Protein AF-0000000083954456 (afdb_homodimer)

Foldseek 3Di:
DDWKKFWKFQDADALVPTIDIAIADDDQVDDDQFKWKKFFFKAWDDPLQRCQSNVNRPDEAWFDCVSVDPGTIAATGFFGKIFTCDGHNNDDPDDGGWIWIAPAGRLHRLMGMDMDGPNRIDTDDAQVRLVVVPFQGGDDRLCRRVVQAQLLQLVCLQPPPDDDDAQAEEEEEEPCLAQNNLNNQLVCQVSRHAYEYEYADDPCVVVVQVVSVVSHHNHYYYLCLLLDPVNLVVLVVVNVVSVYWHAEYEYADADSSLQSRLVNGAANHEYEYEHHNNVYHHDYDPCCCPPRVYYYYYDDSNVVCNPPVPSSVVSSVVSRNCVSNVSDDGFDEDEDEDDPPDRSSVQVSVSVVCVVVDMYMYGD/DDWKKFWKFQDADALVPTIDIAIADDDQVDDDQFKWKKFFFKAWDDPLQRCQSNVNRPDEAWFDCVSVDPGTIAATGFFGKIFTCDGHNNDDPDDGGWIWIAPAGRLHRLMGMDMDGPNRIDTDDAQVRLVVVPFQGGDDRLCRRVVQAQLLQLVCLQPPPDDDDAQAEEEEEEPCLAQNNLNNQLVCQVSRHAYEYEYADDPCVVVVQVVSVVSHHNHYYYLCLLLDPVNLVVLVVVNVVSVYWHAEYEYADADSSLQSRLVNGAANHEYEYEHHNNVYHHDYDPCCCPPRVYYYYYDDSNVVCNPPVPSSVVSSVVSRNCVSNVSHDGFDEDEDEDDPPDRSSVQVSVSVVCVVVDMYMYGD

Radius of gyration: 31.52 Å; Cα contacts (8 Å, |Δi|>4): 1672; chains: 2; bounding box: 56×101×68 Å

pLDDT: mean 97.18, std 2.1, range [82.94, 98.94]

Secondary structure (DSSP, 8-state):
-EEEEEEEESS-S-HHHH-EEEEEEE-TTS--TTEEEEEEEEEEE-HHHHHHHHT--SS-PPPBSTTS-SS-BEE--S--EEEEEEE-TT--S--TT-EEEESSTT----BSEEEEEGGGEEEE--HHHHHHTT-S-PPPHHHHHTSTTHHHHHHHHHHSSS---TTT-EEEES-TTSHHHHHHHHHHHHTT-EEEEEE---TTHHHHHHHHHHHT-SEEEEHHHHT-TTTHHHHHHHHHHHT--EEEEEESS-HHHHHHHHTT--TT-EEEE---TT-PPEEE-HHHHHHS--EEEE--HHHHHTT-HHHHHHHHHHHHHHHHTT---PPPEEEEE--SSS-HHHHHHHHHHTGGGSEEEEE-/-EEEEEEEESS-S-HHHH-EEEEEEE-TTS--TTEEEEEEEEEEE-HHHHHHHHT--SS-PPPBSTTS-SS-BEE--S--EEEEEEE-TT--S--TT-EEEESSTT----BSEEEEEGGGEEEE--HHHHHHTT-S----HHHHHTSTTHHHHHHHHHHSSS---TTT-EEEES-TTSHHHHHHHHHHHHTT-EEEEEE---TTHHHHHHHHHHHT-SEEEEHHHHT-TTTHHHHHHHHHHHT--EEEEEESS-HHHHHHHHTT--TT-EEEE---TT-PPEEE-HHHHHHS--EEEE--HHHHHTT-HHHHHHHHHHHHHHHHTT---PPPEEEEE--SSS-HHHHHHHHHHTGGGSEEEEE-

Organism: NCBI:txid5486

Nearest PDB structures (foldseek):
  4was-assembly2_C-2  TM=9.983E-01  e=1.576E-78  Candida tropicalis
  1n9g-assembly1_A  TM=9.946E-01  e=7.204E-78  Candida tropicalis
  5lbx-assembly1_B  TM=9.959E-01  e=5.002E-78  Candida tropicalis
  4w99-assembly1_B  TM=9.955E-01  e=7.258E-77  Candida tropicalis
  1gyr-assembly3_C  TM=9.965E-01  e=1.806E-76  Candida tropicalis

Sequence (728 aa):
MITAQAVLYTQHGEPKDVLFTQSFEIDDDNLAPNEVIVKTLGSPVNPSDINQIQGVYPSKPAKTTGFGTTEPAAPCGNEGLFEVIKVGSNVLSLEAGDWVIPSHVNFGTWRTHALGNDDDFIKLPNPAQSKANGKPNGLTINQGATISVNPLTAYLMLTHYVKLTPGKDWFIQNGGTSAVGKYASQIGKLLNFNSISVIRDRPNLDEVVASLKELGATQVITEDQNNSREFGPTIKEWIKQSGGEAKLALNCVGGKSSTGIARKLNNNGLMLTYGGMSFQPVTIPTSLYIFKNFTSAGFWVTELLKNNKELKTLTLNQIIAWYEEGKLTDAKSIETLYDGTKPLHELYQDGVANSKDGKQLITYMITAQAVLYTQHGEPKDVLFTQSFEIDDDNLAPNEVIVKTLGSPVNPSDINQIQGVYPSKPAKTTGFGTTEPAAPCGNEGLFEVIKVGSNVLSLEAGDWVIPSHVNFGTWRTHALGNDDDFIKLPNPAQSKANGKPNGLTINQGATISVNPLTAYLMLTHYVKLTPGKDWFIQNGGTSAVGKYASQIGKLLNFNSISVIRDRPNLDEVVASLKELGATQVITEDQNNSREFGPTIKEWIKQSGGEAKLALNCVGGKSSTGIARKLNNNGLMLTYGGMSFQPVTIPTSLYIFKNFTSAGFWVTELLKNNKELKTLTLNQIIAWYEEGKLTDAKSIETLYDGTKPLHELYQDGVANSKDGKQLITY

InterPro domains:
  IPR011032 GroES-like superfamily [SSF50129] (1-173)
  IPR013149 Alcohol dehydrogenase-like, C-terminal [PF00107] (179-303)
  IPR013154 Alcohol dehydrogenase-like, N-terminal [PF08240] (33-103)
  IPR020843 Enoylreductase domain [SM00829] (13-362)
  IPR036291 NAD(P)-binding domain superfamily [SSF51735] (140-327)
  IPR051034 Mitochondrial Enoyl-ACP Reductase [PTHR43981] (4-362)

Solvent-accessible surface area (backbone atoms only — not comparable to full-atom values): 36909 Å² total; per-residue (Å²): 109,42,83,30,39,34,24,30,32,69,54,66,36,59,61,85,76,36,54,38,64,41,67,34,78,42,61,74,83,68,60,52,46,51,30,30,35,30,34,39,46,22,25,44,66,51,72,66,42,54,32,33,43,46,59,74,36,89,75,64,44,72,61,38,45,85,60,72,44,93,55,48,29,21,56,36,32,66,41,24,20,27,32,31,66,44,62,15,86,66,44,77,92,60,51,62,68,37,23,30,30,69,60,47,83,51,67,34,36,42,34,50,45,48,80,42,44,59,80,46,42,38,81,45,70,34,39,69,54,24,44,73,72,69,35,87,30,45,60,49,66,68,46,54,14,51,44,82,53,40,49,47,42,27,52,44,66,63,62,71,79,52,89,70,50,60,70,27,15,29,37,37,30,46,50,29,82,38,60,37,31,44,35,33,24,31,50,29,40,76,62,33,35,41,31,39,29,26,32,75,80,55,94,60,41,70,61,51,45,51,51,44,39,73,50,30,26,67,40,70,45,34,48,67,48,49,64,29,79,81,44,45,59,58,55,52,49,57,35,55,73,44,72,36,46,29,45,38,29,40,34,32,34,23,30,68,60,35,31,26,55,56,70,64,37,39,71,59,14,37,34,37,29,62,46,45,73,67,74,34,39,35,31,40,57,46,61,45,23,35,77,28,47,24,34,41,33,35,41,42,62,66,69,69,38,69,87,27,64,65,61,45,50,55,52,49,50,52,53,49,51,30,39,22,69,65,75,47,77,73,69,78,60,52,75,44,75,59,79,73,85,58,63,65,31,56,56,52,38,48,35,62,73,44,41,87,80,41,45,25,27,42,30,88,111,41,83,29,41,34,24,29,33,68,54,67,34,58,62,85,77,37,55,37,62,40,69,35,78,42,61,72,84,66,60,53,45,50,29,29,35,30,34,37,46,21,24,46,65,50,73,66,40,54,32,34,42,47,58,76,36,89,75,64,44,72,62,37,44,86,59,71,44,95,57,50,30,20,57,37,32,65,40,24,19,26,32,30,65,42,62,14,86,67,45,77,91,61,50,63,69,37,24,28,29,67,57,49,83,50,67,33,37,44,34,50,45,48,79,41,44,60,81,47,42,39,81,42,70,36,39,68,54,26,44,74,71,69,35,88,29,44,60,46,67,66,48,51,13,48,43,82,52,40,50,46,41,25,52,43,68,63,61,70,79,51,90,69,50,61,69,29,15,29,36,36,30,45,51,30,82,38,60,37,30,45,36,34,24,32,50,29,40,77,60,33,34,40,32,37,29,26,31,74,81,55,96,61,40,68,60,52,46,51,52,43,41,73,49,29,25,68,39,70,44,33,49,66,50,48,64,30,79,81,44,46,60,59,55,54,47,56,36,56,73,44,71,39,45,31,45,36,27,41,32,33,33,23,31,70,61,35,31,26,54,57,69,64,38,39,71,61,15,36,34,36,30,62,45,45,75,67,74,35,39,35,32,39,56,44,61,45,22,33,76,29,48,24,35,42,34,35,40,43,62,67,70,68,37,70,88,27,64,66,60,44,50,54,52,48,50,52,52,49,50,31,39,21,69,65,75,46,76,72,69,77,58,51,74,43,78,59,80,73,85,58,62,64,30,56,55,51,38,50,35,61,74,46,40,89,81,40,44,26,28,40,31,88

Structure (mmCIF, N/CA/C/O backbone):
data_AF-0000000083954456-model_v1
#
loop_
_entity.id
_entity.type
_entity.pdbx_description
1 polymer enoyl-
#
loop_
_atom_site.group_PDB
_atom_site.id
_atom_site.type_symbol
_atom_site.label_atom_id
_atom_site.label_alt_id
_atom_site.label_comp_id
_atom_site.label_asym_id
_atom_site.label_entity_id
_atom_site.label_seq_id
_atom_site.pdbx_PDB_ins_code
_atom_site.Cartn_x
_atom_site.Cartn_y
_atom_site.Cartn_z
_atom_site.occupancy
_atom_site.B_iso_or_equiv
_atom_site.auth_seq_id
_atom_site.auth_comp_id
_atom_site.auth_asym_id
_atom_site.auth_atom_id
_atom_site.pdbx_PDB_model_num
ATOM 1 N N . MET A 1 1 ? 11.094 51.375 12.312 1 93.81 1 MET A N 1
ATOM 2 C CA . MET A 1 1 ? 11.734 50.125 12.656 1 93.81 1 MET A CA 1
ATOM 3 C C . MET A 1 1 ? 10.859 49.312 13.602 1 93.81 1 MET A C 1
ATOM 5 O O . MET A 1 1 ? 10.367 49.812 14.602 1 93.81 1 MET A O 1
ATOM 9 N N . ILE A 1 2 ? 10.617 48.062 13.18 1 96.38 2 ILE A N 1
ATOM 10 C CA . ILE A 1 2 ? 9.883 47.125 14.039 1 96.38 2 ILE A CA 1
ATOM 11 C C . ILE A 1 2 ? 10.859 46.188 14.719 1 96.38 2 ILE A C 1
ATOM 13 O O . ILE A 1 2 ? 11.703 45.562 14.055 1 96.38 2 ILE A O 1
ATOM 17 N N . THR A 1 3 ? 10.789 46.125 16.031 1 96.69 3 THR A N 1
ATOM 18 C CA . THR A 1 3 ? 11.531 45.094 16.734 1 96.69 3 THR A CA 1
ATOM 19 C C . THR A 1 3 ? 10.711 43.812 16.828 1 96.69 3 THR A C 1
ATOM 21 O O . THR A 1 3 ? 9.734 43.75 17.578 1 96.69 3 THR A O 1
ATOM 24 N N . ALA A 1 4 ? 11.109 42.781 16.094 1 97.44 4 ALA A N 1
ATOM 25 C CA . ALA A 1 4 ? 10.391 41.531 16.031 1 97.44 4 ALA A CA 1
ATOM 26 C C . ALA A 1 4 ? 11.133 40.438 16.812 1 97.44 4 ALA A C 1
ATOM 28 O O . ALA A 1 4 ? 12.312 40.594 17.141 1 97.44 4 ALA A O 1
ATOM 29 N N . GLN A 1 5 ? 10.391 39.438 17.203 1 97.88 5 GLN A N 1
ATOM 30 C CA . GLN A 1 5 ? 10.945 38.281 17.859 1 97.88 5 GLN A CA 1
ATOM 31 C C . GLN A 1 5 ? 10.617 37 17.062 1 97.88 5 GLN A C 1
ATOM 33 O O . GLN A 1 5 ? 9.508 36.875 16.531 1 97.88 5 GLN A O 1
ATOM 38 N N . ALA A 1 6 ? 11.57 36.094 16.953 1 98.44 6 ALA A N 1
ATOM 39 C CA . ALA A 1 6 ? 11.367 34.812 16.312 1 98.44 6 ALA A CA 1
ATOM 40 C C . ALA A 1 6 ? 11.938 33.656 17.156 1 98.44 6 ALA A C 1
ATOM 42 O O . ALA A 1 6 ? 12.922 33.875 17.875 1 98.44 6 ALA A O 1
ATOM 43 N N . VAL A 1 7 ? 11.289 32.531 17.109 1 98.81 7 VAL A N 1
ATOM 44 C CA . VAL A 1 7 ? 11.812 31.312 17.719 1 98.81 7 VAL A CA 1
ATOM 45 C C . VAL A 1 7 ? 12.656 30.547 16.703 1 98.81 7 VAL A C 1
ATOM 47 O O . VAL A 1 7 ? 12.172 30.188 15.633 1 98.81 7 VAL A O 1
ATOM 50 N N . LEU A 1 8 ? 13.922 30.281 17.078 1 98.81 8 LEU A N 1
ATOM 51 C CA . LEU A 1 8 ? 14.891 29.688 16.156 1 98.81 8 LEU A CA 1
ATOM 52 C C . LEU A 1 8 ? 15.602 28.516 16.797 1 98.81 8 LEU A C 1
ATOM 54 O O . LEU A 1 8 ? 15.469 28.281 18.016 1 98.81 8 LEU A O 1
ATOM 58 N N . TYR A 1 9 ? 16.281 27.719 16.016 1 98.62 9 TYR A N 1
ATOM 59 C CA . TYR A 1 9 ? 17.25 26.719 16.453 1 98.62 9 TYR A CA 1
ATOM 60 C C . TYR A 1 9 ? 18.438 26.672 15.5 1 98.62 9 TYR A C 1
ATOM 62 O O . TYR A 1 9 ? 18.281 26.875 14.297 1 98.62 9 TYR A O 1
ATOM 70 N N . THR A 1 10 ? 19.609 26.453 16 1 98.06 10 THR A N 1
ATOM 71 C CA . THR A 1 10 ? 20.844 26.359 15.219 1 98.06 10 THR A CA 1
ATOM 72 C C . THR A 1 10 ? 21.219 24.906 14.977 1 98.06 10 THR A C 1
ATOM 74 O O . THR A 1 10 ? 21.828 24.578 13.953 1 98.06 10 THR A O 1
ATOM 77 N N . GLN A 1 11 ? 20.922 24.109 15.914 1 97.5 11 GLN A N 1
ATOM 78 C CA . GLN A 1 11 ? 21.188 22.672 15.828 1 97.5 11 GLN A CA 1
ATOM 79 C C . GLN A 1 11 ? 19.906 21.875 16.109 1 97.5 11 GLN A C 1
ATOM 81 O O . GLN A 1 11 ? 19.062 22.297 16.891 1 97.5 11 GLN A O 1
ATOM 86 N N . HIS A 1 12 ? 19.859 20.766 15.438 1 98.12 12 HIS A N 1
ATOM 87 C CA . HIS A 1 12 ? 18.734 19.891 15.703 1 98.12 12 HIS A CA 1
ATOM 88 C C . HIS A 1 12 ? 18.797 19.312 17.109 1 98.12 12 HIS A C 1
ATOM 90 O O . HIS A 1 12 ? 19.891 19.125 17.656 1 98.12 12 HIS A O 1
ATOM 96 N N . GLY A 1 13 ? 17.703 18.984 17.672 1 98.06 13 GLY A N 1
ATOM 97 C CA . GLY A 1 13 ? 17.562 18.422 19 1 98.06 13 GLY A CA 1
ATOM 98 C C . GLY A 1 13 ? 16.156 18.5 19.547 1 98.06 13 GLY A C 1
ATOM 99 O O . GLY A 1 13 ? 15.219 18.812 18.812 1 98.06 13 GLY A O 1
ATOM 100 N N . GLU A 1 14 ? 16.047 18.141 20.797 1 98 14 GLU A N 1
ATOM 101 C CA . GLU A 1 14 ? 14.75 18.281 21.438 1 98 14 GLU A CA 1
ATOM 102 C C . GLU A 1 14 ? 14.367 19.75 21.594 1 98 14 GLU A C 1
ATOM 104 O O . GLU A 1 14 ? 15.211 20.578 21.953 1 98 14 GLU A O 1
ATOM 109 N N . PRO A 1 15 ? 13.156 20.078 21.359 1 98.25 15 PRO A N 1
ATOM 110 C CA . PRO A 1 15 ? 12.719 21.484 21.438 1 98.25 15 PRO A CA 1
ATOM 111 C C . PRO A 1 15 ? 13.102 22.125 22.766 1 98.25 15 PRO A C 1
ATOM 113 O O . PRO A 1 15 ? 13.555 23.281 22.797 1 98.25 15 PRO A O 1
ATOM 116 N N . LYS A 1 16 ? 13 21.422 23.859 1 97.88 16 LYS A N 1
ATOM 117 C CA . LYS A 1 16 ? 13.273 21.969 25.188 1 97.88 16 LYS A CA 1
ATOM 118 C C . LYS A 1 16 ? 14.734 22.406 25.312 1 97.88 16 LYS A C 1
ATOM 120 O O . LYS A 1 16 ? 15.062 23.25 26.156 1 97.88 16 LYS A O 1
ATOM 125 N N . ASP A 1 17 ? 15.609 21.891 24.453 1 98.19 17 ASP A N 1
ATOM 126 C CA . ASP A 1 17 ? 17.047 22.094 24.594 1 98.19 17 ASP A CA 1
ATOM 127 C C . ASP A 1 17 ? 17.578 23.078 23.562 1 98.19 17 ASP A C 1
ATOM 129 O O . ASP A 1 17 ? 18.594 23.734 23.766 1 98.19 17 ASP A O 1
ATOM 133 N N . VAL A 1 18 ? 16.891 23.219 22.422 1 98.56 18 VAL A N 1
ATOM 134 C CA . VAL A 1 18 ? 17.609 23.828 21.297 1 98.56 18 VAL A CA 1
ATOM 135 C C . VAL A 1 18 ? 16.938 25.125 20.891 1 98.56 18 VAL A C 1
ATOM 137 O O . VAL A 1 18 ? 17.516 25.922 20.156 1 98.56 18 VAL A O 1
ATOM 140 N N . LEU A 1 19 ? 15.711 25.406 21.312 1 98.75 19 LEU A N 1
ATOM 141 C CA . LEU A 1 19 ? 14.984 26.594 20.875 1 98.75 19 LEU A CA 1
ATOM 142 C C . LEU A 1 19 ? 15.469 27.844 21.609 1 98.75 19 LEU A C 1
ATOM 144 O O . LEU A 1 19 ? 15.82 27.766 22.797 1 98.75 19 LEU A O 1
ATOM 148 N N . PHE A 1 20 ? 15.461 28.922 20.953 1 98.69 20 PHE A N 1
ATOM 149 C CA . PHE A 1 20 ? 15.727 30.203 21.594 1 98.69 20 PHE A CA 1
ATOM 150 C C . PHE A 1 20 ? 14.961 31.328 20.891 1 98.69 20 PHE A C 1
ATOM 152 O O . PHE A 1 20 ? 14.578 31.188 19.734 1 98.69 20 PHE A O 1
ATOM 159 N N . THR A 1 21 ? 14.742 32.438 21.609 1 98.62 21 THR A N 1
ATOM 160 C CA . THR A 1 21 ? 14.117 33.625 21.047 1 98.62 21 THR A CA 1
ATOM 161 C C . THR A 1 21 ? 15.18 34.594 20.547 1 98.62 21 THR A C 1
ATOM 163 O O . THR A 1 21 ? 16.141 34.906 21.266 1 98.62 21 THR A O 1
ATOM 166 N N . GLN A 1 22 ? 15 34.969 19.359 1 98.25 22 GLN A N 1
ATOM 167 C CA . GLN A 1 22 ? 15.883 35.969 18.75 1 98.25 22 GLN A CA 1
ATOM 168 C C . GLN A 1 22 ? 15.125 37.25 18.422 1 98.25 22 GLN A C 1
ATOM 170 O O . GLN A 1 22 ? 14.078 37.219 17.781 1 98.25 22 GLN A O 1
ATOM 175 N N . SER A 1 23 ? 15.648 38.375 18.891 1 97.44 23 SER A N 1
ATOM 176 C CA . SER A 1 23 ? 15.133 39.656 18.453 1 97.44 23 SER A CA 1
ATOM 177 C C . SER A 1 23 ? 15.82 40.125 17.172 1 97.44 23 SER A C 1
ATOM 179 O O . SER A 1 23 ? 17.031 39.938 17.016 1 97.44 23 SER A O 1
ATOM 181 N N . PHE A 1 24 ? 15.086 40.719 16.359 1 96.75 24 PHE A N 1
ATOM 182 C CA . PHE A 1 24 ? 15.641 41.281 15.133 1 96.75 24 PHE A CA 1
ATOM 183 C C . PHE A 1 24 ? 14.82 42.469 14.656 1 96.75 24 PHE A C 1
ATOM 185 O O . PHE A 1 24 ? 13.703 42.688 15.141 1 96.75 24 PHE A O 1
ATOM 192 N N . GLU A 1 25 ? 15.375 43.219 13.727 1 96.44 25 GLU A N 1
ATOM 193 C CA . GLU A 1 25 ? 14.719 44.469 13.281 1 96.44 25 GLU A CA 1
ATOM 194 C C . GLU A 1 25 ? 14.188 44.312 11.859 1 96.44 25 GLU A C 1
ATOM 196 O O . GLU A 1 25 ? 14.82 43.688 11.016 1 96.44 25 GLU A O 1
ATOM 201 N N . ILE A 1 26 ? 13.023 44.844 11.648 1 96.94 26 ILE A N 1
ATOM 202 C CA . ILE A 1 26 ? 12.43 45 10.328 1 96.94 26 ILE A CA 1
ATOM 203 C C . ILE A 1 26 ? 12.305 46.469 9.984 1 96.94 26 ILE A C 1
ATOM 205 O O . ILE A 1 26 ? 11.664 47.219 10.719 1 96.94 26 ILE A O 1
ATOM 209 N N . ASP A 1 27 ? 12.953 46.906 8.906 1 96.12 27 ASP A N 1
ATOM 210 C CA . ASP A 1 27 ? 12.875 48.312 8.461 1 96.12 27 ASP A CA 1
ATOM 211 C C . ASP A 1 27 ? 11.555 48.594 7.746 1 96.12 27 ASP A C 1
ATOM 213 O O . ASP A 1 27 ? 11.469 48.469 6.523 1 96.12 27 ASP A O 1
ATOM 217 N N . ASP A 1 28 ? 10.578 49 8.469 1 95.25 28 ASP A N 1
ATOM 218 C CA . ASP A 1 28 ? 9.25 49.188 7.902 1 95.25 28 ASP A CA 1
ATOM 219 C C . ASP A 1 28 ? 9.156 50.531 7.195 1 95.25 28 ASP A C 1
ATOM 221 O O . ASP A 1 28 ? 8.141 50.844 6.559 1 95.25 28 ASP A O 1
ATOM 225 N N . ASP A 1 29 ? 10.172 51.344 7.164 1 94.56 29 ASP A N 1
ATOM 226 C CA . ASP A 1 29 ? 10.195 52.625 6.469 1 94.56 29 ASP A CA 1
ATOM 227 C C . ASP A 1 29 ? 10.688 52.469 5.031 1 94.56 29 ASP A C 1
ATOM 229 O O . ASP A 1 29 ? 10.438 53.312 4.188 1 94.56 29 ASP A O 1
ATOM 233 N N . ASN A 1 30 ? 11.438 51.438 4.852 1 95 30 ASN A N 1
ATOM 234 C CA . ASN A 1 30 ? 12.039 51.219 3.541 1 95 30 ASN A CA 1
ATOM 235 C C . ASN A 1 30 ? 11.719 49.812 3.006 1 95 30 ASN A C 1
ATOM 237 O O . ASN A 1 30 ? 12.617 49 2.797 1 95 30 ASN A O 1
ATOM 241 N N . LEU A 1 31 ? 10.547 49.625 2.629 1 96.31 31 LEU A N 1
ATOM 242 C CA . LEU A 1 31 ? 10.133 48.344 2.061 1 96.31 31 LEU A CA 1
ATOM 243 C C . LEU A 1 31 ? 10.5 48.281 0.582 1 96.31 31 LEU A C 1
ATOM 245 O O . LEU A 1 31 ? 10.32 49.25 -0.159 1 96.31 31 LEU A O 1
ATOM 249 N N . ALA A 1 32 ? 11.094 47.094 0.203 1 97.19 32 ALA A N 1
ATOM 250 C CA . ALA A 1 32 ? 11.227 46.844 -1.229 1 97.19 32 ALA A CA 1
ATOM 251 C C . ALA A 1 32 ? 9.867 46.781 -1.906 1 97.19 32 ALA A C 1
ATOM 253 O O . ALA A 1 32 ? 8.852 46.531 -1.244 1 97.19 32 ALA A O 1
ATOM 254 N N . PRO A 1 33 ? 9.789 46.969 -3.213 1 97.75 33 PRO A N 1
ATOM 255 C CA . PRO A 1 33 ? 8.523 47.156 -3.934 1 97.75 33 PRO A CA 1
ATOM 256 C C . PRO A 1 33 ? 7.598 45.938 -3.777 1 97.75 33 PRO A C 1
ATOM 258 O O . PRO A 1 33 ? 6.375 46.094 -3.775 1 97.75 33 PRO A O 1
ATOM 261 N N . ASN A 1 34 ? 8.109 44.75 -3.627 1 98.19 34 ASN A N 1
ATOM 262 C CA . ASN A 1 34 ? 7.262 43.562 -3.576 1 98.19 34 ASN A CA 1
ATOM 263 C C . ASN A 1 34 ? 7.164 43 -2.16 1 98.19 34 ASN A C 1
ATOM 265 O O . ASN A 1 34 ? 6.598 41.906 -1.951 1 98.19 34 ASN A O 1
ATOM 269 N N . GLU A 1 35 ? 7.676 43.688 -1.152 1 98.25 35 GLU A N 1
ATOM 270 C CA . GLU A 1 35 ? 7.754 43.188 0.22 1 98.25 35 GLU A CA 1
ATOM 271 C C . GLU A 1 35 ? 6.461 43.469 0.98 1 98.25 35 GLU A C 1
ATOM 273 O O . GLU A 1 35 ? 5.734 44.406 0.664 1 98.25 35 GLU A O 1
ATOM 278 N N . VAL A 1 36 ? 6.16 42.625 1.901 1 98.5 36 VAL A N 1
ATOM 279 C CA . VAL A 1 36 ? 5.004 42.688 2.787 1 98.5 36 VAL A CA 1
ATOM 280 C C . VAL A 1 36 ? 5.441 42.406 4.227 1 98.5 36 VAL A C 1
ATOM 282 O O . VAL A 1 36 ? 6.203 41.469 4.492 1 98.5 36 VAL A O 1
ATOM 285 N N . ILE A 1 37 ? 5.043 43.281 5.148 1 98.69 37 ILE A N 1
ATOM 286 C CA . ILE A 1 37 ? 5.242 43.062 6.57 1 98.69 37 ILE A CA 1
ATOM 287 C C . ILE A 1 37 ? 3.949 42.531 7.195 1 98.69 37 ILE A C 1
ATOM 289 O O . ILE A 1 37 ? 2.879 43.094 6.984 1 98.69 37 ILE A O 1
ATOM 293 N N . VAL A 1 38 ? 4.086 41.469 7.906 1 98.75 38 VAL A N 1
ATOM 294 C CA . VAL A 1 38 ? 2.912 40.906 8.555 1 98.75 38 VAL A CA 1
ATOM 295 C C . VAL A 1 38 ? 3.166 40.75 10.047 1 98.75 38 VAL A C 1
ATOM 297 O O . VAL A 1 38 ? 4.309 40.594 10.477 1 98.75 38 VAL A O 1
ATOM 300 N N . LYS A 1 39 ? 2.133 40.812 10.828 1 98.81 39 LYS A N 1
ATOM 301 C CA . LYS A 1 39 ? 2.143 40.531 12.258 1 98.81 39 LYS A CA 1
ATOM 302 C C . LYS A 1 39 ? 1.417 39.219 12.555 1 98.81 39 LYS A C 1
ATOM 304 O O . LYS A 1 39 ? 0.354 38.938 11.992 1 98.81 39 LYS A O 1
ATOM 309 N N . THR A 1 40 ? 1.98 38.406 13.398 1 98.81 40 THR A N 1
ATOM 310 C CA . THR A 1 40 ? 1.388 37.125 13.727 1 98.81 40 THR A CA 1
ATOM 311 C C . THR A 1 40 ? 0.169 37.312 14.625 1 98.81 40 THR A C 1
ATOM 313 O O . THR A 1 40 ? 0.216 38.031 15.602 1 98.81 40 THR A O 1
ATOM 316 N N . LEU A 1 41 ? -0.911 36.656 14.266 1 98.81 41 LEU A N 1
ATOM 317 C CA . LEU A 1 41 ? -2.102 36.625 15.102 1 98.81 41 LEU A CA 1
ATOM 318 C C . LEU A 1 41 ? -2.145 35.344 15.938 1 98.81 41 LEU A C 1
ATOM 320 O O . LEU A 1 41 ? -2.594 35.375 17.094 1 98.81 41 LEU A O 1
ATOM 324 N N . GLY A 1 42 ? -1.732 34.281 15.375 1 98.75 42 GLY A N 1
ATOM 325 C CA . GLY A 1 42 ? -1.676 33 16.062 1 98.75 42 GLY A CA 1
ATOM 326 C C . GLY A 1 42 ? -0.903 31.953 15.281 1 98.75 42 GLY A C 1
ATOM 327 O O . GLY A 1 42 ? -0.912 31.938 14.047 1 98.75 42 GLY A O 1
ATOM 328 N N . SER A 1 43 ? -0.244 31.062 15.984 1 98.62 43 SER A N 1
ATOM 329 C CA . SER A 1 43 ? 0.469 29.938 15.383 1 98.62 43 SER A CA 1
ATOM 330 C C . SER A 1 43 ? 0.414 28.703 16.281 1 98.62 43 SER A C 1
ATOM 332 O O . SER A 1 43 ? 0.618 28.797 17.484 1 98.62 43 SER A O 1
ATOM 334 N N . PRO A 1 44 ? 0.071 27.547 15.664 1 98.25 44 PRO A N 1
ATOM 335 C CA . PRO A 1 44 ? -0.048 26.297 16.438 1 98.25 44 PRO A CA 1
ATOM 336 C C . PRO A 1 44 ? 1.269 25.531 16.531 1 98.25 44 PRO A C 1
ATOM 338 O O . PRO A 1 44 ? 2.273 25.953 15.945 1 98.25 44 PRO A O 1
ATOM 341 N N . VAL A 1 45 ? 1.255 24.484 17.359 1 97.44 45 VAL A N 1
ATOM 342 C CA . VAL A 1 45 ? 2.316 23.484 17.406 1 97.44 45 VAL A CA 1
ATOM 343 C C . VAL A 1 45 ? 1.825 22.172 16.781 1 97.44 45 VAL A C 1
ATOM 345 O O . VAL A 1 45 ? 0.87 21.578 17.266 1 97.44 45 VAL A O 1
ATOM 348 N N . ASN A 1 46 ? 2.404 21.781 15.727 1 95.19 46 ASN A N 1
ATOM 349 C CA . ASN A 1 46 ? 2.1 20.516 15.086 1 95.19 46 ASN A CA 1
ATOM 350 C C . ASN A 1 46 ? 3.219 19.5 15.305 1 95.19 46 ASN A C 1
ATOM 352 O O . ASN A 1 46 ? 4.371 19.875 15.531 1 95.19 46 ASN A O 1
ATOM 356 N N . PRO A 1 47 ? 2.867 18.203 15.172 1 92.44 47 PRO A N 1
ATOM 357 C CA . PRO A 1 47 ? 3.916 17.188 15.227 1 92.44 47 PRO A CA 1
ATOM 358 C C . PRO A 1 47 ? 5.008 17.406 14.188 1 92.44 47 PRO A C 1
ATOM 360 O O . PRO A 1 47 ? 6.184 17.156 14.453 1 92.44 47 PRO A O 1
ATOM 363 N N . SER A 1 48 ? 4.695 17.875 13.055 1 93.56 48 SER A N 1
ATOM 364 C CA . SER A 1 48 ? 5.664 18.141 11.992 1 93.56 48 SER A CA 1
ATOM 365 C C . SER A 1 48 ? 6.664 19.203 12.43 1 93.56 48 SER A C 1
ATOM 367 O O . SER A 1 48 ? 7.84 19.141 12.055 1 93.56 48 SER A O 1
ATOM 369 N N . ASP A 1 49 ? 6.215 20.219 13.203 1 96.69 49 ASP A N 1
ATOM 370 C CA . ASP A 1 49 ? 7.121 21.234 13.742 1 96.69 49 ASP A CA 1
ATOM 371 C C . ASP A 1 49 ? 8.188 20.594 14.641 1 96.69 49 ASP A C 1
ATOM 373 O O . ASP A 1 49 ? 9.367 20.906 14.516 1 96.69 49 ASP A O 1
ATOM 377 N N . ILE A 1 50 ? 7.723 19.75 15.477 1 95.69 50 ILE A N 1
ATOM 378 C CA . ILE A 1 50 ? 8.594 19.078 16.438 1 95.69 50 ILE A CA 1
ATOM 379 C C . ILE A 1 50 ? 9.617 18.219 15.688 1 95.69 50 ILE A C 1
ATOM 381 O O . ILE A 1 50 ? 10.812 18.281 15.969 1 95.69 50 ILE A O 1
ATOM 385 N N . ASN A 1 51 ? 9.109 17.5 14.703 1 94.44 51 ASN A N 1
ATOM 386 C CA . ASN A 1 51 ? 9.984 16.625 13.922 1 94.44 51 ASN A CA 1
ATOM 387 C C . ASN A 1 51 ? 11.016 17.422 13.133 1 94.44 51 ASN A C 1
ATOM 389 O O . ASN A 1 51 ? 12.148 16.969 12.953 1 94.44 51 ASN A O 1
ATOM 393 N N . GLN A 1 52 ? 10.641 18.562 12.664 1 96.56 52 GLN A N 1
ATOM 394 C CA . GLN A 1 52 ? 11.578 19.438 11.969 1 96.56 52 GLN A CA 1
ATOM 395 C C . GLN A 1 52 ? 12.703 19.891 12.891 1 96.56 52 GLN A C 1
ATOM 397 O O . GLN A 1 52 ? 13.875 19.844 12.516 1 96.56 52 GLN A O 1
ATOM 402 N N . ILE A 1 53 ? 12.359 20.234 14.062 1 97.88 53 ILE A N 1
ATOM 403 C CA . ILE A 1 53 ? 13.328 20.703 15.047 1 97.88 53 ILE A CA 1
ATOM 404 C C . ILE A 1 53 ? 14.258 19.562 15.438 1 97.88 53 ILE A C 1
ATOM 406 O O . ILE A 1 53 ? 15.461 19.766 15.609 1 97.88 53 ILE A O 1
ATOM 410 N N . GLN A 1 54 ? 13.719 18.422 15.469 1 96.94 54 GLN A N 1
ATOM 411 C CA . GLN A 1 54 ? 14.477 17.234 15.828 1 96.94 54 GLN A CA 1
ATOM 412 C C . GLN A 1 54 ? 15.344 16.75 14.672 1 96.94 54 GLN A C 1
ATOM 414 O O . GLN A 1 54 ? 16.234 15.914 14.852 1 96.94 54 GLN A O 1
ATOM 419 N N . GLY A 1 55 ? 15.062 17.203 13.531 1 96.12 55 GLY A N 1
ATOM 420 C CA . GLY A 1 55 ? 15.898 16.891 12.375 1 96.12 55 GLY A CA 1
ATOM 421 C C . GLY A 1 55 ? 15.453 15.648 11.633 1 96.12 55 GLY A C 1
ATOM 422 O O . GLY A 1 55 ? 16.125 15.188 10.711 1 96.12 55 GLY A O 1
ATOM 423 N N . VAL A 1 56 ? 14.258 15.141 11.945 1 91.31 56 VAL A N 1
ATOM 424 C CA . VAL A 1 56 ? 13.852 13.867 11.359 1 91.31 56 VAL A CA 1
ATOM 425 C C . VAL A 1 56 ? 12.773 14.102 10.305 1 91.31 56 VAL A C 1
ATOM 427 O O . VAL A 1 56 ? 12.352 13.164 9.617 1 91.31 56 VAL A O 1
ATOM 430 N N . TYR A 1 57 ? 12.312 15.281 10.148 1 93.69 57 TYR A N 1
ATOM 431 C CA . TYR A 1 57 ? 11.359 15.633 9.102 1 93.69 57 TYR A CA 1
ATOM 432 C C . TYR A 1 57 ? 12.078 15.977 7.805 1 93.69 57 TYR A C 1
ATOM 434 O O . TYR A 1 57 ? 13.031 16.766 7.801 1 93.69 57 TYR A O 1
ATOM 442 N N . PRO A 1 58 ? 11.633 15.422 6.684 1 93.19 58 PRO A N 1
ATOM 443 C CA . PRO A 1 58 ? 12.375 15.641 5.438 1 93.19 58 PRO A CA 1
ATOM 444 C C . PRO A 1 58 ? 12.305 17.094 4.961 1 93.19 58 PRO A C 1
ATOM 446 O O . PRO A 1 58 ? 13.273 17.609 4.391 1 93.19 58 PRO A O 1
ATOM 449 N N . SER A 1 59 ? 11.219 17.703 5.094 1 93.12 59 SER A N 1
ATOM 450 C CA . SER A 1 59 ? 11.078 19.125 4.75 1 93.12 59 SER A CA 1
ATOM 451 C C . SER A 1 59 ? 11.492 20.016 5.91 1 93.12 59 SER A C 1
ATOM 453 O O . SER A 1 59 ? 10.898 19.969 6.988 1 93.12 59 SER A O 1
ATOM 455 N N . LYS A 1 60 ? 12.609 20.875 5.723 1 93.56 60 LYS A N 1
ATOM 456 C CA . LYS A 1 60 ? 13.133 21.75 6.766 1 93.56 60 LYS A CA 1
ATOM 457 C C . LYS A 1 60 ? 13.469 23.125 6.211 1 93.56 60 LYS A C 1
ATOM 459 O O . LYS A 1 60 ? 13.945 23.234 5.078 1 93.56 60 LYS A O 1
ATOM 464 N N . PRO A 1 61 ? 13.227 24.078 7.055 1 95.06 61 PRO A N 1
ATOM 465 C CA . PRO A 1 61 ? 13.633 25.422 6.625 1 95.06 61 PRO A CA 1
ATOM 466 C C . PRO A 1 61 ? 15.148 25.578 6.52 1 95.06 61 PRO A C 1
ATOM 468 O O . PRO A 1 61 ? 15.891 24.906 7.238 1 95.06 61 PRO A O 1
ATOM 471 N N . ALA A 1 62 ? 15.57 26.469 5.66 1 94.06 62 ALA A N 1
ATOM 472 C CA . ALA A 1 62 ? 17 26.781 5.543 1 94.06 62 ALA A CA 1
ATOM 473 C C . ALA A 1 62 ? 17.5 27.547 6.758 1 94.06 62 ALA A C 1
ATOM 475 O O . ALA A 1 62 ? 16.781 28.406 7.297 1 94.06 62 ALA A O 1
ATOM 476 N N . LYS A 1 63 ? 18.734 27.281 7.168 1 96.25 63 LYS A N 1
ATOM 477 C CA . LYS A 1 63 ? 19.391 28.062 8.203 1 96.25 63 LYS A CA 1
ATOM 478 C C . LYS A 1 63 ? 20.078 29.297 7.598 1 96.25 63 LYS A C 1
ATOM 480 O O . LYS A 1 63 ? 20.766 29.203 6.578 1 96.25 63 LYS A O 1
ATOM 485 N N . THR A 1 64 ? 19.797 30.359 8.195 1 96.62 64 THR A N 1
ATOM 486 C CA . THR A 1 64 ? 20.359 31.609 7.703 1 96.62 64 THR A CA 1
ATOM 487 C C . THR A 1 64 ? 20.797 32.5 8.867 1 96.62 64 THR A C 1
ATOM 489 O O . THR A 1 64 ? 20.469 32.219 10.023 1 96.62 64 THR A O 1
ATOM 492 N N . THR A 1 65 ? 21.578 33.531 8.594 1 96.44 65 THR A N 1
ATOM 493 C CA . THR A 1 65 ? 21.922 34.531 9.586 1 96.44 65 THR A CA 1
ATOM 494 C C . THR A 1 65 ? 21.016 35.75 9.438 1 96.44 65 THR A C 1
ATOM 496 O O . THR A 1 65 ? 21.281 36.812 10.031 1 96.44 65 THR A O 1
ATOM 499 N N . GLY A 1 66 ? 20.016 35.594 8.648 1 93.69 66 GLY A N 1
ATOM 500 C CA . GLY A 1 66 ? 19.125 36.688 8.297 1 93.69 66 GLY A CA 1
ATOM 501 C C . GLY A 1 66 ? 18.359 37.219 9.484 1 93.69 66 GLY A C 1
ATOM 502 O O . GLY A 1 66 ? 17.828 38.344 9.438 1 93.69 66 GLY A O 1
ATOM 503 N N . PHE A 1 67 ? 18.328 36.5 10.594 1 95.69 67 PHE A N 1
ATOM 504 C CA . PHE A 1 67 ? 17.641 36.938 11.805 1 95.69 67 PHE A CA 1
ATOM 505 C C . PHE A 1 67 ? 18.594 37.688 12.727 1 95.69 67 PHE A C 1
ATOM 507 O O . PHE A 1 67 ? 18.219 38.062 13.844 1 95.69 67 PHE A O 1
ATOM 514 N N . GLY A 1 68 ? 19.812 37.875 12.273 1 94.62 68 GLY A N 1
ATOM 515 C CA . GLY A 1 68 ? 20.781 38.594 13.086 1 94.62 68 GLY A CA 1
ATOM 516 C C . GLY A 1 68 ? 21.562 37.688 14.023 1 94.62 68 GLY A C 1
ATOM 517 O O . GLY A 1 68 ? 22.172 38.156 14.984 1 94.62 68 GLY A O 1
ATOM 518 N N . THR A 1 69 ? 21.469 36.438 13.766 1 96.12 69 THR A N 1
ATOM 519 C CA . THR A 1 69 ? 22.203 35.469 14.586 1 96.12 69 THR A CA 1
ATOM 520 C C . THR A 1 69 ? 23.641 35.344 14.109 1 96.12 69 THR A C 1
ATOM 522 O O . THR A 1 69 ? 23.938 35.594 12.938 1 96.12 69 THR A O 1
ATOM 525 N N . THR A 1 70 ? 24.547 35.062 15.023 1 95.69 70 THR A N 1
ATOM 526 C CA . THR A 1 70 ? 25.953 34.875 14.688 1 95.69 70 THR A CA 1
ATOM 527 C C . THR A 1 70 ? 26.141 33.594 13.844 1 95.69 70 THR A C 1
ATOM 529 O O . THR A 1 70 ? 26.891 33.594 12.875 1 95.69 70 THR A O 1
ATOM 532 N N . GLU A 1 71 ? 25.422 32.562 14.211 1 96.88 71 GLU A N 1
ATOM 533 C CA . GLU A 1 71 ? 25.391 31.312 13.453 1 96.88 71 GLU A CA 1
ATOM 534 C C . GLU A 1 71 ? 24.078 31.172 12.695 1 96.88 71 GLU A C 1
ATOM 536 O O . GLU A 1 71 ? 23.031 31.641 13.148 1 96.88 71 GLU A O 1
ATOM 541 N N . PRO A 1 72 ? 24.203 30.516 11.547 1 98 72 PRO A N 1
ATOM 542 C CA . PRO A 1 72 ? 22.953 30.281 10.82 1 98 72 PRO A CA 1
ATOM 543 C C . PRO A 1 72 ? 21.906 29.562 11.656 1 98 72 PRO A C 1
ATOM 545 O O . PRO A 1 72 ? 22.234 28.641 12.398 1 98 72 PRO A O 1
ATOM 548 N N . ALA A 1 73 ? 20.688 30.016 11.648 1 98.31 73 ALA A N 1
ATOM 549 C CA . ALA A 1 73 ? 19.562 29.453 12.391 1 98.31 73 ALA A CA 1
ATOM 550 C C . ALA A 1 73 ? 18.312 29.344 11.508 1 98.31 73 ALA A C 1
ATOM 552 O O . ALA A 1 73 ? 18.188 30.062 10.508 1 98.31 73 ALA A O 1
ATOM 553 N N . ALA A 1 74 ? 17.484 28.406 11.844 1 97.94 74 ALA A N 1
ATOM 554 C CA . ALA A 1 74 ? 16.234 28.203 11.109 1 97.94 74 ALA A CA 1
ATOM 555 C C . ALA A 1 74 ? 15.039 28.625 11.945 1 97.94 74 ALA A C 1
ATOM 557 O O . ALA A 1 74 ? 14.992 28.391 13.156 1 97.94 74 ALA A O 1
ATOM 558 N N . PRO A 1 75 ? 14.094 29.344 11.336 1 97.62 75 PRO A N 1
ATOM 559 C CA . PRO A 1 75 ? 12.859 29.688 12.047 1 97.62 75 PRO A CA 1
ATOM 560 C C . PRO A 1 75 ? 11.938 28.5 12.266 1 97.62 75 PRO A C 1
ATOM 562 O O . PRO A 1 75 ? 11.852 27.609 11.406 1 97.62 75 PRO A O 1
ATOM 565 N N . CYS A 1 76 ? 11.18 28.438 13.359 1 98.31 76 CYS A N 1
ATOM 566 C CA . CYS A 1 76 ? 10.297 27.328 13.703 1 98.31 76 CYS A CA 1
ATOM 567 C C . CYS A 1 76 ? 8.859 27.625 13.289 1 98.31 76 CYS A C 1
ATOM 569 O O . CYS A 1 76 ? 8.469 28.781 13.164 1 98.31 76 CYS A O 1
ATOM 571 N N . GLY A 1 77 ? 8.156 26.516 13.055 1 97.75 77 GLY A N 1
ATOM 572 C CA . GLY A 1 77 ? 6.73 26.625 12.789 1 97.75 77 GLY A CA 1
ATOM 573 C C . GLY A 1 77 ? 6.391 26.609 11.312 1 97.75 77 GLY A C 1
ATOM 574 O O . GLY A 1 77 ? 7.027 27.312 10.516 1 97.75 77 GLY A O 1
ATOM 575 N N . ASN A 1 78 ? 5.328 25.891 10.977 1 96.44 78 ASN A N 1
ATOM 576 C CA . ASN A 1 78 ? 4.949 25.734 9.578 1 96.44 78 ASN A CA 1
ATOM 577 C C . ASN A 1 78 ? 3.574 26.344 9.297 1 96.44 78 ASN A C 1
ATOM 579 O O . ASN A 1 78 ? 3.234 26.609 8.148 1 96.44 78 ASN A O 1
ATOM 583 N N . GLU A 1 79 ? 2.822 26.5 10.289 1 97.5 79 GLU A N 1
ATOM 584 C CA . GLU A 1 79 ? 1.441 26.969 10.172 1 97.5 79 GLU A CA 1
ATOM 585 C C . GLU A 1 79 ? 1.178 28.156 11.078 1 97.5 79 GLU A C 1
ATOM 587 O O . GLU A 1 79 ? 1.732 28.25 12.18 1 97.5 79 GLU A O 1
ATOM 592 N N . GLY A 1 80 ? 0.315 29.094 10.562 1 98.31 80 GLY A N 1
ATOM 593 C CA . GLY A 1 80 ? 0 30.281 11.344 1 98.31 80 GLY A CA 1
ATOM 594 C C . GLY A 1 80 ? -0.803 31.312 10.562 1 98.31 80 GLY A C 1
ATOM 595 O O . GLY A 1 80 ? -0.886 31.25 9.336 1 98.31 80 GLY A O 1
ATOM 596 N N . LEU A 1 81 ? -1.389 32.219 11.312 1 98.88 81 LEU A N 1
ATOM 597 C CA . LEU A 1 81 ? -2.193 33.312 10.781 1 98.88 81 LEU A CA 1
ATOM 598 C C . LEU A 1 81 ? -1.522 34.656 11.047 1 98.88 81 LEU A C 1
ATOM 600 O O . LEU A 1 81 ? -1.032 34.906 12.148 1 98.88 81 LEU A O 1
ATOM 604 N N . PHE A 1 82 ? -1.537 35.5 10.008 1 98.88 82 PHE A N 1
ATOM 605 C CA . PHE A 1 82 ? -0.938 36.812 10.102 1 98.88 82 PHE A CA 1
ATOM 606 C C . PHE A 1 82 ? -1.92 37.906 9.641 1 98.88 82 PHE A C 1
ATOM 608 O O . PHE A 1 82 ? -2.879 37.594 8.93 1 98.88 82 PHE A O 1
ATOM 615 N N . GLU A 1 83 ? -1.637 39.062 10.086 1 98.88 83 GLU A N 1
ATOM 616 C CA . GLU A 1 83 ? -2.268 40.281 9.547 1 98.88 83 GLU A CA 1
ATOM 617 C C . GLU A 1 83 ? -1.253 41.156 8.836 1 98.88 83 GLU A C 1
ATOM 619 O O . GLU A 1 83 ? -0.177 41.438 9.367 1 98.88 83 GLU A O 1
ATOM 624 N N . VAL A 1 84 ? -1.575 41.562 7.648 1 98.81 84 VAL A N 1
ATOM 625 C CA . VAL A 1 84 ? -0.716 42.469 6.895 1 98.81 84 VAL A CA 1
ATOM 626 C C . VAL A 1 84 ? -0.684 43.844 7.578 1 98.81 84 VAL A C 1
ATOM 628 O O . VAL A 1 84 ? -1.73 44.375 7.918 1 98.81 84 VAL A O 1
ATOM 631 N N . ILE A 1 85 ? 0.523 44.344 7.734 1 98.19 85 ILE A N 1
ATOM 632 C CA . ILE A 1 85 ? 0.647 45.656 8.391 1 98.19 85 ILE A CA 1
ATOM 633 C C . ILE A 1 85 ? 1.086 46.688 7.371 1 98.19 85 ILE A C 1
ATOM 635 O O . ILE A 1 85 ? 0.699 47.875 7.469 1 98.19 85 ILE A O 1
ATOM 639 N N . LYS A 1 86 ? 1.907 46.312 6.453 1 98.25 86 LYS A N 1
ATOM 640 C CA . LYS A 1 86 ? 2.443 47.25 5.453 1 98.25 86 LYS A CA 1
ATOM 641 C C . LYS A 1 86 ? 2.836 46.5 4.18 1 98.25 86 LYS A C 1
ATOM 643 O O . LYS A 1 86 ? 3.252 45.344 4.234 1 98.25 86 LYS A O 1
ATOM 648 N N . VAL A 1 87 ? 2.664 47.156 3.006 1 98.31 87 VAL A N 1
ATOM 649 C CA . VAL A 1 87 ? 3.01 46.531 1.732 1 98.31 87 VAL A CA 1
ATOM 650 C C . VAL A 1 87 ? 3.869 47.5 0.906 1 98.31 87 VAL A C 1
ATOM 652 O O . VAL A 1 87 ? 3.771 48.719 1.057 1 98.31 87 VAL A O 1
ATOM 655 N N . GLY A 1 88 ? 4.684 46.906 0.123 1 98 88 GLY A N 1
ATOM 656 C CA . GLY A 1 88 ? 5.469 47.688 -0.817 1 98 88 GLY A CA 1
ATOM 657 C C . GLY A 1 88 ? 4.645 48.25 -1.958 1 98 88 GLY A C 1
ATOM 658 O O . GLY A 1 88 ? 3.477 47.906 -2.121 1 98 88 GLY A O 1
ATOM 659 N N . SER A 1 89 ? 5.312 49.094 -2.801 1 97.38 8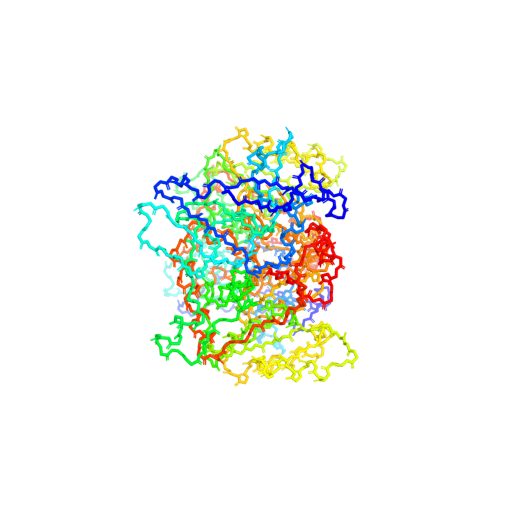9 SER A N 1
ATOM 660 C CA . SER A 1 89 ? 4.629 49.906 -3.799 1 97.38 89 SER A CA 1
ATOM 661 C C . SER A 1 89 ? 4.078 49.031 -4.934 1 97.38 89 SER A C 1
ATOM 663 O O . SER A 1 89 ? 3.109 49.406 -5.594 1 97.38 89 SER A O 1
ATOM 665 N N . ASN A 1 90 ? 4.633 47.844 -5.152 1 98 90 ASN A N 1
ATOM 666 C CA . ASN A 1 90 ? 4.215 47 -6.277 1 98 90 ASN A CA 1
ATOM 667 C C . ASN A 1 90 ? 3.182 45.969 -5.855 1 98 90 ASN A C 1
ATOM 669 O O . ASN A 1 90 ? 2.66 45.219 -6.691 1 98 90 ASN A O 1
ATOM 673 N N . VAL A 1 91 ? 2.939 45.875 -4.543 1 98.12 91 VAL A N 1
ATOM 674 C CA . VAL A 1 91 ? 2.016 44.875 -4.039 1 98.12 91 VAL A CA 1
ATOM 675 C C . VAL A 1 91 ? 0.576 45.344 -4.242 1 98.12 91 VAL A C 1
ATOM 677 O O . VAL A 1 91 ? 0.142 46.312 -3.627 1 98.12 91 VAL A O 1
ATOM 680 N N . LEU A 1 92 ? -0.168 44.656 -5.098 1 96.5 92 LEU A N 1
ATOM 681 C CA . LEU A 1 92 ? -1.543 45.031 -5.41 1 96.5 92 LEU A CA 1
ATOM 682 C C . LEU A 1 92 ? -2.527 44.031 -4.836 1 96.5 92 LEU A C 1
ATOM 684 O O . LEU A 1 92 ? -3.703 44.344 -4.637 1 96.5 92 LEU A O 1
ATOM 688 N N . SER A 1 93 ? -2.102 42.844 -4.543 1 95.94 93 SER A N 1
ATOM 689 C CA . SER A 1 93 ? -2.975 41.75 -4.16 1 95.94 93 SER A CA 1
ATOM 690 C C . SER A 1 93 ? -3.256 41.75 -2.66 1 95.94 93 SER A C 1
ATOM 692 O O . SER A 1 93 ? -4.176 41.094 -2.189 1 95.94 93 SER A O 1
ATOM 694 N N . LEU A 1 94 ? -2.516 42.531 -1.854 1 98.31 94 LEU A N 1
ATOM 695 C CA . LEU A 1 94 ? -2.641 42.594 -0.403 1 98.31 94 LEU A CA 1
ATOM 696 C C . LEU A 1 94 ? -2.666 44.062 0.075 1 98.31 94 LEU A C 1
ATOM 698 O O . LEU A 1 94 ? -2.127 44.938 -0.59 1 98.31 94 LEU A O 1
ATOM 702 N N . GLU A 1 95 ? -3.27 44.25 1.182 1 97.81 95 GLU A N 1
ATOM 703 C CA . GLU A 1 95 ? -3.27 45.562 1.847 1 97.81 95 GLU A CA 1
ATOM 704 C C . GLU A 1 95 ? -3.311 45.406 3.363 1 97.81 95 GLU A C 1
ATOM 706 O O . GLU A 1 95 ? -3.621 44.312 3.873 1 97.81 95 GLU A O 1
ATOM 711 N N . ALA A 1 96 ? -2.963 46.469 4.047 1 98.06 96 ALA A N 1
ATOM 712 C CA . ALA A 1 96 ? -2.998 46.438 5.504 1 98.06 96 ALA A CA 1
ATOM 713 C C . ALA A 1 96 ? -4.367 46 6.016 1 98.06 96 ALA A C 1
ATOM 715 O O . ALA A 1 96 ? -5.398 46.438 5.504 1 98.06 96 ALA A O 1
ATOM 716 N N . GLY A 1 97 ? -4.348 45.062 6.965 1 98.25 97 GLY A N 1
ATOM 717 C CA . GLY A 1 97 ? -5.59 44.562 7.523 1 98.25 97 GLY A CA 1
ATOM 718 C C . GLY A 1 97 ? -5.965 43.188 6.98 1 98.25 97 GLY A C 1
ATOM 719 O O . GLY A 1 97 ? -6.77 42.469 7.586 1 98.25 97 GLY A O 1
ATOM 720 N N . ASP A 1 98 ? -5.41 42.812 5.855 1 98.56 98 ASP A N 1
ATOM 721 C CA . ASP A 1 98 ? -5.672 41.469 5.301 1 98.56 98 ASP A CA 1
ATOM 722 C C . ASP A 1 98 ? -5.121 40.375 6.215 1 98.56 98 ASP A C 1
ATOM 724 O O . ASP A 1 98 ? -4.039 40.531 6.785 1 98.56 98 ASP A O 1
ATOM 728 N N . TRP A 1 99 ? -5.891 39.344 6.398 1 98.81 99 TRP A N 1
ATOM 729 C CA . TRP A 1 99 ? -5.355 38.125 6.992 1 98.81 99 TRP A CA 1
ATOM 730 C C . TRP A 1 99 ? -4.652 37.281 5.941 1 98.81 99 TRP A C 1
ATOM 732 O O . TRP A 1 99 ? -5.086 37.219 4.789 1 98.81 99 TRP A O 1
ATOM 742 N N . VAL A 1 100 ? -3.52 36.688 6.324 1 98.75 100 VAL A N 1
ATOM 743 C CA . VAL A 1 100 ? -2.773 35.875 5.379 1 98.75 100 VAL A CA 1
ATOM 744 C C . VAL A 1 100 ? -2.164 34.656 6.105 1 98.75 100 VAL A C 1
ATOM 746 O O . VAL A 1 100 ? -1.983 34.688 7.324 1 98.75 100 VAL A O 1
ATOM 749 N N . ILE A 1 101 ? -1.916 33.625 5.395 1 98.44 101 ILE A N 1
ATOM 750 C CA . ILE A 1 101 ? -1.151 32.469 5.832 1 98.44 101 ILE A CA 1
ATOM 751 C C . ILE A 1 101 ? 0.017 32.219 4.875 1 98.44 101 ILE A C 1
ATOM 753 O O . ILE A 1 101 ? 0.027 32.75 3.756 1 98.44 101 ILE A O 1
ATOM 757 N N . PRO A 1 102 ? 0.994 31.469 5.32 1 97 102 PRO A N 1
ATOM 758 C CA . PRO A 1 102 ? 2.115 31.203 4.418 1 97 102 PRO A CA 1
ATOM 759 C C . PRO A 1 102 ? 1.695 30.422 3.176 1 97 102 PRO A C 1
ATOM 761 O O . PRO A 1 102 ? 0.863 29.516 3.262 1 97 102 PRO A O 1
ATOM 764 N N . SER A 1 103 ? 2.295 30.797 2.045 1 95.31 103 SER A N 1
ATOM 765 C CA . SER A 1 103 ? 2.021 30.094 0.794 1 95.31 103 SER A CA 1
ATOM 766 C C . SER A 1 103 ? 2.965 28.922 0.604 1 95.31 103 SER A C 1
ATOM 768 O O . SER A 1 103 ? 2.672 28 -0.168 1 95.31 103 SER A O 1
ATOM 770 N N . HIS A 1 104 ? 4.074 29 1.275 1 90.19 104 HIS A N 1
ATOM 771 C CA . HIS 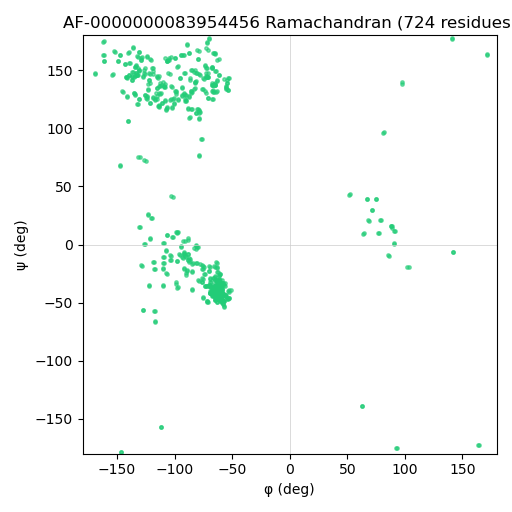A 1 104 ? 5.102 27.984 1.077 1 90.19 104 HIS A CA 1
ATOM 772 C C . HIS A 1 104 ? 5.434 27.266 2.383 1 90.19 104 HIS A C 1
ATOM 774 O O . HIS A 1 104 ? 5.18 27.7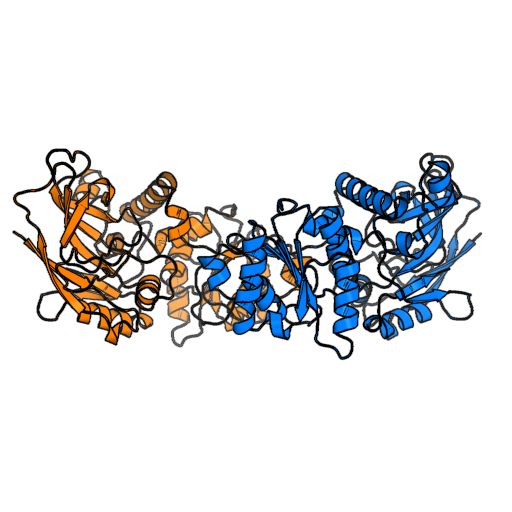97 3.467 1 90.19 104 HIS A O 1
ATOM 780 N N . VAL A 1 105 ? 6.004 26.094 2.189 1 89.69 105 VAL A N 1
ATOM 781 C CA . VAL A 1 105 ? 6.426 25.312 3.348 1 89.69 105 VAL A CA 1
ATOM 782 C C . VAL A 1 105 ? 7.66 25.953 3.979 1 89.69 105 VAL A C 1
ATOM 784 O O . VAL A 1 105 ? 8.398 26.688 3.316 1 89.69 105 VAL A O 1
ATOM 787 N N . ASN A 1 106 ? 7.859 25.781 5.25 1 94.12 106 ASN A N 1
ATOM 788 C CA . ASN A 1 106 ? 9.078 26.141 5.969 1 94.12 106 ASN A CA 1
ATOM 789 C C . ASN A 1 106 ? 9.219 27.656 6.109 1 94.12 106 ASN A C 1
ATOM 791 O O . ASN A 1 106 ? 10.328 28.188 6.086 1 94.12 106 ASN A O 1
ATOM 795 N N . PHE A 1 107 ? 8.109 28.344 6.156 1 95.12 107 PHE A N 1
ATOM 796 C CA . PHE A 1 107 ? 8.125 29.812 6.258 1 95.12 107 PHE A CA 1
ATOM 797 C C . PHE A 1 107 ? 8.633 30.25 7.625 1 95.12 107 PHE A C 1
ATOM 799 O O . PHE A 1 107 ? 9.297 31.281 7.738 1 95.12 107 PHE A O 1
ATOM 806 N N . GLY A 1 108 ? 8.391 29.516 8.68 1 97.44 108 GLY A N 1
ATOM 807 C CA . GLY A 1 108 ? 8.703 29.938 10.031 1 97.44 108 GLY A CA 1
ATOM 808 C C . GLY A 1 108 ? 7.652 30.859 10.625 1 97.44 108 GLY A C 1
ATOM 809 O O . GLY A 1 108 ? 7.75 32.062 10.508 1 97.44 108 GLY A O 1
ATOM 810 N N . THR A 1 109 ? 6.762 30.312 11.391 1 98.5 109 THR A N 1
ATOM 811 C CA . THR A 1 109 ? 5.59 31.078 11.812 1 98.5 109 THR A CA 1
ATOM 812 C C . THR A 1 109 ? 5.664 31.406 13.305 1 98.5 109 THR A C 1
ATOM 814 O O . THR A 1 109 ? 4.863 32.188 13.805 1 98.5 109 THR A O 1
ATOM 817 N N . TRP A 1 110 ? 6.602 30.781 13.977 1 98.75 110 TRP A N 1
ATOM 818 C CA . TRP A 1 110 ? 6.762 31.094 15.398 1 98.75 110 TRP A CA 1
ATOM 819 C C . TRP A 1 110 ? 7.527 32.406 15.594 1 98.75 110 TRP A C 1
ATOM 821 O O . TRP A 1 110 ? 8.672 32.375 16.047 1 98.75 110 TRP A O 1
ATOM 831 N N . ARG A 1 111 ? 6.848 33.531 15.383 1 98.69 111 ARG A N 1
ATOM 832 C CA . ARG A 1 111 ? 7.453 34.844 15.422 1 98.69 111 ARG A CA 1
ATOM 833 C C . ARG A 1 111 ? 6.387 35.938 15.586 1 98.69 111 ARG A C 1
ATOM 835 O O . ARG A 1 111 ? 5.203 35.688 15.344 1 98.69 111 ARG A O 1
ATOM 842 N N . THR A 1 112 ? 6.816 37.125 15.969 1 98.62 112 THR A N 1
ATOM 843 C CA . THR A 1 112 ? 5.859 38.188 16.219 1 98.62 112 THR A CA 1
ATOM 844 C C . THR A 1 112 ? 5.512 38.906 14.914 1 98.62 112 THR A C 1
ATOM 846 O O . THR A 1 112 ? 4.395 39.406 14.75 1 98.62 112 THR A O 1
ATOM 849 N N . HIS A 1 113 ? 6.539 39.094 14.094 1 98.56 113 HIS A N 1
ATOM 850 C CA . HIS A 1 113 ? 6.41 39.75 12.789 1 98.56 113 HIS A CA 1
ATOM 851 C C . HIS A 1 113 ? 7.242 39.031 11.734 1 98.56 113 HIS A C 1
ATOM 853 O O . HIS A 1 113 ? 8.188 38.312 12.062 1 98.56 113 HIS A O 1
ATOM 859 N N . ALA A 1 114 ? 6.875 39.188 10.516 1 97.94 114 ALA A N 1
ATOM 860 C CA . ALA A 1 114 ? 7.66 38.625 9.422 1 97.94 114 ALA A CA 1
ATOM 861 C C . ALA A 1 114 ? 7.684 39.594 8.219 1 97.94 114 ALA A C 1
ATOM 863 O O . ALA A 1 114 ? 6.734 40.344 7.996 1 97.94 114 ALA A O 1
ATOM 864 N N . LEU A 1 115 ? 8.805 39.594 7.582 1 97.44 115 LEU A N 1
ATOM 865 C CA . LEU A 1 115 ? 8.977 40.219 6.285 1 97.44 115 LEU A CA 1
ATOM 866 C C . LEU A 1 115 ? 9.016 39.188 5.164 1 97.44 115 LEU A C 1
ATOM 868 O O . LEU A 1 115 ? 9.727 38.188 5.262 1 97.44 115 LEU A O 1
ATOM 872 N N . GLY A 1 116 ? 8.164 39.312 4.184 1 96.81 116 GLY A N 1
ATOM 873 C CA . GLY A 1 116 ? 8.164 38.469 3 1 96.81 116 GLY A CA 1
ATOM 874 C C . GLY A 1 116 ? 7.727 39.188 1.743 1 96.81 116 GLY A C 1
ATOM 875 O O . GLY A 1 116 ? 7.578 40.406 1.749 1 96.81 116 GLY A O 1
ATOM 876 N N . ASN A 1 117 ? 7.68 38.469 0.663 1 97.31 117 ASN A N 1
ATOM 877 C CA . ASN A 1 117 ? 7.09 38.969 -0.568 1 97.31 117 ASN A CA 1
ATOM 878 C C . ASN A 1 117 ? 5.613 38.625 -0.674 1 97.31 117 ASN A C 1
ATOM 880 O O . ASN A 1 117 ? 5.125 37.75 0.057 1 97.31 117 ASN A O 1
ATOM 884 N N . ASP A 1 118 ? 4.961 39.281 -1.525 1 96.44 118 ASP A N 1
ATOM 885 C CA . ASP A 1 118 ? 3.521 39.062 -1.644 1 96.44 118 ASP A CA 1
ATOM 886 C C . ASP A 1 118 ? 3.217 37.594 -1.974 1 96.44 118 ASP A C 1
ATOM 888 O O . ASP A 1 118 ? 2.242 37.031 -1.474 1 96.44 118 ASP A O 1
ATOM 892 N N . ASP A 1 119 ? 4.07 36.938 -2.73 1 95.25 119 ASP A N 1
ATOM 893 C CA . ASP A 1 119 ? 3.812 35.562 -3.148 1 95.25 119 ASP A CA 1
ATOM 894 C C . ASP A 1 119 ? 4.137 34.562 -2.029 1 95.25 119 ASP A C 1
ATOM 896 O O . ASP A 1 119 ? 3.863 33.375 -2.148 1 95.25 119 ASP A O 1
ATOM 900 N N . ASP A 1 120 ? 4.641 35.094 -0.9 1 96.38 120 ASP A N 1
ATOM 901 C CA . ASP A 1 120 ? 4.902 34.25 0.257 1 96.38 120 ASP A CA 1
ATOM 902 C C . ASP A 1 120 ? 3.629 34 1.064 1 96.38 120 ASP A C 1
ATOM 904 O O . ASP A 1 120 ? 3.621 33.188 1.999 1 96.38 120 ASP A O 1
ATOM 908 N N . PHE A 1 121 ? 2.541 34.656 0.61 1 97.31 121 PHE A N 1
ATOM 909 C CA . PHE A 1 121 ? 1.343 34.656 1.441 1 97.31 121 PHE A CA 1
ATOM 910 C C . PHE A 1 121 ? 0.107 34.344 0.604 1 97.31 121 PHE A C 1
ATOM 912 O O . PHE A 1 121 ? 0.057 34.688 -0.582 1 97.31 121 PHE A O 1
ATOM 919 N N . ILE A 1 122 ? -0.823 33.688 1.225 1 97.5 122 ILE A N 1
ATOM 920 C CA . ILE A 1 122 ? -2.166 33.5 0.69 1 97.5 122 ILE A CA 1
ATOM 921 C C . ILE A 1 122 ? -3.18 34.25 1.531 1 97.5 122 ILE A C 1
ATOM 923 O O . ILE A 1 122 ? -3.174 34.156 2.76 1 97.5 122 ILE A O 1
ATOM 927 N N . LYS A 1 123 ? -3.986 35 0.884 1 97.88 123 LYS A N 1
ATOM 928 C CA . LYS A 1 123 ? -4.965 35.844 1.558 1 97.88 123 LYS A CA 1
ATOM 929 C C . LYS A 1 123 ? -6.141 35.031 2.078 1 97.88 123 LYS A C 1
ATOM 931 O O . LYS A 1 123 ? -6.633 34.125 1.391 1 97.88 123 LYS A O 1
ATOM 936 N N . LEU A 1 124 ? -6.555 35.25 3.299 1 97.94 124 LEU A N 1
ATOM 937 C CA . LEU A 1 124 ? -7.805 34.812 3.9 1 97.94 124 LEU A CA 1
ATOM 938 C C . LEU A 1 124 ? -8.711 36 4.234 1 97.94 124 LEU A C 1
ATOM 940 O O . LEU A 1 124 ? -8.227 37.062 4.602 1 97.94 124 LEU A O 1
ATOM 944 N N . PRO A 1 125 ? -9.992 35.781 4.082 1 97.62 125 PRO A N 1
ATOM 945 C CA . PRO A 1 125 ? -10.859 36.875 4.539 1 97.62 125 PRO A CA 1
ATOM 946 C C . PRO A 1 125 ? -10.828 37.062 6.059 1 97.62 125 PRO A C 1
ATOM 948 O O . PRO A 1 125 ? -11.062 36.094 6.801 1 97.62 125 PRO A O 1
ATOM 951 N N . ASN A 1 126 ? -10.531 38.219 6.469 1 98 126 ASN A N 1
ATOM 952 C CA . ASN A 1 126 ? -10.711 38.5 7.895 1 98 126 ASN A CA 1
ATOM 953 C C . ASN A 1 126 ? -12.188 38.594 8.266 1 98 126 ASN A C 1
ATOM 955 O O . ASN A 1 126 ? -13.055 38.594 7.383 1 98 126 ASN A O 1
ATOM 959 N N . PRO A 1 127 ? -12.508 38.594 9.539 1 97.81 127 PRO A N 1
ATOM 960 C CA . PRO A 1 127 ? -13.914 38.562 9.93 1 97.81 127 PRO A CA 1
ATOM 961 C C . PRO A 1 127 ? -14.719 39.719 9.352 1 97.81 127 PRO A C 1
ATOM 963 O O . PRO A 1 127 ? -15.859 39.531 8.914 1 97.81 127 PRO A O 1
ATOM 966 N N . ALA A 1 128 ? -14.195 40.938 9.352 1 97.56 128 ALA A N 1
ATOM 967 C CA . ALA A 1 128 ? -14.883 42.094 8.797 1 97.56 128 ALA A CA 1
ATOM 968 C C . ALA A 1 128 ? -15.141 41.906 7.301 1 97.56 128 ALA A C 1
ATOM 970 O O . ALA A 1 128 ? -16.203 42.281 6.801 1 97.56 128 ALA A O 1
ATOM 971 N N . GLN A 1 129 ? -14.203 41.406 6.629 1 97.5 129 GLN A N 1
ATOM 972 C CA . GLN A 1 129 ? -14.336 41.156 5.199 1 97.5 129 GLN A CA 1
ATOM 973 C C . GLN A 1 129 ? -15.398 40.094 4.914 1 97.5 129 GLN A C 1
ATOM 975 O O . GLN A 1 129 ? -16.172 40.219 3.969 1 97.5 129 GLN A O 1
ATOM 980 N N . SER A 1 130 ? -15.406 39 5.699 1 97.56 130 SER A N 1
ATOM 981 C CA . SER A 1 130 ? -16.453 37.969 5.555 1 97.56 130 SER A CA 1
ATOM 982 C C . SER A 1 130 ? -17.828 38.594 5.719 1 97.56 130 SER A C 1
ATOM 984 O O . SER A 1 130 ? -18.734 38.312 4.914 1 97.56 130 SER A O 1
ATOM 986 N N . LYS A 1 131 ? -17.984 39.438 6.691 1 96.5 131 LYS A N 1
ATOM 987 C CA . LYS A 1 131 ? -19.25 40.094 6.938 1 96.5 131 LYS A CA 1
ATOM 988 C C . LYS A 1 131 ? -19.625 41.031 5.777 1 96.5 131 LYS A C 1
ATOM 990 O O . LYS A 1 131 ? -20.781 41.031 5.34 1 96.5 131 LYS A O 1
ATOM 995 N N . ALA A 1 132 ? -18.719 41.719 5.367 1 97.19 132 ALA A N 1
ATOM 996 C CA . ALA A 1 132 ? -18.953 42.625 4.262 1 97.19 132 ALA A CA 1
ATOM 997 C C . ALA A 1 132 ? -19.375 41.906 3 1 97.19 132 ALA A C 1
ATOM 999 O O . ALA A 1 132 ? -20.125 42.438 2.18 1 97.19 132 ALA A O 1
ATOM 1000 N N . ASN A 1 133 ? -18.906 40.719 2.883 1 96.12 133 ASN A N 1
ATOM 1001 C CA . ASN A 1 133 ? -19.25 39.906 1.724 1 96.12 133 ASN A CA 1
ATOM 1002 C C . ASN A 1 133 ? -20.531 39.094 1.95 1 96.12 133 ASN A C 1
ATOM 1004 O O . ASN A 1 133 ? -20.844 38.219 1.17 1 96.12 133 ASN A O 1
ATOM 1008 N N . GLY A 1 134 ? -21.188 39.312 3.064 1 96.94 134 GLY A N 1
ATOM 1009 C CA . GLY A 1 134 ? -22.5 38.75 3.322 1 96.94 134 GLY A CA 1
ATOM 1010 C C . GLY A 1 134 ? -22.438 37.375 3.949 1 96.94 134 GLY A C 1
ATOM 1011 O O . GLY A 1 134 ? -23.422 36.625 3.912 1 96.94 134 GLY A O 1
ATOM 1012 N N . LYS A 1 135 ? -21.25 37.031 4.469 1 97.44 135 LYS A N 1
ATOM 1013 C CA . LYS A 1 135 ? -21.141 35.75 5.109 1 97.44 135 LYS A CA 1
ATOM 1014 C C . LYS A 1 135 ? -21.656 35.781 6.543 1 97.44 135 LYS A C 1
ATOM 1016 O O . LYS A 1 135 ? -21.453 36.75 7.254 1 97.44 135 LYS A O 1
ATOM 1021 N N . PRO A 1 136 ? -22.344 34.75 6.988 1 97.19 136 PRO A N 1
ATOM 1022 C CA . PRO A 1 136 ? -22.906 34.75 8.344 1 97.19 136 PRO A CA 1
ATOM 1023 C C . PRO A 1 136 ? -21.828 34.719 9.43 1 97.19 136 PRO A C 1
ATOM 1025 O O . PRO A 1 136 ? -22.062 35.188 10.539 1 97.19 136 PRO A O 1
ATOM 1028 N N . ASN A 1 137 ? -20.688 34.125 9.117 1 97.12 137 ASN A N 1
ATOM 1029 C CA . ASN A 1 137 ? -19.594 34.031 10.094 1 97.12 137 ASN A CA 1
ATOM 1030 C C . ASN A 1 137 ? -18.266 34.469 9.492 1 97.12 137 ASN A C 1
ATOM 1032 O O . ASN A 1 137 ? -18.062 34.375 8.281 1 97.12 137 ASN A O 1
ATOM 1036 N N . GLY A 1 138 ? -17.422 35 10.398 1 97.56 138 GLY A N 1
ATOM 1037 C CA . GLY A 1 138 ? -16.016 35.188 10.062 1 97.56 138 GLY A CA 1
ATOM 1038 C C . GLY A 1 138 ? -15.109 34.156 10.672 1 97.56 138 GLY A C 1
ATOM 1039 O O . GLY A 1 138 ? -15.484 33.469 11.625 1 97.56 138 GLY A O 1
ATOM 1040 N N . LEU A 1 139 ? -13.945 34.062 10.094 1 98.19 139 LEU A N 1
ATOM 1041 C CA . LEU A 1 139 ? -12.977 33.125 10.656 1 98.19 139 LEU A CA 1
ATOM 1042 C C . LEU A 1 139 ? -12.516 33.594 12.039 1 98.19 139 LEU A C 1
ATOM 1044 O O . LEU A 1 139 ? -12.305 34.781 12.258 1 98.19 139 LEU A O 1
ATOM 1048 N N . THR A 1 140 ? -12.43 32.656 12.938 1 98.06 140 THR A N 1
ATOM 1049 C CA . THR A 1 140 ? -11.742 32.906 14.195 1 98.06 140 THR A CA 1
ATOM 1050 C C . THR A 1 140 ? -10.227 32.812 14.016 1 98.06 140 THR A C 1
ATOM 1052 O O . THR A 1 140 ? -9.758 32.281 13.008 1 98.06 140 THR A O 1
ATOM 1055 N N . ILE A 1 141 ? -9.469 33.281 14.992 1 98.31 141 ILE A N 1
ATOM 1056 C CA . ILE A 1 141 ? -8.016 33.188 14.961 1 98.31 141 ILE A CA 1
ATOM 1057 C C . ILE A 1 141 ? -7.605 31.719 14.938 1 98.31 141 ILE A C 1
ATOM 1059 O O . ILE A 1 141 ? -6.719 31.328 14.172 1 98.31 141 ILE A O 1
ATOM 1063 N N . ASN A 1 142 ? -8.266 30.875 15.727 1 98.31 142 ASN A N 1
ATOM 1064 C CA . ASN A 1 142 ? -7.957 29.453 15.734 1 98.31 142 ASN A CA 1
ATOM 1065 C C . ASN A 1 142 ? -8.203 28.828 14.367 1 98.31 142 ASN A C 1
ATOM 1067 O O . ASN A 1 142 ? -7.367 28.062 13.867 1 98.31 142 ASN A O 1
ATOM 1071 N N . GLN A 1 143 ? -9.328 29.172 13.75 1 98.38 143 GLN A N 1
ATOM 1072 C CA . GLN A 1 143 ? -9.656 28.641 12.43 1 98.38 143 GLN A CA 1
ATOM 1073 C C . GLN A 1 143 ? -8.609 29.047 11.398 1 98.38 143 GLN A C 1
ATOM 1075 O O . GLN A 1 143 ? -8.094 28.203 10.664 1 98.38 143 GLN A O 1
ATOM 1080 N N . GLY A 1 144 ? -8.25 30.312 11.406 1 98.5 144 GLY A N 1
ATOM 1081 C CA . GLY A 1 144 ? -7.262 30.797 10.453 1 98.5 144 GLY A CA 1
ATOM 1082 C C . GLY A 1 144 ? -5.875 30.234 10.695 1 98.5 144 GLY A C 1
ATOM 1083 O O . GLY A 1 144 ? -5.18 29.859 9.742 1 98.5 144 GLY A O 1
ATOM 1084 N N . ALA A 1 145 ? -5.473 30.125 11.977 1 98.5 145 ALA A N 1
ATOM 1085 C CA . ALA A 1 145 ? -4.113 29.734 12.344 1 98.5 145 ALA A CA 1
ATOM 1086 C C . ALA A 1 145 ? -3.893 28.234 12.141 1 98.5 145 ALA A C 1
ATOM 1088 O O . ALA A 1 145 ? -2.752 27.766 12.109 1 98.5 145 ALA A O 1
ATOM 1089 N N . THR A 1 146 ? -4.98 27.438 12.055 1 98.06 146 THR A N 1
ATOM 1090 C CA . THR A 1 146 ? -4.855 26 11.945 1 98.06 146 THR A CA 1
ATOM 1091 C C . THR A 1 146 ? -5.492 25.484 10.656 1 98.06 146 THR A C 1
ATOM 1093 O O . THR A 1 146 ? -5.828 24.312 10.539 1 98.06 146 THR A O 1
ATOM 1096 N N . ILE A 1 147 ? -5.625 26.312 9.672 1 98.19 147 ILE A N 1
ATOM 1097 C CA . ILE A 1 147 ? -6.465 26.016 8.523 1 98.19 147 ILE A CA 1
ATOM 1098 C C . ILE A 1 147 ? -5.672 25.188 7.508 1 98.19 147 ILE A C 1
ATOM 1100 O O . ILE A 1 147 ? -6.246 24.391 6.762 1 98.19 147 ILE A O 1
ATOM 1104 N N . SER A 1 148 ? -4.379 25.25 7.52 1 96.81 148 SER A N 1
ATOM 1105 C CA . SER A 1 148 ? -3.605 24.828 6.359 1 96.81 148 SER A CA 1
ATOM 1106 C C . SER A 1 148 ? -3.186 23.359 6.488 1 96.81 148 SER A C 1
ATOM 1108 O O . SER A 1 148 ? -2.734 22.75 5.52 1 96.81 148 SER A O 1
ATOM 1110 N N . VAL A 1 149 ? -3.355 22.734 7.676 1 96.94 149 VAL A N 1
ATOM 1111 C CA . VAL A 1 149 ? -2.799 21.391 7.852 1 96.94 149 VAL A CA 1
ATOM 1112 C C . VAL A 1 149 ? -3.926 20.391 8.094 1 96.94 149 VAL A C 1
ATOM 1114 O O . VAL A 1 149 ? -4.258 19.594 7.211 1 96.94 149 VAL A O 1
ATOM 1117 N N . ASN A 1 150 ? -4.633 20.484 9.211 1 97.75 150 ASN A N 1
ATOM 1118 C CA . ASN A 1 150 ? -5.539 19.438 9.664 1 97.75 150 ASN A CA 1
ATOM 1119 C C . ASN A 1 150 ? -6.785 19.359 8.789 1 97.75 150 ASN A C 1
ATOM 1121 O O . ASN A 1 150 ? -7.137 18.281 8.297 1 97.75 150 ASN A O 1
ATOM 1125 N N . PRO A 1 151 ? -7.453 20.531 8.539 1 98.44 151 PRO A N 1
ATOM 1126 C CA . PRO A 1 151 ? -8.656 20.391 7.723 1 98.44 151 PRO A CA 1
ATOM 1127 C C .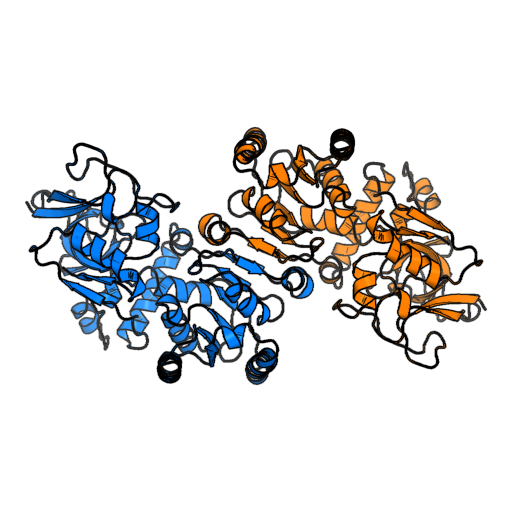 PRO A 1 151 ? -8.352 20.047 6.266 1 98.44 151 PRO A C 1
ATOM 1129 O O . PRO A 1 151 ? -9.102 19.312 5.625 1 98.44 151 PRO A O 1
ATOM 1132 N N . LEU A 1 152 ? -7.238 20.578 5.691 1 98.31 152 LEU A N 1
ATOM 1133 C CA . LEU A 1 152 ? -6.867 20.234 4.324 1 98.31 152 LEU A CA 1
ATOM 1134 C C . LEU A 1 152 ? -6.504 18.766 4.215 1 98.31 152 LEU A C 1
ATOM 1136 O O . LEU A 1 152 ? -6.836 18.109 3.225 1 98.31 152 LEU A O 1
ATOM 1140 N N . THR A 1 153 ? -5.82 18.25 5.227 1 98.5 153 THR A N 1
ATOM 1141 C CA . THR A 1 153 ? -5.477 16.844 5.273 1 98.5 153 THR A CA 1
ATOM 1142 C C . THR A 1 153 ? -6.734 15.977 5.211 1 98.5 153 THR A C 1
ATOM 1144 O O . THR A 1 153 ? -6.844 15.086 4.359 1 98.5 153 THR A O 1
ATOM 1147 N N . ALA A 1 154 ? -7.688 16.281 6.066 1 98.81 154 ALA A N 1
ATOM 1148 C CA . ALA A 1 154 ? -8.93 15.516 6.113 1 98.81 154 ALA A CA 1
ATOM 1149 C C . ALA A 1 154 ? -9.672 15.594 4.785 1 98.81 154 ALA A C 1
ATOM 1151 O O . ALA A 1 154 ? -10.078 14.562 4.234 1 98.81 154 ALA A O 1
ATOM 1152 N N . TYR A 1 155 ? -9.797 16.797 4.242 1 98.88 155 TYR A N 1
ATOM 1153 C CA . TYR A 1 155 ? -10.547 17.016 3.01 1 98.88 155 TYR A CA 1
ATOM 1154 C C . TYR A 1 155 ? -9.914 16.266 1.844 1 98.88 155 TYR A C 1
ATOM 1156 O O . TYR A 1 155 ? -10.609 15.586 1.09 1 98.88 155 TYR A O 1
ATOM 1164 N N . LEU A 1 156 ? -8.633 16.391 1.724 1 98.88 156 LEU A N 1
ATOM 1165 C CA . LEU A 1 156 ? -7.945 15.82 0.569 1 98.88 156 LEU A CA 1
ATOM 1166 C C . LEU A 1 156 ? -7.895 14.297 0.66 1 98.88 156 LEU A C 1
ATOM 1168 O O . LEU A 1 156 ? -8.008 13.609 -0.356 1 98.88 156 LEU A O 1
ATOM 1172 N N . MET A 1 157 ? -7.75 13.695 1.836 1 98.88 157 MET A N 1
ATOM 1173 C CA . MET A 1 157 ? -7.789 12.242 1.956 1 98.88 157 MET A CA 1
ATOM 1174 C C . MET A 1 157 ? -9.156 11.695 1.552 1 98.88 157 MET A C 1
ATOM 1176 O O . MET A 1 157 ? -9.25 10.625 0.949 1 98.88 157 MET A O 1
ATOM 1180 N N . LEU A 1 158 ? -10.195 12.469 1.79 1 98.88 158 LEU A N 1
ATOM 1181 C CA . LEU A 1 158 ? -11.547 12 1.529 1 98.88 158 LEU A CA 1
ATOM 1182 C C . LEU A 1 158 ? -11.922 12.211 0.066 1 98.88 158 LEU A C 1
ATOM 1184 O O . LEU A 1 158 ? -12.859 11.578 -0.434 1 98.88 158 LEU A O 1
ATOM 1188 N N . THR A 1 159 ? -11.164 13.055 -0.678 1 98.62 159 THR A N 1
ATOM 1189 C CA . THR A 1 159 ? -11.75 13.484 -1.945 1 98.62 159 THR A CA 1
ATOM 1190 C C . THR A 1 159 ? -10.766 13.266 -3.094 1 98.62 159 THR A C 1
ATOM 1192 O O . THR A 1 159 ? -11.164 13.25 -4.262 1 98.62 159 THR A O 1
ATOM 1195 N N . HIS A 1 160 ? -9.508 13.102 -2.779 1 98.25 160 HIS A N 1
ATOM 1196 C CA . HIS A 1 160 ? -8.508 13.266 -3.828 1 98.25 160 HIS A CA 1
ATOM 1197 C C . HIS A 1 160 ? -8.086 11.914 -4.402 1 98.25 160 HIS A C 1
ATOM 1199 O O . HIS A 1 160 ? -7.516 11.844 -5.492 1 98.25 160 HIS A O 1
ATOM 1205 N N . TYR A 1 161 ? -8.406 10.758 -3.734 1 97.81 161 TYR A N 1
ATOM 1206 C CA . TYR A 1 161 ? -7.754 9.516 -4.117 1 97.81 161 TYR A CA 1
ATOM 1207 C C . TYR A 1 161 ? -8.781 8.461 -4.523 1 97.81 161 TYR A C 1
ATOM 1209 O O . TYR A 1 161 ? -8.492 7.586 -5.344 1 97.81 161 TYR A O 1
ATOM 1217 N N . VAL A 1 162 ? -9.914 8.445 -3.881 1 97.88 162 VAL A N 1
ATOM 1218 C CA . VAL A 1 162 ? -10.945 7.465 -4.18 1 97.88 162 VAL A CA 1
ATOM 1219 C C . VAL A 1 162 ? -12.305 8.156 -4.266 1 97.88 162 VAL A C 1
ATOM 1221 O O . VAL A 1 162 ? -12.562 9.125 -3.543 1 97.88 162 VAL A O 1
ATOM 1224 N N . LYS A 1 163 ? -13.102 7.688 -5.125 1 98.19 163 LYS A N 1
ATOM 1225 C CA . LYS A 1 163 ? -14.461 8.219 -5.223 1 98.19 163 LYS A CA 1
ATOM 1226 C C . LYS A 1 163 ? -15.406 7.477 -4.289 1 98.19 163 LYS A C 1
ATOM 1228 O O . LYS A 1 163 ? -15.586 6.266 -4.41 1 98.19 163 LYS A O 1
ATOM 1233 N N . LEU A 1 164 ? -15.953 8.148 -3.354 1 98.69 164 LEU A N 1
ATOM 1234 C CA . LEU A 1 164 ? -16.984 7.609 -2.475 1 98.69 164 LEU A CA 1
ATOM 1235 C C . LEU A 1 164 ? -18.375 8.039 -2.936 1 98.69 164 LEU A C 1
ATOM 1237 O O . LEU A 1 164 ? -18.594 9.203 -3.264 1 98.69 164 LEU A O 1
ATOM 1241 N N . THR A 1 165 ? -19.266 7.109 -3.02 1 98.69 165 THR A N 1
ATOM 1242 C CA . THR A 1 165 ? -20.641 7.43 -3.375 1 98.69 165 THR A CA 1
ATOM 1243 C C . THR A 1 165 ? -21.391 7.992 -2.174 1 98.69 165 THR A C 1
ATOM 1245 O O . THR A 1 165 ? -21.594 7.289 -1.182 1 98.69 165 THR A O 1
ATOM 1248 N N . PRO A 1 166 ? -21.812 9.25 -2.248 1 98.69 166 PRO A N 1
ATOM 1249 C CA . PRO A 1 166 ? -22.547 9.844 -1.129 1 98.69 166 PRO A CA 1
ATOM 1250 C C . PRO A 1 166 ? -23.781 9.039 -0.746 1 98.69 166 PRO A C 1
ATOM 1252 O O . PRO A 1 166 ? -24.484 8.531 -1.62 1 98.69 166 PRO A O 1
ATOM 1255 N N . GLY A 1 167 ? -23.953 8.883 0.527 1 98.38 167 GLY A N 1
ATOM 1256 C CA . GLY A 1 167 ? -25.125 8.188 1.036 1 98.38 167 GLY A CA 1
ATOM 1257 C C . GLY A 1 167 ? -24.969 6.684 1.083 1 98.38 167 GLY A C 1
ATOM 1258 O O . GLY A 1 167 ? -25.766 5.984 1.695 1 98.38 167 GLY A O 1
ATOM 1259 N N . LYS A 1 168 ? -23.891 6.195 0.504 1 98.69 168 LYS A N 1
ATOM 1260 C CA . LYS A 1 168 ? -23.734 4.746 0.411 1 98.69 168 LYS A CA 1
ATOM 1261 C C . LYS A 1 168 ? -22.391 4.293 0.957 1 98.69 168 LYS A C 1
ATOM 1263 O O . LYS A 1 168 ? -22.328 3.498 1.896 1 98.69 168 LYS A O 1
ATOM 1268 N N . ASP A 1 169 ? -21.281 4.801 0.449 1 98.88 169 ASP A N 1
ATOM 1269 C CA . ASP A 1 169 ? -19.938 4.297 0.751 1 98.88 169 ASP A CA 1
ATOM 1270 C C . ASP A 1 169 ? -19.453 4.812 2.104 1 98.88 169 ASP A C 1
ATOM 1272 O O . ASP A 1 169 ? -20.031 5.746 2.662 1 98.88 169 ASP A O 1
ATOM 1276 N N . TRP A 1 170 ? -18.5 4.082 2.604 1 98.94 170 TRP A N 1
ATOM 1277 C CA . TRP A 1 170 ? -17.969 4.312 3.943 1 98.94 170 TRP A CA 1
ATOM 1278 C C . TRP A 1 170 ? -16.469 4.586 3.895 1 98.94 170 TRP A C 1
ATOM 1280 O O . TRP A 1 170 ? -15.766 4.09 3.01 1 98.94 170 TRP A O 1
ATOM 1290 N N . PHE A 1 171 ? -16 5.406 4.793 1 98.94 171 PHE A N 1
ATOM 1291 C CA . PHE A 1 171 ? -14.594 5.398 5.184 1 98.94 171 PHE A CA 1
ATOM 1292 C C . PHE A 1 171 ? -14.445 5.086 6.668 1 98.94 171 PHE A C 1
ATOM 1294 O O . PHE A 1 171 ? -15.383 5.285 7.449 1 98.94 171 PHE A O 1
ATOM 1301 N N . ILE A 1 172 ? -13.344 4.512 7.047 1 98.94 172 ILE A N 1
ATOM 1302 C CA . ILE A 1 172 ? -13.023 4.211 8.438 1 98.94 172 ILE A CA 1
ATOM 1303 C C . ILE A 1 172 ? -11.711 4.891 8.82 1 98.94 172 ILE A C 1
ATOM 1305 O O . ILE A 1 172 ? -10.797 4.992 8 1 98.94 172 ILE A O 1
ATOM 1309 N N . GLN A 1 173 ? -11.656 5.383 10.008 1 98.94 173 GLN A N 1
ATOM 1310 C CA . GLN A 1 173 ? -10.438 6.047 10.469 1 98.94 173 GLN A CA 1
ATOM 1311 C C . GLN A 1 173 ? -10.086 5.629 11.898 1 98.94 173 GLN A C 1
ATOM 1313 O O . GLN A 1 173 ? -10.977 5.391 12.719 1 98.94 173 GLN A O 1
ATOM 1318 N N . ASN A 1 174 ? -8.82 5.469 12.133 1 98.81 174 ASN A N 1
ATOM 1319 C CA . ASN A 1 174 ? -8.383 5.469 13.523 1 98.81 174 ASN A CA 1
ATOM 1320 C C . ASN A 1 174 ? -7.914 6.852 13.969 1 98.81 174 ASN A C 1
ATOM 1322 O O . ASN A 1 174 ? -7.863 7.781 13.164 1 98.81 174 ASN A O 1
ATOM 1326 N N . GLY A 1 175 ? -7.816 7.086 15.266 1 97.19 175 GLY A N 1
ATOM 1327 C CA . GLY A 1 175 ? -7.539 8.422 15.758 1 97.19 175 GLY A CA 1
ATOM 1328 C C . GLY A 1 175 ? -8.734 9.352 15.672 1 97.19 175 GLY A C 1
ATOM 1329 O O . GLY A 1 175 ? -8.586 10.531 15.336 1 97.19 175 GLY A O 1
ATOM 1330 N N . GLY A 1 176 ? -9.875 8.836 15.961 1 97.25 176 GLY A N 1
ATOM 1331 C CA . GLY A 1 176 ? -11.117 9.57 15.758 1 97.25 176 GLY A CA 1
ATOM 1332 C C . GLY A 1 176 ? -11.188 10.852 16.562 1 97.25 176 GLY A C 1
ATOM 1333 O O . GLY A 1 176 ? -11.883 11.797 16.188 1 97.25 176 GLY A O 1
ATOM 1334 N N . THR A 1 177 ? -10.453 10.93 17.688 1 95.25 177 THR A N 1
ATOM 1335 C CA . THR A 1 177 ? -10.531 12.102 18.547 1 95.25 177 THR A CA 1
ATOM 1336 C C . THR A 1 177 ? -9.469 13.125 18.156 1 95.25 177 THR A C 1
ATOM 1338 O O . THR A 1 177 ? -9.422 14.219 18.719 1 95.25 177 THR A O 1
ATOM 1341 N N . SER A 1 178 ? -8.594 12.789 17.281 1 94.25 178 SER A N 1
ATOM 1342 C CA . SER A 1 178 ? -7.574 13.727 16.828 1 94.25 178 SER A CA 1
ATOM 1343 C C . SER A 1 178 ? -8.195 14.891 16.062 1 94.25 178 SER A C 1
ATOM 1345 O O . SER A 1 178 ? -9.359 14.82 15.656 1 94.25 178 SER A O 1
ATOM 1347 N N . ALA A 1 179 ? -7.406 15.961 15.867 1 95.75 179 ALA A N 1
ATOM 1348 C CA . ALA A 1 179 ? -7.898 17.094 15.086 1 95.75 179 ALA A CA 1
ATOM 1349 C C . ALA A 1 179 ? -8.297 16.656 13.68 1 95.75 179 ALA A C 1
ATOM 1351 O O . ALA A 1 179 ? -9.414 16.922 13.234 1 95.75 179 ALA A O 1
ATOM 1352 N N . VAL A 1 180 ? -7.438 15.914 13.008 1 97.62 180 VAL A N 1
ATOM 1353 C CA . VAL A 1 180 ? -7.738 15.438 11.664 1 97.62 180 VAL A CA 1
ATOM 1354 C C . VAL A 1 180 ? -8.953 14.516 11.703 1 97.62 180 VAL A C 1
ATOM 1356 O O . VAL A 1 180 ? -9.82 14.586 10.828 1 97.62 180 VAL A O 1
ATOM 1359 N N . GLY A 1 181 ? -9.008 13.633 12.688 1 97.94 181 GLY A N 1
ATOM 1360 C CA . GLY A 1 181 ? -10.141 12.742 12.82 1 97.94 181 GLY A CA 1
ATOM 1361 C C . GLY A 1 181 ? -11.469 13.469 12.953 1 97.94 181 GLY A C 1
ATOM 1362 O O . GLY A 1 181 ? -12.461 13.078 12.336 1 97.94 181 GLY A O 1
ATOM 1363 N N . LYS A 1 182 ? -11.484 14.5 13.734 1 98 182 LYS A N 1
ATOM 1364 C CA . LYS A 1 182 ? -12.695 15.297 13.914 1 98 182 LYS A CA 1
ATOM 1365 C C . LYS A 1 182 ? -13.094 15.992 12.625 1 98 182 LYS A C 1
ATOM 1367 O O . LYS A 1 182 ? -14.273 16.047 12.266 1 98 182 LYS A O 1
ATOM 1372 N N . TYR A 1 183 ? -12.109 16.516 11.914 1 98.69 183 TYR A N 1
ATOM 1373 C CA . TYR A 1 183 ? -12.406 17.141 10.633 1 98.69 183 TYR A CA 1
ATOM 1374 C C . TYR A 1 183 ? -12.922 16.109 9.633 1 98.69 183 TYR A C 1
ATOM 1376 O O . TYR A 1 183 ? -13.852 16.391 8.867 1 98.69 183 TYR A O 1
ATOM 1384 N N . ALA A 1 184 ? -12.344 14.922 9.633 1 98.88 184 ALA A N 1
ATOM 1385 C CA . ALA A 1 184 ? -12.773 13.875 8.711 1 98.88 184 ALA A CA 1
ATOM 1386 C C . ALA A 1 184 ? -14.234 13.508 8.953 1 98.88 184 ALA A C 1
ATOM 1388 O O . ALA A 1 184 ? -15 13.312 8 1 98.88 184 ALA A O 1
ATOM 1389 N N . SER A 1 185 ? -14.617 13.414 10.227 1 98.75 185 SER A N 1
ATOM 1390 C CA . SER A 1 185 ? -16.016 13.109 10.555 1 98.75 185 SER A CA 1
ATOM 1391 C C . SER A 1 185 ? -16.938 14.211 10.062 1 98.75 185 SER A C 1
ATOM 1393 O O . SER A 1 185 ? -17.969 13.922 9.445 1 98.75 185 SER A O 1
ATOM 1395 N N . GLN A 1 186 ? -16.594 15.445 10.297 1 98.88 186 GLN A N 1
ATOM 1396 C CA . GLN A 1 186 ? -17.438 16.562 9.883 1 98.88 186 GLN A CA 1
ATOM 1397 C C . GLN A 1 186 ? -17.547 16.641 8.367 1 98.88 186 GLN A C 1
ATOM 1399 O O . GLN A 1 186 ? -18.641 16.797 7.828 1 98.88 186 GLN A O 1
ATOM 1404 N N . ILE A 1 187 ? -16.422 16.531 7.703 1 98.88 187 ILE A N 1
ATOM 1405 C CA . ILE A 1 187 ? -16.375 16.672 6.25 1 98.88 187 ILE A CA 1
ATOM 1406 C C . ILE A 1 187 ? -17.078 15.469 5.605 1 98.88 187 ILE A C 1
ATOM 1408 O O . ILE A 1 187 ? -17.781 15.617 4.605 1 98.88 187 ILE A O 1
ATOM 1412 N N . GLY A 1 188 ? -16.844 14.281 6.191 1 98.88 188 GLY A N 1
ATOM 1413 C CA . GLY A 1 188 ? -17.609 13.125 5.738 1 98.88 188 GLY A CA 1
ATOM 1414 C C . GLY A 1 188 ? -19.109 13.367 5.754 1 98.88 188 GLY A C 1
ATOM 1415 O O . GLY A 1 188 ? -19.797 13.062 4.781 1 98.88 188 GLY A O 1
ATOM 1416 N N . LYS A 1 189 ? -19.562 13.93 6.832 1 98.81 189 LYS A N 1
ATOM 1417 C CA . LYS A 1 189 ? -20.9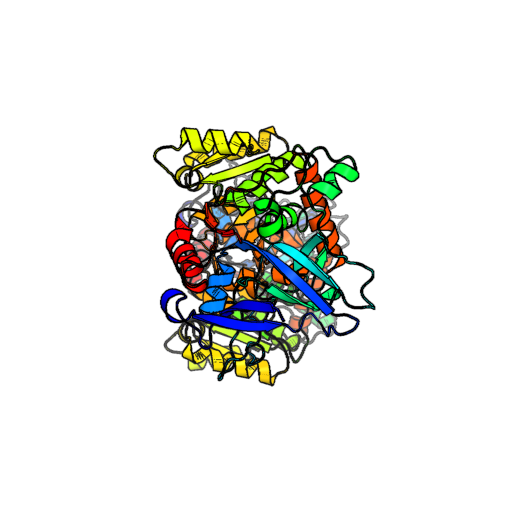84 14.258 6.945 1 98.81 189 LYS A CA 1
ATOM 1418 C C . LYS A 1 189 ? -21.391 15.273 5.891 1 98.81 189 LYS A C 1
ATOM 1420 O O . LYS A 1 189 ? -22.422 15.109 5.227 1 98.81 189 LYS A O 1
ATOM 1425 N N . LEU A 1 190 ? -20.625 16.328 5.73 1 98.81 190 LEU A N 1
ATOM 1426 C CA . LEU A 1 190 ? -20.906 17.391 4.766 1 98.81 190 LEU A CA 1
ATOM 1427 C C . LEU A 1 190 ? -20.984 16.828 3.348 1 98.81 190 LEU A C 1
ATOM 1429 O O . LEU A 1 190 ? -21.766 17.297 2.523 1 98.81 190 LEU A O 1
ATOM 1433 N N . LEU A 1 191 ? -20.172 15.812 3.057 1 98.75 191 LEU A N 1
ATOM 1434 C CA . LEU A 1 191 ? -20.109 15.219 1.726 1 98.75 191 LEU A CA 1
ATOM 1435 C C . LEU A 1 191 ? -21.031 14.008 1.623 1 98.75 191 LEU A C 1
ATOM 1437 O O . LEU A 1 191 ? -21.109 13.367 0.573 1 98.75 191 LEU A O 1
ATOM 1441 N N . ASN A 1 192 ? -21.688 13.688 2.707 1 98.75 192 ASN A N 1
ATOM 1442 C CA . ASN A 1 192 ? -22.656 12.609 2.807 1 98.75 192 ASN A CA 1
ATOM 1443 C C . ASN A 1 192 ? -21.984 11.242 2.645 1 98.75 192 ASN A C 1
ATOM 1445 O O . ASN A 1 192 ? -22.484 10.383 1.913 1 98.75 192 ASN A O 1
ATOM 1449 N N . PHE A 1 193 ? -20.812 11.078 3.201 1 98.88 193 PHE A N 1
ATOM 1450 C CA . PHE A 1 193 ? -20.141 9.789 3.336 1 98.88 193 PHE A CA 1
ATOM 1451 C C . PHE A 1 193 ? -20.422 9.18 4.707 1 98.88 193 PHE A C 1
ATOM 1453 O O . PHE A 1 193 ? -20.453 9.898 5.711 1 98.88 193 PHE A O 1
ATOM 1460 N N . ASN A 1 194 ? -20.578 7.852 4.766 1 98.88 194 ASN A N 1
ATOM 1461 C CA . ASN A 1 194 ? -20.641 7.18 6.059 1 98.88 194 ASN A CA 1
ATOM 1462 C C . ASN A 1 194 ? -19.25 6.949 6.645 1 98.88 194 ASN A C 1
ATOM 1464 O O . ASN A 1 194 ? -18.297 6.746 5.906 1 98.88 194 ASN A O 1
ATOM 1468 N N . SER A 1 195 ? -19.219 7.004 7.98 1 98.88 195 SER A N 1
ATOM 1469 C CA . SER A 1 195 ? -17.891 6.891 8.586 1 98.88 195 SER A CA 1
ATOM 1470 C C . SER A 1 195 ? -17.938 6.027 9.844 1 98.88 195 SER A C 1
ATOM 1472 O O . SER A 1 195 ? -18.969 5.961 10.523 1 98.88 195 SER A O 1
ATOM 1474 N N . ILE A 1 196 ? -16.859 5.324 10.039 1 98.88 196 ILE A N 1
ATOM 1475 C CA . ILE A 1 196 ? -16.578 4.672 11.312 1 98.88 196 ILE A CA 1
ATOM 1476 C C . ILE A 1 196 ? -15.344 5.309 11.945 1 98.88 196 ILE A C 1
ATOM 1478 O O . ILE A 1 196 ? -14.25 5.289 11.367 1 98.88 196 ILE A O 1
ATOM 1482 N N . SER A 1 197 ? -15.539 5.875 13.102 1 98.88 197 SER A N 1
ATOM 1483 C CA . SER A 1 197 ? -14.438 6.477 13.844 1 98.88 197 SER A CA 1
ATOM 1484 C C . SER A 1 197 ? -13.969 5.57 14.977 1 98.88 197 SER A C 1
ATOM 1486 O O . SER A 1 197 ? -14.742 5.27 15.891 1 98.88 197 SER A O 1
ATOM 1488 N N . VAL A 1 198 ? -12.734 5.148 14.883 1 98.81 198 VAL A N 1
ATOM 1489 C CA . VAL A 1 198 ? -12.156 4.285 15.914 1 98.81 198 VAL A CA 1
ATOM 1490 C C . VAL A 1 198 ? -11.453 5.137 16.969 1 98.81 198 VAL A C 1
ATOM 1492 O O . VAL A 1 198 ? -10.656 6.016 16.625 1 98.81 198 VAL A O 1
ATOM 1495 N N . ILE A 1 199 ? -11.758 4.891 18.25 1 98.12 199 ILE A N 1
ATOM 1496 C CA . ILE A 1 199 ? -11.148 5.656 19.328 1 98.12 199 ILE A CA 1
ATOM 1497 C C . ILE A 1 199 ? -10.633 4.707 20.406 1 98.12 199 ILE A C 1
ATOM 1499 O O . ILE A 1 199 ? -11.07 3.559 20.484 1 98.12 199 ILE A O 1
ATOM 1503 N N . ARG A 1 200 ? -9.727 5.188 21.266 1 95.06 200 ARG A N 1
ATOM 1504 C CA . ARG A 1 200 ? -9.25 4.434 22.422 1 95.06 200 ARG A CA 1
ATOM 1505 C C . ARG A 1 200 ? -10.32 4.352 23.5 1 95.06 200 ARG A C 1
ATOM 1507 O O . ARG A 1 200 ? -11.094 5.293 23.688 1 95.06 200 ARG A O 1
ATOM 1514 N N . ASP A 1 201 ? -10.258 3.23 24.078 1 90.81 201 ASP A N 1
ATOM 1515 C CA . ASP A 1 201 ? -11.141 3.123 25.234 1 90.81 201 ASP A CA 1
ATOM 1516 C C . ASP A 1 201 ? -10.773 4.152 26.297 1 90.81 201 ASP A C 1
ATOM 1518 O O . ASP A 1 201 ? -9.602 4.473 26.484 1 90.81 201 ASP A O 1
ATOM 1522 N N . ARG A 1 202 ? -11.852 4.637 26.984 1 92.06 202 ARG A N 1
ATOM 1523 C CA . ARG A 1 202 ? -11.656 5.699 27.953 1 92.06 202 ARG A CA 1
ATOM 1524 C C . ARG A 1 202 ? -12.836 5.781 28.922 1 92.06 202 ARG A C 1
ATOM 1526 O O . ARG A 1 202 ? -13.93 5.305 28.609 1 92.06 202 ARG A O 1
ATOM 1533 N N . PRO A 1 203 ? -12.57 6.363 30.078 1 93.19 203 PRO A N 1
ATOM 1534 C CA . PRO A 1 203 ? -13.617 6.406 31.094 1 93.19 203 PRO A CA 1
ATOM 1535 C C . PRO A 1 203 ? -14.859 7.168 30.641 1 93.19 203 PRO A C 1
ATOM 1537 O O . PRO A 1 203 ? -15.977 6.801 31 1 93.19 203 PRO A O 1
ATOM 1540 N N . ASN A 1 204 ? -14.742 8.219 29.844 1 95.12 204 ASN A N 1
ATOM 1541 C CA . ASN A 1 204 ? -15.883 9.016 29.391 1 95.12 204 ASN A CA 1
ATOM 1542 C C . ASN A 1 204 ? -16.281 8.656 27.953 1 95.12 204 ASN A C 1
ATOM 1544 O O . ASN A 1 204 ? -16.625 9.531 27.156 1 95.12 204 ASN A O 1
ATOM 1548 N N . LEU A 1 205 ? -16.234 7.391 27.734 1 96.44 205 LEU A N 1
ATOM 1549 C CA . LEU A 1 205 ? -16.422 6.875 26.375 1 96.44 205 LEU A CA 1
ATOM 1550 C C . LEU A 1 205 ? -17.766 7.34 25.797 1 96.44 205 LEU A C 1
ATOM 1552 O O . LEU A 1 205 ? -17.812 7.863 24.688 1 96.44 205 LEU A O 1
ATOM 1556 N N . ASP A 1 206 ? -18.859 7.211 26.516 1 97.06 206 ASP A N 1
ATOM 1557 C CA . ASP A 1 206 ? -20.188 7.551 26.016 1 97.06 206 ASP A CA 1
ATOM 1558 C C . ASP A 1 206 ? -20.25 9.023 25.609 1 97.06 206 ASP A C 1
ATOM 1560 O O . ASP A 1 206 ? -20.844 9.352 24.578 1 97.06 206 ASP A O 1
ATOM 1564 N N . GLU A 1 207 ? -19.672 9.828 26.406 1 97.31 207 GLU A N 1
ATOM 1565 C CA . GLU A 1 207 ? -19.656 11.266 26.109 1 97.31 207 GLU A CA 1
ATOM 1566 C C . GLU A 1 207 ? -18.859 11.555 24.844 1 97.31 207 GLU A C 1
ATOM 1568 O O . GLU A 1 207 ? -19.281 12.367 24.016 1 97.31 207 GLU A O 1
ATOM 1573 N N . VAL A 1 208 ? -17.766 10.914 24.75 1 96.75 208 VAL A N 1
ATOM 1574 C CA . VAL A 1 208 ? -16.906 11.133 23.609 1 96.75 208 VAL A CA 1
ATOM 1575 C C . VAL A 1 208 ? -17.578 10.602 22.344 1 96.75 208 VAL A C 1
ATOM 1577 O O . VAL A 1 208 ? -17.547 11.25 21.297 1 96.75 208 VAL A O 1
ATOM 1580 N N . VAL A 1 209 ? -18.203 9.453 22.453 1 98.06 209 VAL A N 1
ATOM 1581 C CA . VAL A 1 209 ? -18.938 8.883 21.328 1 98.06 209 VAL A CA 1
ATOM 1582 C C . VAL A 1 209 ? -20.031 9.844 20.891 1 98.06 209 VAL A C 1
ATOM 1584 O O . VAL A 1 209 ? -20.188 10.133 19.703 1 98.06 209 VAL A O 1
ATOM 1587 N N . ALA A 1 210 ? -20.781 10.328 21.828 1 98 210 ALA A N 1
ATOM 1588 C CA . ALA A 1 210 ? -21.859 11.258 21.516 1 98 210 ALA A CA 1
ATOM 1589 C C . ALA A 1 210 ? -21.328 12.516 20.828 1 98 210 ALA A C 1
ATOM 1591 O O . ALA A 1 210 ? -21.922 13 19.859 1 98 210 ALA A O 1
ATOM 1592 N N . SER A 1 211 ? -20.25 13 21.359 1 96.75 211 SER A N 1
ATOM 1593 C CA . SER A 1 211 ? -19.641 14.203 20.797 1 96.75 211 SER A CA 1
ATOM 1594 C C . SER A 1 211 ? -19.188 13.977 19.359 1 96.75 211 SER A C 1
ATOM 1596 O O . SER A 1 211 ? -19.391 14.836 18.5 1 96.75 211 SER A O 1
ATOM 1598 N N . LEU A 1 212 ? -18.594 12.852 19.062 1 98 212 LEU A N 1
ATOM 1599 C CA . LEU A 1 212 ? -18.109 12.547 17.719 1 98 212 LEU A CA 1
ATOM 1600 C C . LEU A 1 212 ? -19.266 12.344 16.766 1 98 212 LEU A C 1
ATOM 1602 O O . LEU A 1 212 ? -19.188 12.734 15.594 1 98 212 LEU A O 1
ATOM 1606 N N . LYS A 1 213 ? -20.312 11.75 17.25 1 98.5 213 LYS A N 1
ATOM 1607 C CA . LYS A 1 213 ? -21.5 11.586 16.406 1 98.5 213 LYS A CA 1
ATOM 1608 C C . LYS A 1 213 ? -22.125 12.938 16.094 1 98.5 213 LYS A C 1
ATOM 1610 O O . LYS A 1 213 ? -22.594 13.164 14.977 1 98.5 213 LYS A O 1
ATOM 1615 N N . GLU A 1 214 ? -22.156 13.789 17.078 1 97.75 214 GLU A N 1
ATOM 1616 C CA . GLU A 1 214 ? -22.656 15.141 16.844 1 97.75 214 GLU A CA 1
ATOM 1617 C C . GLU A 1 214 ? -21.812 15.867 15.805 1 97.75 214 GLU A C 1
ATOM 1619 O O . GLU A 1 214 ? -22.344 16.656 15.016 1 97.75 214 GLU A O 1
ATOM 1624 N N . LEU A 1 215 ? -20.562 15.578 15.812 1 97.19 215 LEU A N 1
ATOM 1625 C CA . LEU A 1 215 ? -19.656 16.219 14.867 1 97.19 215 LEU A CA 1
ATOM 1626 C C . LEU A 1 215 ? -19.844 15.656 13.461 1 97.19 215 LEU A C 1
ATOM 1628 O O . LEU A 1 215 ? -19.484 16.312 12.477 1 97.19 215 LEU A O 1
ATOM 1632 N N . GLY A 1 216 ? -20.328 14.414 13.398 1 98.44 216 GLY A N 1
ATOM 1633 C CA . GLY A 1 216 ? -20.625 13.93 12.055 1 98.44 216 GLY A CA 1
ATOM 1634 C C . GLY A 1 216 ? -20.281 12.469 11.859 1 98.44 216 GLY A C 1
ATOM 1635 O O . GLY A 1 216 ? -20.609 11.883 10.82 1 98.44 216 GLY A O 1
ATOM 1636 N N . ALA A 1 217 ? -19.656 11.82 12.82 1 98.75 217 ALA A N 1
ATOM 1637 C CA . ALA A 1 217 ? -19.344 10.398 12.68 1 98.75 217 ALA A CA 1
ATOM 1638 C C . ALA A 1 217 ? -20.625 9.57 12.594 1 98.75 217 ALA A C 1
ATOM 1640 O O . ALA A 1 217 ? -21.547 9.75 13.398 1 98.75 217 ALA A O 1
ATOM 1641 N N . THR A 1 218 ? -20.688 8.664 11.594 1 98.81 218 THR A N 1
ATOM 1642 C CA . THR A 1 218 ? -21.844 7.793 11.484 1 98.81 218 THR A CA 1
ATOM 1643 C C . THR A 1 218 ? -21.844 6.746 12.594 1 98.81 218 THR A C 1
ATOM 1645 O O . THR A 1 218 ? -22.875 6.531 13.25 1 98.81 218 THR A O 1
ATOM 1648 N N . GLN A 1 219 ? -20.719 6.07 12.812 1 98.75 219 GLN A N 1
ATOM 1649 C CA . GLN A 1 219 ? -20.484 5.125 13.898 1 98.75 219 GLN A CA 1
ATOM 1650 C C . GLN A 1 219 ? -19.156 5.406 14.602 1 98.75 219 GLN A C 1
ATOM 1652 O O . GLN A 1 219 ? -18.219 5.91 13.977 1 98.75 219 GLN A O 1
ATOM 1657 N N . VAL A 1 220 ? -19.125 5.176 15.883 1 98.81 220 VAL A N 1
ATOM 1658 C CA . VAL A 1 220 ? -17.922 5.277 16.688 1 98.81 220 VAL A CA 1
ATOM 1659 C C . VAL A 1 220 ? -17.672 3.963 17.422 1 98.81 220 VAL A C 1
ATOM 1661 O O . VAL A 1 220 ? -18.562 3.432 18.078 1 98.81 220 VAL A O 1
ATOM 1664 N N . ILE A 1 221 ? -16.484 3.422 17.234 1 98.56 221 ILE A N 1
ATOM 1665 C CA . ILE A 1 221 ? -16.156 2.17 17.906 1 98.56 221 ILE A CA 1
ATOM 1666 C C . ILE A 1 221 ? -14.828 2.311 18.641 1 98.56 221 ILE A C 1
ATOM 1668 O O . ILE A 1 221 ? -14.047 3.219 18.359 1 98.56 221 ILE A O 1
ATOM 1672 N N . THR A 1 222 ? -14.586 1.405 19.609 1 98.19 222 THR A N 1
ATOM 1673 C CA . THR A 1 222 ? -13.328 1.402 20.344 1 98.19 222 THR A CA 1
ATOM 1674 C C . THR A 1 222 ? -12.273 0.562 19.625 1 98.19 222 THR A C 1
ATOM 1676 O O . THR A 1 222 ? -12.609 -0.22 18.734 1 98.19 222 THR A O 1
ATOM 1679 N N . GLU A 1 223 ? -11.086 0.73 20.016 1 97.94 223 GLU A N 1
ATOM 1680 C CA . GLU A 1 223 ? -10 -0.104 19.5 1 97.94 223 GLU A CA 1
ATOM 1681 C C . GLU A 1 223 ? -10.242 -1.578 19.812 1 97.94 223 GLU A C 1
ATOM 1683 O O . GLU A 1 223 ? -9.891 -2.451 19.016 1 97.94 223 GLU A O 1
ATOM 1688 N N . ASP A 1 224 ? -10.797 -1.793 20.969 1 96.88 224 ASP A N 1
ATOM 1689 C CA . ASP A 1 224 ? -11.133 -3.172 21.297 1 96.88 224 ASP A CA 1
ATOM 1690 C C . ASP A 1 224 ? -12.133 -3.756 20.312 1 96.88 224 ASP A C 1
ATOM 1692 O O . ASP A 1 224 ? -11.977 -4.895 19.859 1 96.88 224 ASP A O 1
ATOM 1696 N N . GLN A 1 225 ? -13.125 -3.002 19.984 1 97.38 225 GLN A N 1
ATOM 1697 C CA . GLN A 1 225 ? -14.102 -3.43 19 1 97.38 225 GLN A CA 1
ATOM 1698 C C . GLN A 1 225 ? -13.461 -3.564 17.609 1 97.38 225 GLN A C 1
ATOM 1700 O O . GLN A 1 225 ? -13.75 -4.512 16.875 1 97.38 225 GLN A O 1
ATOM 1705 N N . ASN A 1 226 ? -12.609 -2.637 17.297 1 97.81 226 ASN A N 1
ATOM 1706 C CA . ASN A 1 226 ? -11.891 -2.646 16.031 1 97.81 226 ASN A CA 1
ATOM 1707 C C . ASN A 1 226 ? -11.078 -3.928 15.852 1 97.81 226 ASN A C 1
ATOM 1709 O O . ASN A 1 226 ? -10.93 -4.426 14.734 1 97.81 226 ASN A O 1
ATOM 1713 N N . ASN A 1 227 ? -10.57 -4.477 16.938 1 96.06 227 ASN A N 1
ATOM 1714 C CA . ASN A 1 227 ? -9.703 -5.641 16.875 1 96.06 227 ASN A CA 1
ATOM 1715 C C . ASN A 1 227 ? -10.445 -6.922 17.234 1 96.06 227 ASN A C 1
ATOM 1717 O O . ASN A 1 227 ? -9.844 -7.992 17.328 1 96.06 227 ASN A O 1
ATOM 1721 N N . SER A 1 228 ? -11.711 -6.805 17.406 1 95.12 228 SER A N 1
ATOM 1722 C CA . SER A 1 228 ? -12.523 -7.934 17.844 1 95.12 228 SER A CA 1
ATOM 1723 C C . SER A 1 228 ? -13.07 -8.719 16.656 1 95.12 228 SER A C 1
ATOM 1725 O O . SER A 1 228 ? -13.734 -8.156 15.789 1 95.12 228 SER A O 1
ATOM 1727 N N . ARG A 1 229 ? -12.922 -9.992 16.594 1 91.44 229 ARG A N 1
ATOM 1728 C CA . ARG A 1 229 ? -13.492 -10.867 15.57 1 91.44 229 ARG A CA 1
ATOM 1729 C C . ARG A 1 229 ? -15.008 -10.961 15.719 1 91.44 229 ARG A C 1
ATOM 1731 O O . ARG A 1 229 ? -15.727 -11.086 14.727 1 91.44 229 ARG A O 1
ATOM 1738 N N . GLU A 1 230 ? -15.469 -10.805 16.969 1 94.25 230 GLU A N 1
ATOM 1739 C CA . GLU A 1 230 ? -16.891 -10.922 17.266 1 94.25 230 GLU A CA 1
ATOM 1740 C C . GLU A 1 230 ? -17.656 -9.68 16.812 1 94.25 230 GLU A C 1
ATOM 1742 O O . GLU A 1 230 ? -18.828 -9.758 16.453 1 94.25 230 GLU A O 1
ATOM 1747 N N . PHE A 1 231 ? -16.969 -8.531 16.812 1 95.69 231 PHE A N 1
ATOM 1748 C CA . PHE A 1 231 ? -17.641 -7.281 16.469 1 95.69 231 PHE A CA 1
ATOM 1749 C C . PHE A 1 231 ? -17.625 -7.047 14.969 1 95.69 231 PHE A C 1
ATOM 1751 O O . PHE A 1 231 ? -18.406 -6.246 14.453 1 95.69 231 PHE A O 1
ATOM 1758 N N . GLY A 1 232 ? -16.844 -7.746 14.25 1 94.38 232 GLY A N 1
ATOM 1759 C CA . GLY A 1 232 ? -16.672 -7.609 12.812 1 94.38 232 GLY A CA 1
ATOM 1760 C C . GLY A 1 232 ? -17.984 -7.699 12.055 1 94.38 232 GLY A C 1
ATOM 1761 O O . GLY A 1 232 ? -18.281 -6.84 11.219 1 94.38 232 GLY A O 1
ATOM 1762 N N . PRO A 1 233 ? -18.797 -8.641 12.375 1 95.5 233 PRO A N 1
ATOM 1763 C CA . PRO A 1 233 ? -20.078 -8.797 11.672 1 95.5 233 PRO A CA 1
ATOM 1764 C C . PRO A 1 233 ? -21 -7.59 11.844 1 95.5 233 PRO A C 1
ATOM 1766 O O . PRO A 1 233 ? -21.75 -7.25 10.93 1 95.5 233 PRO A O 1
ATOM 1769 N N . THR A 1 234 ? -20.922 -6.953 13 1 97.62 234 THR A N 1
ATOM 1770 C CA . THR A 1 234 ? -21.703 -5.746 13.227 1 97.62 234 THR A CA 1
ATOM 1771 C C . THR A 1 234 ? -21.344 -4.66 12.219 1 97.62 234 THR A C 1
ATOM 1773 O O . THR A 1 234 ? -22.219 -4.027 11.633 1 97.62 234 THR A O 1
ATOM 1776 N N . ILE A 1 235 ? -20.109 -4.457 11.977 1 97.5 235 ILE A N 1
ATOM 1777 C CA . ILE A 1 235 ? -19.625 -3.453 11.039 1 97.5 235 ILE A CA 1
ATOM 1778 C C . ILE A 1 235 ? -20.031 -3.834 9.617 1 97.5 235 ILE A C 1
ATOM 1780 O O . ILE A 1 235 ? -20.5 -2.986 8.852 1 97.5 235 ILE A O 1
ATOM 1784 N N . LYS A 1 236 ? -19.875 -5.086 9.32 1 96.69 236 LYS A N 1
ATOM 1785 C CA . LYS A 1 236 ? -20.281 -5.57 8 1 96.69 236 LYS A CA 1
ATOM 1786 C C . LYS A 1 236 ? -21.766 -5.312 7.746 1 96.69 236 LYS A C 1
ATOM 1788 O O . LYS A 1 236 ? -22.156 -4.969 6.629 1 96.69 236 LYS A O 1
ATOM 1793 N N . GLU A 1 237 ? -22.547 -5.473 8.781 1 97.88 237 GLU A N 1
ATOM 1794 C CA . GLU A 1 237 ? -23.984 -5.238 8.656 1 97.88 237 GLU A CA 1
ATOM 1795 C C . GLU A 1 237 ? -24.281 -3.762 8.414 1 97.88 237 GLU A C 1
ATOM 1797 O O . GLU A 1 237 ? -25.141 -3.424 7.605 1 97.88 237 GLU A O 1
ATOM 1802 N N . TRP A 1 238 ? -23.562 -2.83 9.141 1 98.31 238 TRP A N 1
ATOM 1803 C CA . TRP A 1 238 ? -23.719 -1.4 8.891 1 98.31 238 TRP A CA 1
ATOM 1804 C C . TRP A 1 238 ? -23.5 -1.072 7.422 1 98.31 238 TRP A C 1
ATOM 1806 O O . TRP A 1 238 ? -24.297 -0.36 6.805 1 98.31 238 TRP A O 1
ATOM 1816 N N . ILE A 1 239 ? -22.484 -1.583 6.863 1 98.25 239 ILE A N 1
ATOM 1817 C CA . ILE A 1 239 ? -22.062 -1.285 5.5 1 98.25 239 ILE A CA 1
ATOM 1818 C C . ILE A 1 239 ? -23.062 -1.877 4.512 1 98.25 239 ILE A C 1
ATOM 1820 O O . ILE A 1 239 ? -23.484 -1.207 3.562 1 98.25 239 ILE A O 1
ATOM 1824 N N . LYS A 1 240 ? -23.5 -3.064 4.773 1 97.5 240 LYS A N 1
ATOM 1825 C CA . LYS A 1 240 ? -24.484 -3.725 3.912 1 97.5 240 LYS A CA 1
ATOM 1826 C C . LYS A 1 240 ? -25.781 -2.945 3.869 1 97.5 240 LYS A C 1
ATOM 1828 O O . LYS A 1 240 ? -26.406 -2.809 2.807 1 97.5 240 LYS A O 1
ATOM 1833 N N . GLN A 1 241 ? -26.156 -2.477 4.977 1 97.88 241 GLN A N 1
ATOM 1834 C CA . GLN A 1 241 ? -27.422 -1.767 5.094 1 97.88 241 GLN A CA 1
ATOM 1835 C C . GLN A 1 241 ? -27.422 -0.496 4.25 1 97.88 241 GLN A C 1
ATOM 1837 O O . GLN A 1 241 ? -28.469 -0.09 3.729 1 97.88 241 GLN A O 1
ATOM 1842 N N . SER A 1 242 ? -26.281 0.112 4.078 1 97.62 242 SER A N 1
ATOM 1843 C CA . SER A 1 242 ? -26.203 1.349 3.307 1 97.62 242 SER A CA 1
ATOM 1844 C C . SER A 1 242 ? -26.172 1.065 1.81 1 97.62 242 SER A C 1
ATOM 1846 O O . SER A 1 242 ? -26.359 1.972 0.996 1 97.62 242 SER A O 1
ATOM 1848 N N . GLY A 1 243 ? -25.891 -0.191 1.456 1 98.19 243 GLY A N 1
ATOM 1849 C CA . GLY A 1 243 ? -25.781 -0.567 0.055 1 98.19 243 GLY A CA 1
ATOM 1850 C C . GLY A 1 243 ? -24.484 -0.141 -0.578 1 98.19 243 GLY A C 1
ATOM 1851 O O . GLY A 1 243 ? -24.344 -0.132 -1.804 1 98.19 243 GLY A O 1
ATOM 1852 N N . GLY A 1 244 ? -23.531 0.319 0.22 1 98.25 244 GLY A N 1
ATOM 1853 C CA . GLY A 1 244 ? -22.234 0.747 -0.287 1 98.25 244 GLY A CA 1
ATOM 1854 C C . GLY A 1 244 ? -21.094 -0.159 0.143 1 98.25 244 GLY A C 1
ATOM 1855 O O . GLY A 1 244 ? -21.297 -1.356 0.356 1 98.25 244 GLY A O 1
ATOM 1856 N N . GLU A 1 245 ? -19.875 0.323 0.161 1 98.69 245 GLU A N 1
ATOM 1857 C CA . GLU A 1 245 ? -18.641 -0.372 0.54 1 98.69 245 GLU A CA 1
ATOM 1858 C C . GLU A 1 245 ? -17.766 0.505 1.425 1 98.69 245 GLU A C 1
ATOM 1860 O O . GLU A 1 245 ? -17.828 1.733 1.346 1 98.69 245 GLU A O 1
ATOM 1865 N N . ALA A 1 246 ? -17.047 -0.114 2.305 1 98.81 246 ALA A N 1
ATOM 1866 C CA . ALA A 1 246 ? -15.938 0.594 2.938 1 98.81 246 ALA A CA 1
ATOM 1867 C C . ALA A 1 246 ? -14.719 0.635 2.018 1 98.81 246 ALA A C 1
ATOM 1869 O O . ALA A 1 246 ? -14.031 -0.373 1.844 1 98.81 246 ALA A O 1
ATOM 1870 N N . LYS A 1 247 ? -14.438 1.831 1.479 1 98.88 247 LYS A N 1
ATOM 1871 C CA . LYS A 1 247 ? -13.461 1.913 0.394 1 98.88 247 LYS A CA 1
ATOM 1872 C C . LYS A 1 247 ? -12.172 2.578 0.863 1 98.88 247 LYS A C 1
ATOM 1874 O O . LYS A 1 247 ? -11.141 2.473 0.199 1 98.88 247 LYS A O 1
ATOM 1879 N N . LEU A 1 248 ? -12.242 3.242 1.996 1 98.94 248 LEU A N 1
ATOM 1880 C CA . LEU A 1 248 ? -11.141 4.113 2.381 1 98.94 248 LEU A CA 1
ATOM 1881 C C . LEU A 1 248 ? -10.875 4.031 3.883 1 98.94 248 LEU A C 1
ATOM 1883 O O . LEU A 1 248 ? -11.82 4.059 4.68 1 98.94 248 LEU A O 1
ATOM 1887 N N . ALA A 1 249 ? -9.664 3.781 4.238 1 98.94 249 ALA A N 1
ATOM 1888 C CA . ALA A 1 249 ? -9.234 3.863 5.629 1 98.94 249 ALA A CA 1
ATOM 1889 C C . ALA A 1 249 ? -8.203 4.969 5.82 1 98.94 249 ALA A C 1
ATOM 1891 O O . ALA A 1 249 ? -7.312 5.152 4.984 1 98.94 249 ALA A O 1
ATOM 1892 N N . LEU A 1 250 ? -8.352 5.734 6.82 1 98.94 250 LEU A N 1
ATOM 1893 C CA . LEU A 1 250 ? -7.402 6.758 7.23 1 98.94 250 LEU A CA 1
ATOM 1894 C C . LEU A 1 250 ? -6.645 6.328 8.484 1 98.94 250 LEU A C 1
ATOM 1896 O O . LEU A 1 250 ? -7.246 6.156 9.547 1 98.94 250 LEU A O 1
ATOM 1900 N N . ASN A 1 251 ? -5.332 6.191 8.344 1 98.94 251 ASN A N 1
ATOM 1901 C CA . ASN A 1 251 ? -4.527 5.637 9.422 1 98.94 251 ASN A CA 1
ATOM 1902 C C . ASN A 1 251 ? -3.52 6.652 9.953 1 98.94 251 ASN A C 1
ATOM 1904 O O . ASN A 1 251 ? -2.744 7.219 9.18 1 98.94 251 ASN A O 1
ATOM 1908 N N . CYS A 1 252 ? -3.568 6.898 11.273 1 98.31 252 CYS A N 1
ATOM 1909 C CA . CYS A 1 252 ? -2.545 7.746 11.875 1 98.31 252 CYS A CA 1
ATOM 1910 C C . CYS A 1 252 ? -1.947 7.086 13.109 1 98.31 252 CYS A C 1
ATOM 1912 O O . CYS A 1 252 ? -1.302 7.746 13.922 1 98.31 252 CYS A O 1
ATOM 1914 N N . VAL A 1 253 ? -2.172 5.77 13.305 1 97.75 253 VAL A N 1
ATOM 1915 C CA . VAL A 1 253 ? -1.764 5.113 14.539 1 97.75 253 VAL A CA 1
ATOM 1916 C C . VAL A 1 253 ? -0.722 4.039 14.234 1 97.75 253 VAL A C 1
ATOM 1918 O O . VAL A 1 253 ? 0.392 4.078 14.766 1 97.75 253 VAL A O 1
ATOM 1921 N N . GLY A 1 254 ? -0.998 3.086 13.406 1 98 254 GLY A N 1
ATOM 1922 C CA . GLY A 1 254 ? -0.124 1.96 13.117 1 98 254 GLY A CA 1
ATOM 1923 C C . GLY A 1 254 ? -0.407 0.748 13.984 1 98 254 GLY A C 1
ATOM 1924 O O . GLY A 1 254 ? -1.418 0.706 14.688 1 98 254 GLY A O 1
ATOM 1925 N N . GLY A 1 255 ? 0.42 -0.281 13.836 1 97.88 255 GLY A N 1
ATOM 1926 C CA . GLY A 1 255 ? 0.299 -1.474 14.664 1 97.88 255 GLY A CA 1
ATOM 1927 C C . GLY A 1 255 ? -1.017 -2.203 14.469 1 97.88 255 GLY A C 1
ATOM 1928 O O . GLY A 1 255 ? -1.509 -2.316 13.344 1 97.88 255 GLY A O 1
ATOM 1929 N N . LYS A 1 256 ? -1.583 -2.672 15.625 1 97.5 256 LYS A N 1
ATOM 1930 C CA . LYS A 1 256 ? -2.828 -3.436 15.602 1 97.5 256 LYS A CA 1
ATOM 1931 C C . LYS A 1 256 ? -3.99 -2.572 15.109 1 97.5 256 LYS A C 1
ATOM 1933 O O . LYS A 1 256 ? -4.918 -3.074 14.477 1 97.5 256 LYS A O 1
ATOM 1938 N N . SER A 1 257 ? -3.91 -1.318 15.383 1 98.5 257 SER A N 1
ATOM 1939 C CA . SER A 1 257 ? -4.973 -0.407 14.977 1 98.5 257 SER A CA 1
ATOM 1940 C C . SER A 1 257 ? -5.082 -0.333 13.453 1 98.5 257 SER A C 1
ATOM 1942 O O . SER A 1 257 ? -6.18 -0.404 12.898 1 98.5 257 SER A O 1
ATOM 1944 N N . SER A 1 258 ? -3.916 -0.219 12.805 1 98.69 258 SER A N 1
ATOM 1945 C CA . SER A 1 258 ? -3.924 -0.192 11.352 1 98.69 258 SER A CA 1
ATOM 1946 C C . SER A 1 258 ? -4.406 -1.519 10.773 1 98.69 258 SER A C 1
ATOM 1948 O O . SER A 1 258 ? -5.156 -1.54 9.797 1 98.69 258 SER A O 1
ATOM 1950 N N . THR A 1 259 ? -4.02 -2.621 11.406 1 98.62 259 THR A N 1
ATOM 1951 C CA . THR A 1 259 ? -4.512 -3.936 11.008 1 98.62 259 THR A CA 1
ATOM 1952 C C . THR A 1 259 ? -6.035 -3.99 11.078 1 98.62 259 THR A C 1
ATOM 1954 O O . THR A 1 259 ? -6.688 -4.453 10.141 1 98.62 259 THR A O 1
ATOM 1957 N N . GLY A 1 260 ? -6.527 -3.535 12.203 1 98.5 260 GLY A N 1
ATOM 1958 C CA . GLY A 1 260 ? -7.957 -3.594 12.453 1 98.5 260 GLY A CA 1
ATOM 1959 C C . GLY A 1 260 ? -8.773 -2.836 11.422 1 98.5 260 GLY A C 1
ATOM 1960 O O . GLY A 1 260 ? -9.75 -3.363 10.883 1 98.5 260 GLY A O 1
ATOM 1961 N N . ILE A 1 261 ? -8.398 -1.626 11.055 1 98.81 261 ILE A N 1
ATOM 1962 C CA . ILE A 1 261 ? -9.211 -0.84 10.141 1 98.81 261 ILE A CA 1
ATOM 1963 C C . ILE A 1 261 ? -9.031 -1.363 8.719 1 98.81 261 ILE A C 1
ATOM 1965 O O . ILE A 1 261 ? -9.969 -1.326 7.914 1 98.81 261 ILE A O 1
ATOM 1969 N N . ALA A 1 262 ? -7.887 -1.853 8.375 1 98.75 262 ALA A N 1
ATOM 1970 C CA . ALA A 1 262 ? -7.664 -2.445 7.062 1 98.75 262 ALA A CA 1
ATOM 1971 C C . ALA A 1 262 ? -8.594 -3.633 6.832 1 98.75 262 ALA A C 1
ATOM 1973 O O . ALA A 1 262 ? -9.141 -3.797 5.738 1 98.75 262 ALA A O 1
ATOM 1974 N N . ARG A 1 263 ? -8.82 -4.406 7.84 1 98.38 263 ARG A N 1
ATOM 1975 C CA . ARG A 1 263 ? -9.633 -5.617 7.75 1 98.38 263 ARG A CA 1
ATOM 1976 C C . ARG A 1 263 ? -11.086 -5.281 7.434 1 98.38 263 ARG A C 1
ATOM 1978 O O . ARG A 1 263 ? -11.844 -6.145 6.992 1 98.38 263 ARG A O 1
ATOM 1985 N N . LYS A 1 264 ? -11.469 -4.031 7.672 1 98.38 264 LYS A N 1
ATOM 1986 C CA . LYS A 1 264 ? -12.875 -3.662 7.512 1 98.38 264 LYS A CA 1
ATOM 1987 C C . LYS A 1 264 ? -13.164 -3.221 6.078 1 98.38 264 LYS A C 1
ATOM 1989 O O . LYS A 1 264 ? -14.328 -3.098 5.684 1 98.38 264 LYS A O 1
ATOM 1994 N N . LEU A 1 265 ? -12.125 -2.979 5.324 1 98.5 265 LEU A N 1
ATOM 1995 C CA . LEU A 1 265 ? -12.312 -2.475 3.969 1 98.5 265 LEU A CA 1
ATOM 1996 C C . LEU A 1 265 ? -12.797 -3.582 3.039 1 98.5 265 LEU A C 1
ATOM 1998 O O . LEU A 1 265 ? -12.406 -4.742 3.195 1 98.5 265 LEU A O 1
ATOM 2002 N N . ASN A 1 266 ? -13.68 -3.215 2.127 1 98.06 266 ASN A N 1
ATOM 2003 C CA . ASN A 1 266 ? -14.094 -4.102 1.045 1 98.06 266 ASN A CA 1
ATOM 2004 C C . ASN A 1 266 ? -12.977 -4.309 0.031 1 98.06 266 ASN A C 1
ATOM 2006 O O . ASN A 1 266 ? -11.883 -3.752 0.181 1 98.06 266 ASN A O 1
ATOM 2010 N N . ASN A 1 267 ? -13.195 -5.133 -0.967 1 97.5 267 ASN A N 1
ATOM 2011 C CA . ASN A 1 267 ? -12.227 -5.348 -2.035 1 97.5 267 ASN A CA 1
ATOM 2012 C C . ASN A 1 267 ? -11.789 -4.027 -2.672 1 97.5 267 ASN A C 1
ATOM 2014 O O . ASN A 1 267 ? -12.594 -3.098 -2.785 1 97.5 267 ASN A O 1
ATOM 2018 N N . ASN A 1 268 ? -10.539 -3.953 -3.027 1 98 268 ASN A N 1
ATOM 2019 C CA . ASN A 1 268 ? -9.938 -2.783 -3.66 1 98 268 ASN A CA 1
ATOM 2020 C C . ASN A 1 268 ? -9.852 -1.605 -2.693 1 98 268 ASN A C 1
ATOM 2022 O O . ASN A 1 268 ? -9.82 -0.45 -3.119 1 98 268 ASN A O 1
ATOM 2026 N N . GLY A 1 269 ? -9.906 -1.886 -1.411 1 98.62 269 GLY A N 1
ATOM 2027 C CA . GLY A 1 269 ? -9.812 -0.842 -0.403 1 98.62 269 GLY A CA 1
ATOM 2028 C C . GLY A 1 269 ? -8.477 -0.121 -0.408 1 98.62 269 GLY A C 1
ATOM 2029 O O . GLY A 1 269 ? -7.449 -0.717 -0.725 1 98.62 269 GLY A O 1
ATOM 2030 N N . LEU A 1 270 ? -8.5 1.124 -0.034 1 98.94 270 LEU A N 1
ATOM 2031 C CA . LEU A 1 270 ? -7.316 1.972 0.086 1 98.94 270 LEU A CA 1
ATOM 2032 C C . LEU A 1 270 ? -7.141 2.461 1.521 1 98.94 270 LEU A C 1
ATOM 2034 O O . LEU A 1 270 ? -8.094 2.947 2.133 1 98.94 270 LEU A O 1
ATOM 2038 N N . MET A 1 271 ? -5.996 2.238 2.062 1 98.94 271 MET A N 1
ATOM 2039 C CA . MET A 1 271 ? -5.668 2.857 3.344 1 98.94 271 MET A CA 1
ATOM 2040 C C . MET A 1 271 ? -4.582 3.916 3.172 1 98.94 271 MET A C 1
ATOM 2042 O O . MET A 1 271 ? -3.512 3.633 2.637 1 98.94 271 MET A O 1
ATOM 2046 N N . LEU A 1 272 ? -4.902 5.086 3.557 1 98.94 272 LEU A N 1
ATOM 2047 C CA . LEU A 1 272 ? -3.947 6.188 3.562 1 98.94 272 LEU A CA 1
ATOM 2048 C C . LEU A 1 272 ? -3.338 6.367 4.949 1 98.94 272 LEU A C 1
ATOM 2050 O O . LEU A 1 272 ? -4.062 6.516 5.938 1 98.94 272 LEU A O 1
ATOM 2054 N N . THR A 1 273 ? -2.033 6.332 5.008 1 98.88 273 THR A N 1
ATOM 2055 C CA . THR A 1 273 ? -1.316 6.59 6.254 1 98.88 273 THR A CA 1
ATOM 2056 C C . THR A 1 273 ? -0.774 8.016 6.277 1 98.88 273 THR A C 1
ATOM 2058 O O . THR A 1 273 ? -0.001 8.406 5.402 1 98.88 273 THR A O 1
ATOM 2061 N N . TYR A 1 274 ? -1.199 8.742 7.277 1 98.19 274 TYR A N 1
ATOM 2062 C CA . TYR A 1 274 ? -0.816 10.148 7.32 1 98.19 274 TYR A CA 1
ATOM 2063 C C . TYR A 1 274 ? -0.164 10.5 8.656 1 98.19 274 TYR A C 1
ATOM 2065 O O . TYR A 1 274 ? 0.256 11.641 8.867 1 98.19 274 TYR A O 1
ATOM 2073 N N . GLY A 1 275 ? -0.048 9.5 9.547 1 96.31 275 GLY A N 1
ATOM 2074 C CA . GLY A 1 275 ? 0.573 9.68 10.852 1 96.31 275 GLY A CA 1
ATOM 2075 C C . GLY A 1 275 ? 0.997 8.367 11.492 1 96.31 275 GLY A C 1
ATOM 2076 O O . GLY A 1 275 ? 0.748 7.293 10.945 1 96.31 275 GLY A O 1
ATOM 2077 N N . GLY A 1 276 ? 1.65 8.422 12.602 1 94.25 276 GLY A N 1
ATOM 2078 C CA . GLY A 1 276 ? 2.16 7.281 13.352 1 94.25 276 GLY A CA 1
ATOM 2079 C C . GLY A 1 276 ? 2.16 7.504 14.852 1 94.25 276 GLY A C 1
ATOM 2080 O O . GLY A 1 276 ? 3.213 7.453 15.492 1 94.25 276 GLY A O 1
ATOM 2081 N N . MET A 1 277 ? 1.028 7.578 15.375 1 91.06 277 MET A N 1
ATOM 2082 C CA . MET A 1 277 ? 0.89 8.055 16.75 1 91.06 277 MET A CA 1
ATOM 2083 C C . MET A 1 277 ? 1.32 6.988 17.75 1 91.06 277 MET A C 1
ATOM 2085 O O . MET A 1 277 ? 1.604 7.293 18.906 1 91.06 277 MET A O 1
ATOM 2089 N N . SER A 1 278 ? 1.328 5.727 17.359 1 92.88 278 SER A N 1
ATOM 2090 C CA . SER A 1 278 ? 1.714 4.645 18.25 1 92.88 278 SER A CA 1
ATOM 2091 C C . SER A 1 278 ? 3.213 4.367 18.172 1 92.88 278 SER A C 1
ATOM 2093 O O . SER A 1 278 ? 3.75 3.602 18.969 1 92.88 278 SER A O 1
ATOM 2095 N N . PHE A 1 279 ? 3.834 4.98 17.188 1 92.69 279 PHE A N 1
ATOM 2096 C CA . PHE A 1 279 ? 5.246 4.75 16.891 1 92.69 279 PHE A CA 1
ATOM 2097 C C . PHE A 1 279 ? 5.48 3.305 16.469 1 92.69 279 PHE A C 1
ATOM 2099 O O . PHE A 1 2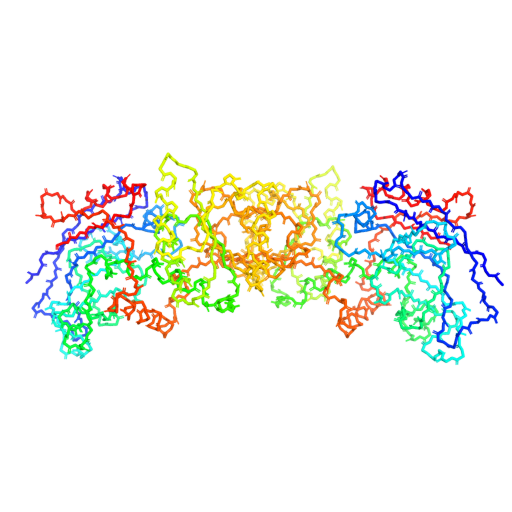79 ? 6.625 2.846 16.406 1 92.69 279 PHE A O 1
ATOM 2106 N N . GLN A 1 280 ? 4.457 2.568 16.25 1 96.56 280 GLN A N 1
ATOM 2107 C CA . GLN A 1 280 ? 4.543 1.241 15.648 1 96.56 280 GLN A CA 1
ATOM 2108 C C . GLN A 1 280 ? 4.414 1.316 14.133 1 96.56 280 GLN A C 1
ATOM 2110 O O . GLN A 1 280 ? 3.74 2.205 13.602 1 96.56 280 GLN A O 1
ATOM 2115 N N . PRO A 1 281 ? 5.09 0.425 13.469 1 98.25 281 PRO A N 1
ATOM 2116 C CA . PRO A 1 281 ? 4.922 0.41 12.016 1 98.25 281 PRO A CA 1
ATOM 2117 C C . PRO A 1 281 ? 3.502 0.041 11.594 1 98.25 281 PRO A C 1
ATOM 2119 O O . PRO A 1 281 ? 2.691 -0.376 12.422 1 98.25 281 PRO A O 1
ATOM 2122 N N . VAL A 1 282 ? 3.201 0.317 10.336 1 98.81 282 VAL A N 1
ATOM 2123 C CA . VAL A 1 282 ? 1.961 -0.159 9.734 1 98.81 282 VAL A CA 1
ATOM 2124 C C . VAL A 1 282 ? 2.033 -1.669 9.523 1 98.81 282 VAL A C 1
ATOM 2126 O O . VAL A 1 282 ? 3 -2.176 8.953 1 98.81 282 VAL A O 1
ATOM 2129 N N . THR A 1 283 ? 1.068 -2.344 10.031 1 98.75 283 THR A N 1
ATOM 2130 C CA . THR A 1 283 ? 1.022 -3.799 9.938 1 98.75 283 THR A CA 1
ATOM 2131 C C . THR A 1 283 ? -0.251 -4.258 9.227 1 98.75 283 THR A C 1
ATOM 2133 O O . THR A 1 283 ? -1.357 -3.92 9.656 1 98.75 283 THR A O 1
ATOM 2136 N N . ILE A 1 284 ? -0.104 -4.992 8.125 1 98.81 284 ILE A N 1
ATOM 2137 C CA . ILE A 1 284 ? -1.234 -5.426 7.309 1 98.81 284 ILE A CA 1
ATOM 2138 C C . ILE A 1 284 ? -1.127 -6.922 7.027 1 98.81 284 ILE A C 1
ATOM 2140 O O . ILE A 1 284 ? -0.092 -7.398 6.555 1 98.81 284 ILE A O 1
ATOM 2144 N N . PRO A 1 285 ? -2.152 -7.695 7.34 1 98.06 285 PRO A N 1
ATOM 2145 C CA . PRO A 1 285 ? -2.133 -9.109 6.957 1 98.06 285 PRO A CA 1
ATOM 2146 C C . PRO A 1 285 ? -1.898 -9.312 5.461 1 98.06 285 PRO A C 1
ATOM 2148 O O . PRO A 1 285 ? -2.492 -8.609 4.637 1 98.06 285 PRO A O 1
ATOM 2151 N N . THR A 1 286 ? -1.109 -10.281 5.137 1 97.62 286 THR A N 1
ATOM 2152 C CA . THR A 1 286 ? -0.722 -10.586 3.766 1 97.62 286 THR A CA 1
ATOM 2153 C C . THR A 1 286 ? -1.95 -10.891 2.912 1 97.62 286 THR A C 1
ATOM 2155 O O . THR A 1 286 ? -2.027 -10.484 1.754 1 97.62 286 THR A O 1
ATOM 2158 N N . SER A 1 287 ? -2.916 -11.578 3.457 1 96.94 287 SER A N 1
ATOM 2159 C CA . SER A 1 287 ? -4.086 -12.039 2.715 1 96.94 287 SER A CA 1
ATOM 2160 C C . SER A 1 287 ? -4.906 -10.867 2.197 1 96.94 287 SER A C 1
ATOM 2162 O O . SER A 1 287 ? -5.527 -10.953 1.136 1 96.94 287 SER A O 1
ATOM 2164 N N . LEU A 1 288 ? -4.945 -9.719 2.922 1 98.12 288 LEU A N 1
ATOM 2165 C CA . LEU A 1 288 ? -5.668 -8.547 2.443 1 98.12 288 LEU A CA 1
ATOM 2166 C C . LEU A 1 288 ? -5.074 -8.031 1.135 1 98.12 288 LEU A C 1
ATOM 2168 O O . LEU A 1 288 ? -5.809 -7.699 0.204 1 98.12 288 LEU A O 1
ATOM 2172 N N . TYR A 1 289 ? -3.715 -7.961 1.125 1 98.5 289 TYR A N 1
ATOM 2173 C CA . TYR A 1 289 ? -3.039 -7.52 -0.089 1 98.5 289 TYR A CA 1
ATOM 2174 C C . TYR A 1 289 ? -3.408 -8.406 -1.273 1 98.5 289 TYR A C 1
ATOM 2176 O O . TYR A 1 289 ? -3.863 -7.91 -2.309 1 98.5 289 TYR A O 1
ATOM 2184 N N . ILE A 1 290 ? -3.227 -9.633 -1.079 1 97.25 290 ILE A N 1
ATOM 2185 C CA . ILE A 1 290 ? -3.312 -10.562 -2.197 1 97.25 290 ILE A CA 1
ATOM 2186 C C . ILE A 1 290 ? -4.777 -10.773 -2.582 1 97.25 290 ILE A C 1
ATOM 2188 O O . ILE A 1 290 ? -5.156 -10.562 -3.738 1 97.25 290 ILE A O 1
ATOM 2192 N N . PHE A 1 291 ? -5.73 -11 -1.594 1 96.81 291 PHE A N 1
ATOM 2193 C CA . PHE A 1 291 ? -7.031 -11.57 -1.943 1 96.81 291 PHE A CA 1
ATOM 2194 C C . PHE A 1 291 ? -8.109 -10.484 -1.947 1 96.81 291 PHE A C 1
ATOM 2196 O O . PHE A 1 291 ? -9.195 -10.688 -2.488 1 96.81 291 PHE A O 1
ATOM 2203 N N . LYS A 1 292 ? -7.805 -9.281 -1.388 1 97.19 292 LYS A N 1
ATOM 2204 C CA . LYS A 1 292 ? -8.758 -8.18 -1.451 1 97.19 292 LYS A CA 1
ATOM 2205 C C . LYS A 1 292 ? -8.266 -7.078 -2.389 1 97.19 292 LYS A C 1
ATOM 2207 O O . LYS A 1 292 ? -8.922 -6.043 -2.541 1 97.19 292 LYS A O 1
ATOM 2212 N N . ASN A 1 293 ? -7.129 -7.359 -2.959 1 97.31 293 ASN A N 1
ATOM 2213 C CA . ASN A 1 293 ? -6.52 -6.312 -3.775 1 97.31 293 ASN A CA 1
ATOM 2214 C C . ASN A 1 293 ? -6.418 -4.996 -3.014 1 97.31 293 ASN A C 1
ATOM 2216 O O . ASN A 1 293 ? -6.777 -3.941 -3.541 1 97.31 293 ASN A O 1
ATOM 2220 N N . PHE A 1 294 ? -6.016 -5.121 -1.775 1 98.31 294 PHE A N 1
ATOM 2221 C CA . PHE A 1 294 ? -5.836 -4.004 -0.855 1 98.31 294 PHE A CA 1
ATOM 2222 C C . PHE A 1 294 ? -4.621 -3.17 -1.245 1 98.31 294 PHE A C 1
ATOM 2224 O O . PHE A 1 294 ? -3.619 -3.709 -1.722 1 98.31 294 PHE A O 1
ATOM 2231 N N . THR A 1 295 ? -4.68 -1.842 -1.079 1 98.88 295 THR A N 1
ATOM 2232 C CA . THR A 1 295 ? -3.555 -0.936 -1.276 1 98.88 295 THR A CA 1
ATOM 2233 C C . THR A 1 295 ? -3.326 -0.078 -0.035 1 98.88 295 THR A C 1
ATOM 2235 O O . THR A 1 295 ? -4.277 0.457 0.54 1 98.88 295 THR A O 1
ATOM 2238 N N . SER A 1 296 ? -2.127 -0.057 0.438 1 98.88 296 SER A N 1
ATOM 2239 C CA . SER A 1 296 ? -1.686 0.858 1.485 1 98.88 296 SER A CA 1
ATOM 2240 C C . SER A 1 296 ? -0.754 1.93 0.927 1 98.88 296 SER A C 1
ATOM 2242 O O . SER A 1 296 ? 0.249 1.614 0.284 1 98.88 296 SER A O 1
ATOM 2244 N N . ALA A 1 297 ? -1.082 3.191 1.111 1 98.81 297 ALA A N 1
ATOM 2245 C CA . ALA A 1 297 ? -0.299 4.305 0.586 1 98.81 297 ALA A CA 1
ATOM 2246 C C . ALA A 1 297 ? -0.135 5.402 1.635 1 98.81 297 ALA A C 1
ATOM 2248 O O . ALA A 1 297 ? -0.73 5.332 2.713 1 98.81 297 ALA A O 1
ATOM 2249 N N . GLY A 1 298 ? 0.711 6.324 1.324 1 98.38 298 GLY A N 1
ATOM 2250 C CA . GLY A 1 298 ? 0.951 7.445 2.223 1 98.38 298 GLY A CA 1
ATOM 2251 C C . GLY A 1 298 ? 0.199 8.703 1.825 1 98.38 298 GLY A C 1
ATOM 2252 O O . GLY A 1 298 ? -0.284 8.812 0.696 1 98.38 298 GLY A O 1
ATOM 2253 N N . PHE A 1 299 ? 0.061 9.57 2.777 1 98.38 299 PHE A N 1
ATOM 2254 C CA . PHE A 1 299 ? -0.456 10.914 2.531 1 98.38 299 PHE A CA 1
ATOM 2255 C C . PHE A 1 299 ? 0.379 11.953 3.262 1 98.38 299 PHE A C 1
ATOM 2257 O O . PHE A 1 299 ? 0.655 11.812 4.453 1 98.38 299 PHE A O 1
ATOM 2264 N N . TRP A 1 300 ? 0.745 12.914 2.506 1 97.44 300 TRP A N 1
ATOM 2265 C CA . TRP A 1 300 ? 1.493 14.055 3.029 1 97.44 300 TRP A CA 1
ATOM 2266 C C . TRP A 1 300 ? 1.017 15.359 2.395 1 97.44 300 TRP A C 1
ATOM 2268 O O . TRP A 1 300 ? 1.369 15.664 1.254 1 97.44 300 TRP A O 1
ATOM 2278 N N . VAL A 1 301 ? 0.299 16.141 3.176 1 96.56 301 VAL A N 1
ATOM 2279 C CA . VAL A 1 301 ? -0.376 17.328 2.65 1 96.56 301 VAL A CA 1
ATOM 2280 C C . VAL A 1 301 ? 0.657 18.328 2.146 1 96.56 301 VAL A C 1
ATOM 2282 O O . VAL A 1 301 ? 0.457 18.969 1.111 1 96.56 301 VAL A O 1
ATOM 2285 N N . THR A 1 302 ? 1.782 18.469 2.861 1 93.69 302 THR A N 1
ATOM 2286 C CA . THR A 1 302 ? 2.84 19.391 2.477 1 93.69 302 THR A CA 1
ATOM 2287 C C . THR A 1 302 ? 3.369 19.062 1.084 1 93.69 302 THR A C 1
ATOM 2289 O O . THR A 1 302 ? 3.463 19.938 0.225 1 93.69 302 THR A O 1
ATOM 2292 N N . GLU A 1 303 ? 3.664 17.828 0.898 1 94.56 303 GLU A N 1
ATOM 2293 C CA . GLU A 1 303 ? 4.219 17.391 -0.379 1 94.56 303 GLU A CA 1
ATOM 2294 C C . GLU A 1 303 ? 3.178 17.484 -1.491 1 94.56 303 GLU A C 1
ATOM 2296 O O . GLU A 1 303 ? 3.49 17.906 -2.609 1 94.56 303 GLU A O 1
ATOM 2301 N N . LEU A 1 304 ? 1.941 17.094 -1.228 1 95.88 304 LEU A N 1
ATOM 2302 C CA . LEU A 1 304 ? 0.875 17.078 -2.223 1 95.88 304 LEU A CA 1
ATOM 2303 C C . LEU A 1 304 ? 0.613 18.484 -2.752 1 95.88 304 LEU A C 1
ATOM 2305 O O . LEU A 1 304 ? 0.352 18.672 -3.943 1 95.88 304 LEU A O 1
ATOM 2309 N N . LEU A 1 305 ? 0.76 19.5 -1.891 1 95.25 305 LEU A N 1
ATOM 2310 C CA . LEU A 1 305 ? 0.322 20.844 -2.254 1 95.25 305 LEU A CA 1
ATOM 2311 C C . LEU A 1 305 ? 1.512 21.719 -2.617 1 95.25 305 LEU A C 1
ATOM 2313 O O . LEU A 1 305 ? 1.336 22.828 -3.107 1 95.25 305 LEU A O 1
ATOM 2317 N N . LYS A 1 306 ? 2.713 21.266 -2.387 1 91.06 306 LYS A N 1
ATOM 2318 C CA . LYS A 1 306 ? 3.93 22.062 -2.539 1 91.06 306 LYS A CA 1
ATOM 2319 C C . LYS A 1 306 ? 4 22.688 -3.924 1 91.06 306 LYS A C 1
ATOM 2321 O O . LYS A 1 306 ? 4.34 23.875 -4.055 1 91.06 306 LYS A O 1
ATOM 2326 N N . ASN A 1 307 ? 3.645 22.047 -5 1 89.94 307 ASN A N 1
ATOM 2327 C CA . ASN A 1 307 ? 3.742 22.578 -6.352 1 89.94 307 ASN A CA 1
ATOM 2328 C C . ASN A 1 307 ? 2.393 22.562 -7.062 1 89.94 307 ASN A C 1
ATOM 2330 O O . ASN A 1 307 ? 2.334 22.484 -8.289 1 89.94 307 ASN A O 1
ATOM 2334 N N . ASN A 1 308 ? 1.393 22.625 -6.25 1 93.75 308 ASN A N 1
ATOM 2335 C CA . ASN A 1 308 ? 0.044 22.625 -6.805 1 93.75 308 ASN A CA 1
ATOM 2336 C C . ASN A 1 308 ? -0.804 23.734 -6.191 1 93.75 308 ASN A C 1
ATOM 2338 O O . ASN A 1 308 ? -1.768 23.469 -5.473 1 93.75 308 ASN A O 1
ATOM 2342 N N . LYS A 1 309 ? -0.536 24.922 -6.629 1 91.94 309 LYS A N 1
ATOM 2343 C CA . LYS A 1 309 ? -1.183 26.109 -6.086 1 91.94 309 LYS A CA 1
ATOM 2344 C C . LYS A 1 309 ? -2.688 26.078 -6.336 1 91.94 309 LYS A C 1
ATOM 2346 O O . LYS A 1 309 ? -3.471 26.531 -5.496 1 91.94 309 LYS A O 1
ATOM 2351 N N . GLU A 1 310 ? -3.006 25.578 -7.449 1 95.69 310 GLU A N 1
ATOM 2352 C CA . GLU A 1 310 ? -4.426 25.516 -7.785 1 95.69 310 GLU A CA 1
ATOM 2353 C C . GLU A 1 310 ? -5.184 24.625 -6.805 1 95.69 310 GLU A C 1
ATOM 2355 O O . GLU A 1 310 ? -6.211 25.016 -6.258 1 95.69 310 GLU A O 1
ATOM 2360 N N . LEU A 1 311 ? -4.652 23.422 -6.582 1 97.38 311 LEU A N 1
ATOM 2361 C CA . LEU A 1 311 ? -5.285 22.5 -5.641 1 97.38 311 LEU A CA 1
ATOM 2362 C C . LEU A 1 311 ? -5.32 23.094 -4.238 1 97.38 311 LEU A C 1
ATOM 2364 O O . LEU A 1 311 ? -6.328 22.984 -3.537 1 97.38 311 LEU A O 1
ATOM 2368 N N . LYS A 1 312 ? -4.266 23.719 -3.84 1 96.38 312 LYS A N 1
ATOM 2369 C CA . LYS A 1 312 ? -4.199 24.359 -2.527 1 96.38 312 LYS A CA 1
ATOM 2370 C C . LYS A 1 312 ? -5.281 25.422 -2.377 1 96.38 312 LYS A C 1
ATOM 2372 O O . LYS A 1 312 ? -6.008 25.438 -1.382 1 96.38 312 LYS A O 1
ATOM 2377 N N . THR A 1 313 ? -5.418 26.25 -3.363 1 95.69 313 THR A N 1
ATOM 2378 C CA . THR A 1 313 ? -6.379 27.344 -3.324 1 95.69 313 THR A CA 1
ATOM 2379 C C . THR A 1 313 ? -7.809 26.812 -3.305 1 95.69 313 THR A C 1
ATOM 2381 O O . THR A 1 313 ? -8.641 27.266 -2.512 1 95.69 313 THR A O 1
ATOM 2384 N N . LEU A 1 314 ? -8.055 25.828 -4.156 1 97.62 314 LEU A N 1
ATOM 2385 C CA . LEU A 1 314 ? -9.383 25.234 -4.223 1 97.62 314 LEU A CA 1
ATOM 2386 C C . LEU A 1 314 ? -9.766 24.594 -2.885 1 97.62 314 LEU A C 1
ATOM 2388 O O . LEU A 1 314 ? -10.891 24.766 -2.414 1 97.62 314 LEU A O 1
ATOM 2392 N N . THR A 1 315 ? -8.828 23.906 -2.318 1 98.06 315 THR A N 1
ATOM 2393 C CA . THR A 1 315 ? -9.062 23.219 -1.051 1 98.06 315 THR A CA 1
ATOM 2394 C C . THR A 1 315 ? -9.266 24.219 0.078 1 98.06 315 THR A C 1
ATOM 2396 O O . THR A 1 315 ? -10.195 24.094 0.877 1 98.06 315 THR A O 1
ATOM 2399 N N . LEU A 1 316 ? -8.469 25.219 0.108 1 98.12 316 LEU A N 1
ATOM 2400 C CA . LEU A 1 316 ? -8.555 26.266 1.125 1 98.12 316 LEU A CA 1
ATOM 2401 C C . LEU A 1 316 ? -9.875 27.016 1.025 1 98.12 316 LEU A C 1
ATOM 2403 O O . LEU A 1 316 ? -10.531 27.266 2.041 1 98.12 316 LEU A O 1
ATOM 2407 N N . ASN A 1 317 ? -10.266 27.328 -0.154 1 98.31 317 ASN A N 1
ATOM 2408 C CA . ASN A 1 317 ? -11.516 28.047 -0.367 1 98.31 317 ASN A CA 1
ATOM 2409 C C . ASN A 1 317 ? -12.719 27.25 0.113 1 98.31 317 ASN A C 1
ATOM 2411 O O . ASN A 1 317 ? -13.672 27.812 0.656 1 98.31 317 ASN A O 1
ATOM 2415 N N . GLN A 1 318 ? -12.672 25.969 -0.089 1 98.75 318 GLN A N 1
ATOM 2416 C CA . GLN A 1 318 ? -13.766 25.109 0.37 1 98.75 318 GLN A CA 1
ATOM 2417 C C . GLN A 1 318 ? -13.859 25.109 1.893 1 98.75 318 GLN A C 1
ATOM 2419 O O . GLN A 1 318 ? -14.953 25.219 2.451 1 98.75 318 GLN A O 1
ATOM 2424 N N . ILE A 1 319 ? -12.75 25.016 2.525 1 98.81 319 ILE A N 1
ATOM 2425 C CA . ILE A 1 319 ? -12.727 25.031 3.984 1 98.81 319 ILE A CA 1
ATOM 2426 C C . ILE A 1 319 ? -13.211 26.375 4.5 1 98.81 319 ILE A C 1
ATOM 2428 O O . ILE A 1 319 ? -14.031 26.438 5.426 1 98.81 319 ILE A O 1
ATOM 2432 N N . ILE A 1 320 ? -12.75 27.453 3.877 1 98.69 320 ILE A N 1
ATOM 2433 C CA . ILE A 1 320 ? -13.156 28.812 4.266 1 98.69 320 ILE A CA 1
ATOM 2434 C C . ILE A 1 320 ? -14.664 28.953 4.125 1 98.69 320 ILE A C 1
ATOM 2436 O O . ILE A 1 320 ? -15.336 29.453 5.035 1 98.69 320 ILE A O 1
ATOM 2440 N N . ALA A 1 321 ? -15.18 28.484 3.027 1 98.62 321 ALA A N 1
ATOM 2441 C CA . ALA A 1 321 ? -16.609 28.578 2.787 1 98.62 321 ALA A CA 1
ATOM 2442 C C . ALA A 1 321 ? -17.406 27.859 3.877 1 98.62 321 ALA A C 1
ATOM 2444 O O . ALA A 1 321 ? -18.391 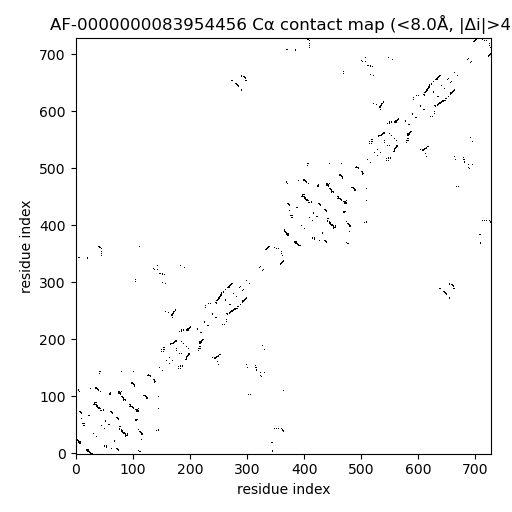28.391 4.387 1 98.62 321 ALA A O 1
ATOM 2445 N N . TRP A 1 322 ? -16.969 26.703 4.246 1 98.81 322 TRP A N 1
ATOM 2446 C CA . TRP A 1 322 ? -17.672 25.938 5.262 1 98.81 322 TRP A CA 1
ATOM 2447 C C . TRP A 1 322 ? -17.578 26.609 6.625 1 98.81 322 TRP A C 1
ATOM 2449 O O . TRP A 1 322 ? -18.531 26.578 7.406 1 98.81 322 TRP A O 1
ATOM 2459 N N . TYR A 1 323 ? -16.438 27.203 6.91 1 98.56 323 TYR A N 1
ATOM 2460 C CA . TYR A 1 323 ? -16.312 27.953 8.148 1 98.56 323 TYR A CA 1
ATOM 2461 C C . TYR A 1 323 ? -17.25 29.156 8.141 1 98.56 323 TYR A C 1
ATOM 2463 O O . TYR A 1 323 ? -17.984 29.391 9.109 1 98.56 323 TYR A O 1
ATOM 2471 N N . GLU A 1 324 ? -17.25 29.906 7.059 1 98.5 324 GLU A N 1
ATOM 2472 C CA . GLU A 1 324 ? -18.047 31.125 6.953 1 98.5 324 GLU A CA 1
ATOM 2473 C C . GLU A 1 324 ? -19.547 30.812 7.008 1 98.5 324 GLU A C 1
ATOM 2475 O O . GLU A 1 324 ? -20.328 31.641 7.465 1 98.5 324 GLU A O 1
ATOM 2480 N N . GLU A 1 325 ? -19.922 29.625 6.594 1 98.12 325 GLU A N 1
ATOM 2481 C CA . GLU A 1 325 ? -21.328 29.219 6.574 1 98.12 325 GLU A CA 1
ATOM 2482 C C . GLU A 1 325 ? -21.719 28.516 7.871 1 98.12 325 GLU A C 1
ATOM 2484 O O . GLU A 1 325 ? -22.875 28.156 8.062 1 98.12 325 GLU A O 1
ATOM 2489 N N . GLY A 1 326 ? -20.75 28.25 8.695 1 97.56 326 GLY A N 1
ATOM 2490 C CA . GLY A 1 326 ? -21 27.594 9.969 1 97.56 326 GLY A CA 1
ATOM 2491 C C . GLY A 1 326 ? -21.203 26.094 9.836 1 97.56 326 GLY A C 1
ATOM 2492 O O . GLY A 1 326 ? -21.75 25.453 10.734 1 97.56 326 GLY A O 1
ATOM 2493 N N . LYS A 1 327 ? -20.719 25.562 8.758 1 98.31 327 LYS A N 1
ATOM 2494 C CA . LYS A 1 327 ? -20.922 24.141 8.477 1 98.31 327 LYS A CA 1
ATOM 2495 C C . LYS A 1 327 ? -19.781 23.297 9.023 1 98.31 327 LYS A C 1
ATOM 2497 O O . LYS A 1 327 ? -19.906 22.078 9.172 1 98.31 327 LYS A O 1
ATOM 2502 N N . LEU A 1 328 ? -18.672 23.953 9.242 1 98.5 328 LEU A N 1
ATOM 2503 C CA . LEU A 1 328 ? -17.484 23.312 9.781 1 98.5 328 LEU A CA 1
ATOM 2504 C C . LEU A 1 328 ? -17.016 24 11.055 1 98.5 328 LEU A C 1
ATOM 2506 O O . LEU A 1 328 ? -17.016 25.234 11.133 1 98.5 328 LEU A O 1
ATOM 2510 N N . THR A 1 329 ? -16.734 23.203 12.016 1 97.19 329 THR A N 1
ATOM 2511 C CA . THR A 1 329 ? -16.203 23.734 13.273 1 97.19 329 THR A CA 1
ATOM 2512 C C . THR A 1 329 ? -14.758 23.297 13.477 1 97.19 329 THR A C 1
ATOM 2514 O O . THR A 1 329 ? -14.398 22.156 13.18 1 97.19 329 THR A O 1
ATOM 2517 N N . ASP A 1 330 ? -13.984 24.172 13.93 1 96.62 330 ASP A N 1
ATOM 2518 C CA . ASP A 1 330 ? -12.57 23.844 14.117 1 96.62 330 ASP A CA 1
ATOM 2519 C C . ASP A 1 330 ? -12.383 22.922 15.328 1 96.62 330 ASP A C 1
ATOM 2521 O O . ASP A 1 330 ? -13.219 22.906 16.234 1 96.62 330 ASP A O 1
ATOM 2525 N N . ALA A 1 331 ? -11.297 22.125 15.32 1 92.25 331 ALA A N 1
ATOM 2526 C CA . ALA A 1 331 ? -10.867 21.422 16.531 1 92.25 331 ALA A CA 1
ATOM 2527 C C . ALA A 1 331 ? -10.398 22.406 17.594 1 92.25 331 ALA A C 1
ATOM 2529 O O . ALA A 1 331 ? -9.68 23.359 17.297 1 92.25 331 ALA A O 1
ATOM 2530 N N . LYS A 1 332 ? -10.758 22.172 18.797 1 90.94 332 LYS A N 1
ATOM 2531 C CA . LYS A 1 332 ? -10.414 23.078 19.891 1 90.94 332 LYS A CA 1
ATOM 2532 C C . LYS A 1 332 ? -8.906 23.125 20.109 1 90.94 332 LYS A C 1
ATOM 2534 O O . LYS A 1 332 ? -8.234 22.094 20.031 1 90.94 332 LYS A O 1
ATOM 2539 N N . SER A 1 333 ? -8.383 24.312 20.328 1 95.31 333 SER A N 1
ATOM 2540 C CA . SER A 1 333 ? -6.992 24.516 20.703 1 95.31 333 SER A CA 1
ATOM 2541 C C . SER A 1 333 ? -6.879 25.109 22.109 1 95.31 333 SER A C 1
ATOM 2543 O O . SER A 1 333 ? -7.785 25.797 22.578 1 95.31 333 SER A O 1
ATOM 2545 N N . ILE A 1 334 ? -5.875 24.688 22.797 1 96.69 334 ILE A N 1
ATOM 2546 C CA . ILE A 1 334 ? -5.508 25.359 24.031 1 96.69 334 ILE A CA 1
ATOM 2547 C C . ILE A 1 334 ? -4.684 26.609 23.719 1 96.69 334 ILE A C 1
ATOM 2549 O O . ILE A 1 334 ? -3.541 26.5 23.266 1 96.69 334 ILE A O 1
ATOM 2553 N N . GLU A 1 335 ? -5.281 27.719 24.016 1 97.31 335 GLU A N 1
ATOM 2554 C CA . GLU A 1 335 ? -4.676 28.984 23.609 1 97.31 335 GLU A CA 1
ATOM 2555 C C . GLU A 1 335 ? -3.812 29.562 24.719 1 97.31 335 GLU A C 1
ATOM 2557 O O . GLU A 1 335 ? -4.184 29.516 25.891 1 97.31 335 GLU A O 1
ATOM 2562 N N . THR A 1 336 ? -2.67 30.016 24.391 1 97.88 336 THR A N 1
ATOM 2563 C CA . THR A 1 336 ? -1.788 30.781 25.266 1 97.88 336 THR A CA 1
ATOM 2564 C C . THR A 1 336 ? -1.433 32.125 24.625 1 97.88 336 THR A C 1
ATOM 2566 O O . THR A 1 336 ? -0.955 32.156 23.484 1 97.88 336 THR A O 1
ATOM 2569 N N . LEU A 1 337 ? -1.629 33.219 25.344 1 98.06 337 LEU A N 1
ATOM 2570 C CA . LEU A 1 337 ? -1.346 34.531 24.828 1 98.06 337 LEU A CA 1
ATOM 2571 C C . LEU A 1 337 ? 0.11 34.938 25.078 1 98.06 337 LEU A C 1
ATOM 2573 O O . LEU A 1 337 ? 0.615 34.781 26.188 1 98.06 337 LEU A O 1
ATOM 2577 N N . TYR A 1 338 ? 0.762 35.312 24.078 1 98.19 338 TYR A N 1
ATOM 2578 C CA . TYR A 1 338 ? 2.059 35.969 24.234 1 98.19 338 TYR A CA 1
ATOM 2579 C C . TYR A 1 338 ? 1.896 37.438 24.594 1 98.19 338 TYR A C 1
ATOM 2581 O O . TYR A 1 338 ? 1.444 38.219 23.766 1 98.19 338 TYR A O 1
ATOM 2589 N N . ASP A 1 339 ? 2.398 37.75 25.797 1 95.31 339 ASP A N 1
ATOM 2590 C CA . ASP A 1 339 ? 2.252 39.125 26.266 1 95.31 339 ASP A CA 1
ATOM 2591 C C . ASP A 1 339 ? 3.611 39.75 26.547 1 95.31 339 ASP A C 1
ATOM 2593 O O . ASP A 1 339 ? 3.689 40.812 27.172 1 95.31 339 ASP A O 1
ATOM 2597 N N . GLY A 1 340 ? 4.566 39.062 26.25 1 93.25 340 GLY A N 1
ATOM 2598 C CA . GLY A 1 340 ? 5.906 39.594 26.406 1 93.25 340 GLY A CA 1
ATOM 2599 C C . GLY A 1 340 ? 6.512 39.312 27.766 1 93.25 340 GLY A C 1
ATOM 2600 O O . GLY A 1 340 ? 7.668 39.625 28.016 1 93.25 340 GLY A O 1
ATOM 2601 N N . THR A 1 341 ? 5.824 38.625 28.656 1 94.62 341 THR A N 1
ATOM 2602 C CA . THR A 1 341 ? 6.305 38.375 30 1 94.62 341 THR A CA 1
ATOM 2603 C C . THR A 1 341 ? 7.32 37.219 30.016 1 94.62 341 THR A C 1
ATOM 2605 O O . THR A 1 341 ? 8.164 37.125 30.906 1 94.62 341 THR A O 1
ATOM 2608 N N . LYS A 1 342 ? 7.176 36.281 29.109 1 95.81 342 LYS A N 1
ATOM 2609 C CA . LYS A 1 342 ? 8.102 35.188 28.906 1 95.81 342 LYS A CA 1
ATOM 2610 C C . LYS A 1 342 ? 8.695 35.219 27.5 1 95.81 342 LYS A C 1
ATOM 2612 O O . LYS A 1 342 ? 8.062 35.719 26.578 1 95.81 342 LYS A O 1
ATOM 2617 N N . PRO A 1 343 ? 9.938 34.719 27.469 1 97.88 343 PRO A N 1
ATOM 2618 C CA . PRO A 1 343 ? 10.453 34.594 26.094 1 97.88 343 PRO A CA 1
ATOM 2619 C C . PRO A 1 343 ? 9.547 33.719 25.203 1 97.88 343 PRO A C 1
ATOM 2621 O O . PRO A 1 343 ? 8.977 32.75 25.672 1 97.88 343 PRO A O 1
ATOM 2624 N N . LEU A 1 344 ? 9.461 34.156 24.016 1 98.56 344 LEU A N 1
ATOM 2625 C CA . LEU A 1 344 ? 8.531 33.531 23.078 1 98.56 344 LEU A CA 1
ATOM 2626 C C . LEU A 1 344 ? 8.797 32.031 22.969 1 98.56 344 LEU A C 1
ATOM 2628 O O . LEU A 1 344 ? 7.863 31.219 22.938 1 98.56 344 LEU A O 1
ATOM 2632 N N . HIS A 1 345 ? 10.094 31.562 22.875 1 98.75 345 HIS A N 1
ATOM 2633 C CA . HIS A 1 345 ? 10.414 30.156 22.688 1 98.75 345 HIS A CA 1
ATOM 2634 C C . HIS A 1 345 ? 9.914 29.312 23.859 1 98.75 345 HIS A C 1
ATOM 2636 O O . HIS A 1 345 ? 9.602 28.125 23.688 1 98.75 345 HIS A O 1
ATOM 2642 N N . GLU A 1 346 ? 9.781 29.859 25.047 1 98.56 346 GLU A N 1
ATOM 2643 C CA . GLU A 1 346 ? 9.32 29.125 26.219 1 98.56 346 GLU A CA 1
ATOM 2644 C C . GLU A 1 346 ? 7.848 28.75 26.094 1 98.56 346 GLU A C 1
ATOM 2646 O O . GLU A 1 346 ? 7.426 27.688 26.562 1 98.56 346 GLU A O 1
ATOM 2651 N N . LEU A 1 347 ? 7.082 29.672 25.469 1 98.44 347 LEU A N 1
ATOM 2652 C CA . LEU A 1 347 ? 5.676 29.359 25.25 1 98.44 347 LEU A CA 1
ATOM 2653 C C . LEU A 1 347 ? 5.535 28.156 24.312 1 98.44 347 LEU A C 1
ATOM 2655 O O . LEU A 1 347 ? 4.699 27.281 24.531 1 98.44 347 LEU A O 1
ATOM 2659 N N . TYR A 1 348 ? 6.367 28.141 23.312 1 98.56 348 TYR A N 1
ATOM 2660 C CA . TYR A 1 348 ? 6.301 27.031 22.375 1 98.56 348 TYR A CA 1
ATOM 2661 C C . TYR A 1 348 ? 6.863 25.75 22.984 1 98.56 348 TYR A C 1
ATOM 2663 O O . TYR A 1 348 ? 6.379 24.656 22.719 1 98.56 348 TYR A O 1
ATOM 2671 N N . GLN A 1 349 ? 7.91 25.859 23.812 1 98.44 349 GLN A N 1
ATOM 2672 C CA . GLN A 1 349 ? 8.398 24.703 24.547 1 98.44 349 GLN A CA 1
ATOM 2673 C C . GLN A 1 349 ? 7.305 24.109 25.438 1 98.44 349 GLN A C 1
ATOM 2675 O O . GLN A 1 349 ? 7.133 22.891 25.484 1 98.44 349 GLN A O 1
ATOM 2680 N N . ASP A 1 350 ? 6.559 25.016 26.094 1 97.62 350 ASP A N 1
ATOM 2681 C CA . ASP A 1 350 ? 5.422 24.562 26.891 1 97.62 350 ASP A CA 1
ATOM 2682 C C . ASP A 1 350 ? 4.367 23.906 26.016 1 97.62 350 ASP A C 1
ATOM 2684 O O . ASP A 1 350 ? 3.787 22.875 26.406 1 97.62 350 ASP A O 1
ATOM 2688 N N . GLY A 1 351 ? 4.078 24.547 24.891 1 97.25 351 GLY A N 1
ATOM 2689 C CA . GLY A 1 351 ? 3.133 23.969 23.953 1 97.25 351 GLY A CA 1
ATOM 2690 C C . GLY A 1 351 ? 3.516 22.562 23.5 1 97.25 351 GLY A C 1
ATOM 2691 O O . GLY A 1 351 ? 2.662 21.688 23.422 1 97.25 351 GLY A O 1
ATOM 2692 N N . VAL A 1 352 ? 4.797 22.359 23.203 1 97 352 VAL A N 1
ATOM 2693 C CA . VAL A 1 352 ? 5.305 21.047 22.797 1 97 352 VAL A CA 1
ATOM 2694 C C . VAL A 1 352 ? 5.129 20.062 23.938 1 97 352 VAL A C 1
ATOM 2696 O O . VAL A 1 352 ? 4.66 18.938 23.734 1 97 352 VAL A O 1
ATOM 2699 N N . ALA A 1 353 ? 5.453 20.453 25.125 1 96.12 353 ALA A N 1
ATOM 2700 C CA . ALA A 1 353 ? 5.363 19.594 26.312 1 96.12 353 ALA A CA 1
ATOM 2701 C C . ALA A 1 353 ? 3.914 19.188 26.594 1 96.12 353 ALA A C 1
ATOM 2703 O O . ALA A 1 353 ? 3.646 18.078 27.047 1 96.12 353 ALA A O 1
ATOM 2704 N N . ASN A 1 354 ? 2.998 20.109 26.266 1 94.62 354 ASN A N 1
ATOM 2705 C CA . ASN A 1 354 ? 1.589 19.906 26.594 1 94.62 354 ASN A CA 1
ATOM 2706 C C . ASN A 1 354 ? 0.813 19.391 25.375 1 94.62 354 ASN A C 1
ATOM 2708 O O . ASN A 1 354 ? -0.418 19.359 25.391 1 94.62 354 ASN A O 1
ATOM 2712 N N . SER A 1 355 ? 1.528 19.031 24.375 1 90.12 355 SER A N 1
ATOM 2713 C CA . SER A 1 355 ? 0.872 18.672 23.125 1 90.12 355 SER A CA 1
ATOM 2714 C C . SER A 1 355 ? -0.009 17.438 23.312 1 90.12 355 SER A C 1
ATOM 2716 O O . SER A 1 355 ? -0.97 17.234 22.562 1 90.12 355 SER A O 1
ATOM 2718 N N . LYS A 1 356 ? 0.178 16.562 24.266 1 82.94 356 LYS A N 1
ATOM 2719 C CA . LYS A 1 356 ? -0.612 15.375 24.531 1 82.94 356 LYS A CA 1
ATOM 2720 C C . LYS A 1 356 ? -1.999 15.734 25.047 1 82.94 356 LYS A C 1
ATOM 2722 O O . LYS A 1 356 ? -2.924 14.922 24.984 1 82.94 356 LYS A O 1
ATOM 2727 N N . ASP A 1 357 ? -2.145 16.906 25.531 1 87.88 357 ASP A N 1
ATOM 2728 C CA . ASP A 1 357 ? -3.406 17.344 26.125 1 87.88 357 ASP A CA 1
ATOM 2729 C C . ASP A 1 357 ? -4.336 17.938 25.062 1 87.88 357 ASP A C 1
ATOM 2731 O O . ASP A 1 357 ? -5.5 18.234 25.344 1 87.88 357 ASP A O 1
ATOM 2735 N N . GLY A 1 358 ? -3.85 18.125 23.891 1 89.69 358 GLY A N 1
ATOM 2736 C CA . GLY A 1 358 ? -4.605 18.734 22.812 1 89.69 358 GLY A CA 1
ATOM 2737 C C . GLY A 1 358 ? -3.773 19.672 21.953 1 89.69 358 GLY A C 1
ATOM 2738 O O . GLY A 1 358 ? -2.609 19.938 22.266 1 89.69 358 GLY A O 1
ATOM 2739 N N . LYS A 1 359 ? -4.391 20.188 20.969 1 94.25 359 LYS A N 1
ATOM 2740 C CA . LYS A 1 359 ? -3.725 21.125 20.078 1 94.25 359 LYS A CA 1
ATOM 2741 C C . LYS A 1 359 ? -3.391 22.422 20.812 1 94.25 359 LYS A C 1
ATOM 2743 O O . LYS A 1 359 ? -4.223 22.953 21.562 1 94.25 359 LYS A O 1
ATOM 2748 N N . GLN A 1 360 ? -2.162 22.875 20.672 1 97.44 360 GLN A N 1
ATOM 2749 C CA . GLN A 1 360 ? -1.692 24.094 21.312 1 97.44 360 GLN A CA 1
ATOM 2750 C C . GLN A 1 360 ? -1.622 25.234 20.297 1 97.44 360 GLN A C 1
ATOM 2752 O O . GLN A 1 360 ? -1.204 25.047 19.156 1 97.44 360 GLN A O 1
ATOM 2757 N N . LEU A 1 361 ? -2.078 26.406 20.703 1 98.44 361 LEU A N 1
ATOM 2758 C CA . LEU A 1 361 ? -2.057 27.609 19.875 1 98.44 361 LEU A CA 1
ATOM 2759 C C . LEU A 1 361 ? -1.521 28.797 20.656 1 98.44 361 LEU A C 1
ATOM 2761 O O . LEU A 1 361 ? -2.051 29.141 21.719 1 98.44 361 LEU A O 1
ATOM 2765 N N . ILE A 1 362 ? -0.448 29.406 20.203 1 98.75 362 ILE A N 1
ATOM 2766 C CA . ILE A 1 362 ? 0.034 30.656 20.75 1 98.75 362 ILE A CA 1
ATOM 2767 C C . ILE A 1 362 ? -0.585 31.828 20 1 98.75 362 ILE A C 1
ATOM 2769 O O . ILE A 1 362 ? -0.505 31.891 18.766 1 98.75 362 ILE A O 1
ATOM 2773 N N . THR A 1 363 ? -1.222 32.688 20.703 1 98.56 363 THR A N 1
ATOM 2774 C CA . THR A 1 363 ? -1.786 33.906 20.125 1 98.56 363 THR A CA 1
ATOM 2775 C C . THR A 1 363 ? -0.952 35.125 20.5 1 98.56 363 THR A C 1
ATOM 2777 O O . THR A 1 363 ? -0.173 35.094 21.453 1 98.56 363 THR A O 1
ATOM 2780 N N . TYR A 1 364 ? -1.105 36.125 19.734 1 97.69 364 TYR A N 1
ATOM 2781 C CA . TYR A 1 364 ? -0.253 37.312 19.875 1 97.69 364 TYR A CA 1
ATOM 2782 C C . TYR A 1 364 ? -1.089 38.562 20.078 1 97.69 364 TYR A C 1
ATOM 2784 O O . TYR A 1 364 ? -2.172 38.688 19.5 1 97.69 364 TYR A O 1
ATOM 2792 N N . MET B 1 1 ? -14.359 -46.5 -23.578 1 93.69 1 MET B N 1
ATOM 2793 C CA . MET B 1 1 ? -14.445 -46 -22.219 1 93.69 1 MET B CA 1
ATOM 2794 C C . MET B 1 1 ? -13.055 -45.875 -21.594 1 93.69 1 MET B C 1
ATOM 2796 O O . MET B 1 1 ? -12.266 -46.844 -21.656 1 93.69 1 MET B O 1
ATOM 2800 N N . ILE B 1 2 ? -12.781 -44.688 -21.078 1 96.38 2 ILE B N 1
ATOM 2801 C CA . ILE B 1 2 ? -11.539 -44.469 -20.344 1 96.38 2 ILE B CA 1
ATOM 2802 C C . ILE B 1 2 ? -11.805 -44.5 -18.844 1 96.38 2 ILE B C 1
ATOM 2804 O O . ILE B 1 2 ? -12.703 -43.812 -18.359 1 96.38 2 ILE B O 1
ATOM 2808 N N . THR B 1 3 ? -11.086 -45.344 -18.156 1 96.69 3 THR B N 1
ATOM 2809 C CA . THR B 1 3 ? -11.133 -45.281 -16.688 1 96.69 3 THR B CA 1
ATOM 2810 C C . THR B 1 3 ? -10.109 -44.281 -16.172 1 96.69 3 THR B C 1
ATOM 2812 O O . THR B 1 3 ? -8.898 -44.531 -16.203 1 96.69 3 THR B O 1
ATOM 2815 N N . ALA B 1 4 ? -10.578 -43.156 -15.672 1 97.44 4 ALA B N 1
ATOM 2816 C CA . ALA B 1 4 ? -9.727 -42.094 -15.18 1 97.44 4 ALA B CA 1
ATOM 2817 C C . ALA B 1 4 ? -9.719 -42.062 -13.648 1 97.44 4 ALA B C 1
ATOM 2819 O O . ALA B 1 4 ? -10.578 -42.656 -13 1 97.44 4 ALA B O 1
ATOM 2820 N N . GLN B 1 5 ? -8.688 -41.469 -13.125 1 97.88 5 GLN B N 1
ATOM 2821 C CA . GLN B 1 5 ? -8.562 -41.25 -11.695 1 97.88 5 GLN B CA 1
ATOM 2822 C C . GLN B 1 5 ? -8.383 -39.75 -11.391 1 97.88 5 GLN B C 1
ATOM 2824 O O . GLN B 1 5 ? -7.684 -39.031 -12.125 1 97.88 5 GLN B O 1
ATOM 2829 N N . ALA B 1 6 ? -9.047 -39.25 -10.359 1 98.44 6 ALA B N 1
ATOM 2830 C CA . ALA B 1 6 ? -8.898 -37.875 -9.906 1 98.44 6 ALA B CA 1
ATOM 2831 C C . ALA B 1 6 ? -8.711 -37.812 -8.391 1 98.44 6 ALA B C 1
ATOM 2833 O O . ALA B 1 6 ? -9.227 -38.656 -7.66 1 98.44 6 ALA B O 1
ATOM 2834 N N . VAL B 1 7 ? -7.918 -36.844 -7.945 1 98.81 7 VAL B N 1
ATOM 2835 C CA . VAL B 1 7 ? -7.785 -36.562 -6.523 1 98.81 7 VAL B CA 1
ATOM 2836 C C . VAL B 1 7 ? -8.828 -35.531 -6.109 1 98.81 7 VAL B C 1
ATOM 2838 O O . VAL B 1 7 ? -8.875 -34.406 -6.672 1 98.81 7 VAL B O 1
ATOM 2841 N N . LEU B 1 8 ? -9.641 -35.875 -5.117 1 98.81 8 LEU B N 1
ATOM 2842 C CA . LEU B 1 8 ? -10.781 -35.062 -4.707 1 98.81 8 LEU B CA 1
ATOM 2843 C C . LEU B 1 8 ? -10.789 -34.844 -3.197 1 98.81 8 LEU B C 1
ATOM 2845 O O . LEU B 1 8 ? -10.023 -35.5 -2.475 1 98.81 8 LEU B O 1
ATOM 2849 N N . TYR B 1 9 ? -11.57 -33.906 -2.727 1 98.62 9 TYR B N 1
ATOM 2850 C CA . TYR B 1 9 ? -11.945 -33.75 -1.328 1 98.62 9 TYR B CA 1
ATOM 2851 C C . TYR B 1 9 ? -13.406 -33.312 -1.2 1 98.62 9 TYR B C 1
ATOM 2853 O O . TYR B 1 9 ? -13.922 -32.594 -2.049 1 98.62 9 TYR B O 1
ATOM 2861 N N . THR B 1 10 ? -14.094 -33.781 -0.215 1 98.06 10 THR B N 1
ATOM 2862 C CA . THR B 1 10 ? -15.492 -33.438 0.042 1 98.06 10 THR B CA 1
ATOM 2863 C C . THR B 1 10 ? -15.609 -32.375 1.111 1 98.06 10 THR B C 1
ATOM 2865 O O . THR B 1 10 ? -16.547 -31.578 1.101 1 98.06 10 THR B O 1
ATOM 2868 N N . GLN B 1 11 ? -14.711 -32.406 2.016 1 97.5 11 GLN B N 1
ATOM 2869 C CA . GLN B 1 11 ? -14.641 -31.422 3.09 1 97.5 11 GLN B CA 1
ATOM 2870 C C . GLN B 1 11 ? -13.266 -30.766 3.154 1 97.5 11 GLN B C 1
ATOM 2872 O O . GLN B 1 11 ? -12.258 -31.406 2.85 1 97.5 11 GLN B O 1
ATOM 2877 N N . HIS B 1 12 ? -13.305 -29.547 3.537 1 98.12 12 HIS B N 1
ATOM 2878 C CA . HIS B 1 12 ? -12.031 -28.859 3.715 1 98.12 12 HIS B CA 1
ATOM 2879 C C . HIS B 1 12 ? -11.258 -29.453 4.895 1 98.12 12 HIS B C 1
ATOM 2881 O O . HIS B 1 12 ? -11.859 -29.938 5.852 1 98.12 12 HIS B O 1
ATOM 2887 N N . GLY B 1 13 ? -9.984 -29.375 4.863 1 98.06 13 GLY B N 1
ATOM 2888 C CA . GLY B 1 13 ? -9.086 -29.875 5.891 1 98.06 13 GLY B CA 1
ATOM 2889 C C . GLY B 1 13 ? -7.648 -29.984 5.422 1 98.06 13 GLY B C 1
ATOM 2890 O O . GLY B 1 13 ? -7.301 -29.484 4.348 1 98.06 13 GLY B O 1
ATOM 2891 N N . GLU B 1 14 ? -6.859 -30.578 6.281 1 98 14 GLU B N 1
ATOM 2892 C CA . GLU B 1 14 ? -5.48 -30.828 5.871 1 98 14 GLU B CA 1
ATOM 2893 C C . GLU B 1 14 ? -5.406 -31.859 4.754 1 98 14 GLU B C 1
ATOM 2895 O O . GLU B 1 14 ? -6.117 -32.875 4.789 1 98 14 GLU B O 1
ATOM 2900 N N . PRO B 1 15 ? -4.602 -31.641 3.787 1 98.25 15 PRO B N 1
ATOM 2901 C CA . PRO B 1 15 ? -4.504 -32.562 2.652 1 98.25 15 PRO B CA 1
ATOM 2902 C C . PRO B 1 15 ? -4.301 -34.031 3.09 1 98.25 15 PRO B C 1
ATOM 2904 O O . PRO B 1 15 ? -4.922 -34.938 2.529 1 98.25 15 PRO B O 1
ATOM 2907 N N . LYS B 1 16 ? -3.516 -34.25 4.109 1 97.88 16 LYS B N 1
ATOM 2908 C CA . LYS B 1 16 ? -3.205 -35.625 4.559 1 97.88 16 LYS B CA 1
ATOM 2909 C C . LYS B 1 16 ? -4.461 -36.344 5.047 1 97.88 16 LYS B C 1
ATOM 2911 O O . LYS B 1 16 ? -4.508 -37.562 5.066 1 97.88 16 LYS B O 1
ATOM 2916 N N . ASP B 1 17 ? -5.504 -35.594 5.383 1 98.19 17 ASP B N 1
ATOM 2917 C CA . ASP B 1 17 ? -6.68 -36.156 6.031 1 98.19 17 ASP B CA 1
ATOM 2918 C C . ASP B 1 17 ? -7.859 -36.219 5.062 1 98.19 17 ASP B C 1
ATOM 2920 O O . ASP B 1 17 ? -8.766 -37.062 5.238 1 98.19 17 ASP B O 1
ATOM 2924 N N . VAL B 1 18 ? -7.898 -35.406 4.035 1 98.56 18 VAL B N 1
ATOM 2925 C CA . VAL B 1 18 ? -9.195 -35.188 3.393 1 98.56 18 VAL B CA 1
ATOM 2926 C C . VAL B 1 18 ? -9.125 -35.656 1.939 1 98.56 18 VAL B C 1
ATOM 2928 O O . VAL B 1 18 ? -10.156 -35.812 1.286 1 98.56 18 VAL B O 1
ATOM 2931 N N . LEU B 1 19 ? -7.953 -35.875 1.363 1 98.75 19 LEU B N 1
ATOM 2932 C CA . LEU B 1 19 ? -7.832 -36.219 -0.048 1 98.75 19 LEU B CA 1
ATOM 2933 C C . LEU B 1 19 ? -8.148 -37.688 -0.275 1 98.75 19 LEU B C 1
ATOM 2935 O O . LEU B 1 19 ? -7.836 -38.531 0.571 1 98.75 19 LEU B O 1
ATOM 2939 N N . PHE B 1 20 ? -8.703 -37.969 -1.367 1 98.69 20 PHE B N 1
ATOM 2940 C CA . PHE B 1 20 ? -8.898 -39.344 -1.791 1 98.69 20 PHE B CA 1
ATOM 2941 C C . PHE B 1 20 ? -8.852 -39.469 -3.311 1 98.69 20 PHE B C 1
ATOM 2943 O O . PHE B 1 20 ? -9.07 -38.469 -4.016 1 98.69 20 PHE B O 1
ATOM 2950 N N . THR B 1 21 ? -8.562 -40.688 -3.814 1 98.62 21 THR B N 1
ATOM 2951 C CA . THR B 1 21 ? -8.586 -40.969 -5.242 1 98.62 21 THR B CA 1
ATOM 2952 C C . THR B 1 21 ? -9.945 -41.531 -5.656 1 98.62 21 THR B C 1
ATOM 2954 O O . THR B 1 21 ? -10.461 -42.469 -5.02 1 98.62 21 THR B O 1
ATOM 2957 N N . GLN B 1 22 ? -10.469 -40.938 -6.625 1 98.25 22 GLN B N 1
ATOM 2958 C CA . GLN B 1 22 ? -11.734 -41.375 -7.188 1 98.25 22 GLN B CA 1
ATOM 2959 C C . GLN B 1 22 ? -11.555 -41.875 -8.625 1 98.25 22 GLN B C 1
ATOM 2961 O O . GLN B 1 22 ? -10.977 -41.156 -9.453 1 98.25 22 GLN B O 1
ATOM 2966 N N . SER B 1 23 ? -12 -43.094 -8.891 1 97.44 23 SER B N 1
ATOM 2967 C CA . SER B 1 23 ? -12.07 -43.562 -10.266 1 97.44 23 SER B CA 1
ATOM 2968 C C . SER B 1 23 ? -13.391 -43.156 -10.922 1 97.44 23 SER B C 1
ATOM 2970 O O . SER B 1 23 ? -14.438 -43.188 -10.281 1 97.44 23 SER B O 1
ATOM 2972 N N . PHE B 1 24 ? -13.32 -42.812 -12.125 1 96.75 24 PHE B N 1
ATOM 2973 C CA . PHE B 1 24 ? -14.516 -42.5 -12.883 1 96.75 24 PHE B CA 1
ATOM 2974 C C . PHE B 1 24 ? -14.328 -42.781 -14.359 1 96.75 24 PHE B C 1
ATOM 2976 O O . PHE B 1 24 ? -13.211 -43.031 -14.82 1 96.75 24 PHE B O 1
ATOM 2983 N N . GLU B 1 25 ? -15.43 -42.812 -15.094 1 96.44 25 GLU B N 1
ATOM 2984 C CA . GLU B 1 25 ? -15.383 -43.188 -16.5 1 96.44 25 GLU B CA 1
ATOM 2985 C C . GLU B 1 25 ? -15.609 -42 -17.422 1 96.44 25 GLU B C 1
ATOM 2987 O O . GLU B 1 25 ? -16.422 -41.125 -17.109 1 96.44 25 GLU B O 1
ATOM 2992 N N . ILE B 1 26 ? -14.852 -41.938 -18.469 1 96.94 26 ILE B N 1
ATOM 2993 C CA . ILE B 1 26 ? -15.047 -41 -19.562 1 96.94 26 ILE B CA 1
ATOM 2994 C C . ILE B 1 26 ? -15.438 -41.75 -20.828 1 96.94 26 ILE B C 1
ATOM 2996 O O . ILE B 1 26 ? -14.711 -42.656 -21.281 1 96.94 26 ILE B O 1
ATOM 3000 N N . ASP B 1 27 ? -16.609 -41.469 -21.375 1 96.12 27 ASP B N 1
ATOM 3001 C CA . ASP B 1 27 ? -17.078 -42.094 -22.609 1 96.12 27 ASP B CA 1
ATOM 3002 C C . ASP B 1 27 ? -16.375 -41.5 -23.828 1 96.12 27 ASP B C 1
ATOM 3004 O O . ASP B 1 27 ? -16.875 -40.531 -24.406 1 96.12 27 ASP B O 1
ATOM 3008 N N . ASP B 1 28 ? -15.312 -42.062 -24.219 1 95.19 28 ASP B N 1
ATOM 3009 C CA . ASP B 1 28 ? -14.523 -41.531 -25.312 1 95.19 28 ASP B CA 1
ATOM 3010 C C . ASP B 1 28 ? -15.102 -41.938 -26.672 1 95.19 28 ASP B C 1
ATOM 3012 O O . ASP B 1 28 ? -14.633 -41.469 -27.719 1 95.19 28 ASP B O 1
ATOM 3016 N N . ASP B 1 29 ? -16.141 -42.688 -26.734 1 94.5 29 ASP B N 1
ATOM 3017 C CA . ASP B 1 29 ? -16.797 -43.094 -27.969 1 94.5 29 ASP B CA 1
ATOM 3018 C C . ASP B 1 29 ? -17.875 -42.094 -28.375 1 94.5 29 ASP B C 1
ATOM 3020 O O . ASP B 1 29 ? -18.281 -42.062 -29.531 1 94.5 29 ASP B O 1
ATOM 3024 N N . ASN B 1 30 ? -18.375 -41.438 -27.391 1 94.88 30 ASN B N 1
ATOM 3025 C CA . ASN B 1 30 ? -19.469 -40.531 -27.625 1 94.88 30 ASN B CA 1
ATOM 3026 C C . ASN B 1 30 ? -19.156 -39.125 -27.109 1 94.88 30 ASN B C 1
ATOM 3028 O O . ASN B 1 30 ? -19.828 -38.625 -26.219 1 94.88 30 ASN B O 1
ATOM 3032 N N . LEU B 1 31 ? -18.328 -38.469 -27.75 1 96.25 31 LEU B N 1
ATOM 3033 C CA . LEU B 1 31 ? -17.969 -37.125 -27.375 1 96.25 31 LEU B CA 1
ATOM 3034 C C . LEU B 1 31 ? -18.984 -36.125 -27.922 1 96.25 31 LEU B C 1
ATOM 3036 O O . LEU B 1 31 ? -19.422 -36.219 -29.078 1 96.25 31 LEU B O 1
ATOM 3040 N N . ALA B 1 32 ? -19.406 -35.188 -27.031 1 97.19 32 ALA B N 1
ATOM 3041 C CA . ALA B 1 32 ? -20.172 -34.062 -27.547 1 97.19 32 ALA B CA 1
ATOM 3042 C C . ALA B 1 32 ? -19.344 -33.219 -28.516 1 97.19 32 ALA B C 1
ATOM 3044 O O . ALA B 1 32 ? -18.125 -33.281 -28.516 1 97.19 32 ALA B O 1
ATOM 3045 N N . PRO B 1 33 ? -20 -32.438 -29.391 1 97.75 33 PRO B N 1
ATOM 3046 C CA . PRO B 1 33 ? -19.328 -31.781 -30.516 1 97.75 33 PRO B CA 1
ATOM 3047 C C . PRO B 1 33 ? -18.203 -30.859 -30.062 1 97.75 33 PRO B C 1
ATOM 3049 O O . PRO B 1 33 ? -17.219 -30.688 -30.766 1 97.75 33 PRO B O 1
ATOM 3052 N N . ASN B 1 34 ? -18.297 -30.25 -28.891 1 98.19 34 ASN B N 1
ATOM 3053 C CA . ASN B 1 34 ? -17.297 -29.266 -28.469 1 98.19 34 ASN B CA 1
ATOM 3054 C C . ASN B 1 34 ? -16.375 -29.844 -27.375 1 98.19 34 ASN B C 1
ATOM 3056 O O . ASN B 1 34 ? -15.562 -29.109 -26.812 1 98.19 34 ASN B O 1
ATOM 3060 N N . GLU B 1 35 ? -16.453 -31.125 -27.062 1 98.19 35 GLU B N 1
ATOM 3061 C CA . GLU B 1 35 ? -15.727 -31.75 -25.969 1 98.19 35 GLU B CA 1
ATOM 3062 C C . GLU B 1 35 ? -14.328 -32.156 -26.391 1 98.19 35 GLU B C 1
ATOM 3064 O O . GLU B 1 35 ? -14.086 -32.438 -27.578 1 98.19 35 GLU B O 1
ATOM 3069 N N . VAL B 1 36 ? -13.438 -32.156 -25.484 1 98.5 36 VAL B N 1
ATOM 3070 C CA . VAL B 1 36 ? -12.039 -32.562 -25.641 1 98.5 36 VAL B CA 1
ATOM 3071 C C . VAL B 1 36 ? -11.633 -33.469 -24.484 1 98.5 36 VAL B C 1
ATOM 3073 O O . VAL B 1 36 ? -11.93 -33.188 -23.312 1 98.5 36 VAL B O 1
ATOM 3076 N N . ILE B 1 37 ? -11.055 -34.625 -24.781 1 98.69 37 ILE B N 1
ATOM 3077 C CA . ILE B 1 37 ? -10.461 -35.469 -23.766 1 98.69 37 ILE B CA 1
ATOM 3078 C C . ILE B 1 37 ? -8.953 -35.25 -23.734 1 98.69 37 ILE B C 1
ATOM 3080 O O . ILE B 1 37 ? -8.289 -35.25 -24.766 1 98.69 37 ILE B O 1
ATOM 3084 N N . VAL B 1 38 ? -8.469 -35.062 -22.562 1 98.75 38 VAL B N 1
ATOM 3085 C CA . VAL B 1 38 ? -7.031 -34.844 -22.406 1 98.75 38 VAL B CA 1
ATOM 3086 C C . VAL B 1 38 ? -6.469 -35.812 -21.391 1 98.75 38 VAL B C 1
ATOM 3088 O O . VAL B 1 38 ? -7.176 -36.25 -20.469 1 98.75 38 VAL B O 1
ATOM 3091 N N . LYS B 1 39 ? -5.238 -36.188 -21.531 1 98.81 39 LYS B N 1
ATOM 3092 C CA . LYS B 1 39 ? -4.477 -36.969 -20.562 1 98.81 39 LYS B CA 1
ATOM 3093 C C . LYS B 1 39 ? -3.422 -36.125 -19.875 1 98.81 39 LYS B C 1
ATOM 3095 O O . LYS B 1 39 ? -2.754 -35.312 -20.516 1 98.81 39 LYS B O 1
ATOM 3100 N N . THR B 1 40 ? -3.291 -36.25 -18.594 1 98.81 40 THR B N 1
ATOM 3101 C CA . THR B 1 40 ? -2.346 -35.469 -17.828 1 98.81 40 THR B CA 1
ATOM 3102 C C . THR B 1 40 ? -0.913 -35.938 -18.078 1 98.81 40 THR B C 1
ATOM 3104 O O . THR B 1 40 ? -0.63 -37.125 -18.047 1 98.81 40 THR B O 1
ATOM 3107 N N . LEU B 1 41 ? -0.044 -34.969 -18.375 1 98.81 41 LEU B N 1
ATOM 3108 C CA . LEU B 1 41 ? 1.379 -35.281 -18.5 1 98.81 41 LEU B CA 1
ATOM 3109 C C . LEU B 1 41 ? 2.115 -34.969 -17.203 1 98.81 41 LEU B C 1
ATOM 3111 O O . LEU B 1 41 ? 3.055 -35.656 -16.828 1 98.81 41 LEU B O 1
ATOM 3115 N N . GLY B 1 42 ? 1.73 -33.938 -16.547 1 98.75 42 GLY B N 1
ATOM 3116 C CA . GLY B 1 42 ? 2.309 -33.531 -15.273 1 98.75 42 GLY B CA 1
ATOM 3117 C C . GLY B 1 42 ? 1.511 -32.438 -14.57 1 98.75 42 GLY B C 1
ATOM 3118 O O . GLY B 1 42 ? 0.91 -31.594 -15.219 1 98.75 42 GLY B O 1
ATOM 3119 N N . SER B 1 43 ? 1.499 -32.469 -13.273 1 98.69 43 SER B N 1
ATOM 3120 C CA . SER B 1 43 ? 0.853 -31.453 -12.461 1 98.69 43 SER B CA 1
ATOM 3121 C C . SER B 1 43 ? 1.621 -31.203 -11.164 1 98.69 43 SER B C 1
ATOM 3123 O O . SER B 1 43 ? 2.029 -32.156 -10.492 1 98.69 43 SER B O 1
ATOM 3125 N N . PRO B 1 44 ? 1.87 -29.906 -10.852 1 98.25 44 PRO B N 1
ATOM 3126 C CA . PRO B 1 44 ? 2.631 -29.562 -9.648 1 98.25 44 PRO B CA 1
ATOM 3127 C C . PRO B 1 44 ? 1.743 -29.391 -8.422 1 98.25 44 PRO B C 1
ATOM 3129 O O . PRO B 1 44 ? 0.518 -29.5 -8.516 1 98.25 44 PRO B O 1
ATOM 3132 N N . VAL B 1 45 ? 2.398 -29.234 -7.266 1 97.44 45 VAL B N 1
ATOM 3133 C CA . VAL B 1 45 ? 1.754 -28.812 -6.027 1 97.44 45 VAL B CA 1
ATOM 3134 C C . VAL B 1 45 ? 2.145 -27.375 -5.703 1 97.44 45 VAL B C 1
ATOM 3136 O O . VAL B 1 45 ? 3.324 -27.078 -5.504 1 97.44 45 VAL B O 1
ATOM 3139 N N . ASN B 1 46 ? 1.218 -26.516 -5.695 1 95.25 46 ASN B N 1
ATOM 3140 C CA . ASN B 1 46 ? 1.441 -25.125 -5.309 1 95.25 46 ASN B CA 1
ATOM 3141 C C . ASN B 1 46 ? 0.843 -24.828 -3.936 1 95.25 46 ASN B C 1
ATOM 3143 O O . ASN B 1 46 ? -0.085 -25.5 -3.496 1 95.25 46 ASN B O 1
ATOM 3147 N N . PRO B 1 47 ? 1.36 -23.766 -3.299 1 92.5 47 PRO B N 1
ATOM 3148 C CA . PRO B 1 47 ? 0.74 -23.328 -2.043 1 92.5 47 PRO B CA 1
ATOM 3149 C C . PRO B 1 47 ? -0.746 -23.016 -2.197 1 92.5 47 PRO B C 1
ATOM 3151 O O . PRO B 1 47 ? -1.536 -23.297 -1.291 1 92.5 47 PRO B O 1
ATOM 3154 N N . SER B 1 48 ? -1.154 -22.484 -3.271 1 93.69 48 SER B N 1
ATOM 3155 C CA . SER B 1 48 ? -2.557 -22.172 -3.527 1 93.69 48 SER B CA 1
ATOM 3156 C C . SER B 1 48 ? -3.414 -23.438 -3.535 1 93.69 48 SER B C 1
ATOM 3158 O O . SER B 1 48 ? -4.566 -23.406 -3.102 1 93.69 48 SER B O 1
ATOM 3160 N N . ASP B 1 49 ? -2.871 -24.562 -4.043 1 96.81 49 ASP B N 1
ATOM 3161 C CA . ASP B 1 49 ? -3.59 -25.828 -4.004 1 96.81 49 ASP B CA 1
ATOM 3162 C C . ASP B 1 49 ? -3.889 -26.25 -2.566 1 96.81 49 ASP B C 1
ATOM 3164 O O . ASP B 1 49 ? -5.016 -26.641 -2.248 1 96.81 49 ASP B O 1
ATOM 3168 N N . ILE B 1 50 ? -2.896 -26.141 -1.777 1 95.81 50 ILE B N 1
ATOM 3169 C CA . ILE B 1 50 ? -2.996 -26.531 -0.375 1 95.81 50 ILE B CA 1
ATOM 3170 C C . ILE B 1 50 ? -4.027 -25.656 0.332 1 95.81 50 ILE B C 1
ATOM 3172 O O . ILE B 1 50 ? -4.91 -26.172 1.028 1 95.81 50 ILE B O 1
ATOM 3176 N N . ASN B 1 51 ? -3.938 -24.359 0.055 1 94.62 51 ASN B N 1
ATOM 3177 C CA . ASN B 1 51 ? -4.859 -23.422 0.682 1 94.62 51 ASN B CA 1
ATOM 3178 C C . ASN B 1 51 ? -6.297 -23.672 0.232 1 94.62 51 ASN B C 1
ATOM 3180 O O . ASN B 1 51 ? -7.234 -23.484 1.01 1 94.62 51 ASN B O 1
ATOM 3184 N N . GLN B 1 52 ? -6.48 -24.047 -0.988 1 96.75 52 GLN B N 1
ATOM 3185 C CA . GLN B 1 52 ? -7.812 -24.375 -1.485 1 96.75 52 GLN B CA 1
ATOM 3186 C C . GLN B 1 52 ? -8.391 -25.578 -0.746 1 96.75 52 GLN B C 1
ATOM 3188 O O . GLN B 1 52 ? -9.547 -25.547 -0.32 1 96.75 52 GLN B O 1
ATOM 3193 N N . ILE B 1 53 ? -7.594 -26.547 -0.554 1 97.94 53 ILE B N 1
ATOM 3194 C CA . ILE B 1 53 ? -8.016 -27.766 0.127 1 97.94 53 ILE B CA 1
ATOM 3195 C C . ILE B 1 53 ? -8.344 -27.453 1.586 1 97.94 53 ILE B C 1
ATOM 3197 O O . ILE B 1 53 ? -9.312 -27.984 2.139 1 97.94 53 ILE B O 1
ATOM 3201 N N . GLN B 1 54 ? -7.609 -26.578 2.123 1 97 54 GLN B N 1
ATOM 3202 C CA . GLN B 1 54 ? -7.797 -26.172 3.516 1 97 54 GLN B CA 1
ATOM 3203 C C . GLN B 1 54 ? -8.992 -25.25 3.664 1 97 54 GLN B C 1
ATOM 3205 O O . GLN B 1 54 ? -9.461 -25 4.777 1 97 54 GLN B O 1
ATOM 3210 N N . GLY B 1 55 ? -9.43 -24.703 2.617 1 96.19 55 GLY B N 1
ATOM 3211 C CA . GLY B 1 55 ? -10.633 -23.875 2.639 1 96.19 55 GLY B CA 1
ATOM 3212 C C . GLY B 1 55 ? -10.344 -22.406 2.883 1 96.19 55 GLY B C 1
ATOM 3213 O O . GLY B 1 55 ? -11.273 -21.609 3.057 1 96.19 55 GLY B O 1
ATOM 3214 N N . VAL B 1 56 ? -9.078 -22 2.805 1 91.44 56 VAL B N 1
ATOM 3215 C CA . VAL B 1 56 ? -8.75 -20.625 3.174 1 91.44 56 VAL B CA 1
ATOM 3216 C C . VAL B 1 56 ? -8.422 -19.812 1.921 1 91.44 56 VAL B C 1
ATOM 3218 O O . VAL B 1 56 ? -8.188 -18.609 1.998 1 91.44 56 VAL B O 1
ATOM 3221 N N . TYR B 1 57 ? -8.383 -20.422 0.788 1 93.75 57 TYR B N 1
ATOM 3222 C CA . TYR B 1 57 ? -8.188 -19.734 -0.478 1 93.75 57 TYR B CA 1
ATOM 3223 C C . TYR B 1 57 ? -9.516 -19.234 -1.04 1 93.75 57 TYR B C 1
ATOM 3225 O O . TYR B 1 57 ? -10.484 -19.984 -1.109 1 93.75 57 TYR B O 1
ATOM 3233 N N . PRO B 1 58 ? -9.57 -17.969 -1.463 1 93.25 58 PRO B N 1
ATOM 3234 C CA . PRO B 1 58 ? -10.859 -17.438 -1.905 1 93.25 58 PRO B CA 1
ATOM 3235 C C . PRO B 1 58 ? -11.367 -18.094 -3.186 1 93.25 58 PRO B C 1
ATOM 3237 O O . PRO B 1 58 ? -12.57 -18.266 -3.352 1 93.25 58 PRO B O 1
ATOM 3240 N N . SER B 1 59 ? -10.531 -18.359 -4.094 1 93.25 59 SER B N 1
ATOM 3241 C CA . SER B 1 59 ? -10.898 -19.062 -5.32 1 93.25 59 SER B CA 1
ATOM 3242 C C . SER B 1 59 ? -10.867 -20.562 -5.121 1 93.25 59 SER B C 1
ATOM 3244 O O . SER B 1 59 ? -9.82 -21.141 -4.809 1 93.25 59 SER B O 1
ATOM 3246 N N . LYS B 1 60 ? -12.078 -21.281 -5.254 1 93.62 60 LYS B N 1
ATOM 3247 C CA . LYS B 1 60 ? -12.188 -22.719 -5.043 1 93.62 60 LYS B CA 1
ATOM 3248 C C . LYS B 1 60 ? -13.055 -23.375 -6.121 1 93.62 60 LYS B C 1
ATOM 3250 O O . LYS B 1 60 ? -14.039 -22.781 -6.566 1 93.62 60 LYS B O 1
ATOM 3255 N N . PRO B 1 61 ? -12.656 -24.562 -6.457 1 95.19 61 PRO B N 1
ATOM 3256 C CA . PRO B 1 61 ? -13.508 -25.281 -7.406 1 95.19 61 PRO B CA 1
ATOM 3257 C C . PRO B 1 61 ? -14.867 -25.656 -6.816 1 95.19 61 PRO B C 1
ATOM 3259 O O . PRO B 1 61 ? -14.984 -25.844 -5.605 1 95.19 61 PRO B O 1
ATOM 3262 N N . ALA B 1 62 ? -15.844 -25.766 -7.676 1 94 62 ALA B N 1
ATOM 3263 C CA . ALA B 1 62 ? -17.172 -26.203 -7.242 1 94 62 ALA B CA 1
ATOM 3264 C C . ALA B 1 62 ? -17.172 -27.688 -6.887 1 94 62 ALA B C 1
ATOM 3266 O O . ALA B 1 62 ? -16.5 -28.484 -7.539 1 94 62 ALA B O 1
ATOM 3267 N N . LYS B 1 63 ? -17.938 -28.062 -5.867 1 96.19 63 LYS B N 1
ATOM 3268 C CA . LYS B 1 63 ? -18.156 -29.469 -5.543 1 96.19 63 LYS B CA 1
ATOM 3269 C C . LYS B 1 63 ? -19.297 -30.047 -6.375 1 96.19 63 LYS B C 1
ATOM 3271 O O . LYS B 1 63 ? -20.359 -29.422 -6.512 1 96.19 63 LYS B O 1
ATOM 3276 N N . THR B 1 64 ? -19.016 -31.125 -6.918 1 96.62 64 THR B N 1
ATOM 3277 C CA . THR B 1 64 ? -20 -31.781 -7.77 1 96.62 64 THR B CA 1
ATOM 3278 C C . THR B 1 64 ? -19.984 -33.281 -7.559 1 96.62 64 THR B C 1
ATOM 3280 O O . THR B 1 64 ? -19.078 -33.812 -6.914 1 96.62 64 THR B O 1
ATOM 3283 N N . THR B 1 65 ? -21.016 -34 -8.016 1 96.38 65 THR B N 1
ATOM 3284 C CA . THR B 1 65 ? -21.031 -35.438 -8.023 1 96.38 65 THR B CA 1
ATOM 3285 C C . THR B 1 65 ? -20.625 -35.969 -9.398 1 96.38 65 THR B C 1
ATOM 3287 O O . THR B 1 65 ? -20.781 -37.188 -9.68 1 96.38 65 THR B O 1
ATOM 3290 N N . GLY B 1 66 ? -20.141 -35.062 -10.188 1 93.62 66 GLY B N 1
ATOM 3291 C CA . GLY B 1 66 ? -19.812 -35.375 -11.57 1 93.62 66 GLY B CA 1
ATOM 3292 C C . GLY B 1 66 ? -18.703 -36.406 -11.703 1 93.62 66 GLY B C 1
ATOM 3293 O O . GLY B 1 66 ? -18.531 -37.031 -12.766 1 93.62 66 GLY B O 1
ATOM 3294 N N . PHE B 1 67 ? -17.953 -36.656 -10.641 1 95.62 67 PHE B N 1
ATOM 3295 C CA . PHE B 1 67 ? -16.875 -37.656 -10.648 1 95.62 67 PHE B CA 1
ATOM 3296 C C . PHE B 1 67 ? -17.375 -39.031 -10.211 1 95.62 67 PHE B C 1
ATOM 3298 O O . PHE B 1 67 ? -16.594 -39.969 -10.062 1 95.62 67 PHE B O 1
ATOM 3305 N N . GLY B 1 68 ? -18.656 -39.125 -9.969 1 94.62 68 GLY B N 1
ATOM 3306 C CA . GLY B 1 68 ? -19.234 -40.375 -9.555 1 94.62 68 GLY B CA 1
ATOM 3307 C C . GLY B 1 68 ? -19.203 -40.594 -8.047 1 94.62 68 GLY B C 1
ATOM 3308 O O . GLY B 1 68 ? -19.344 -41.719 -7.566 1 94.62 68 GLY B O 1
ATOM 3309 N N . THR B 1 69 ? -18.984 -39.531 -7.359 1 96.06 69 THR B N 1
ATOM 3310 C CA . THR B 1 69 ? -18.969 -39.594 -5.902 1 96.06 69 THR B CA 1
ATOM 3311 C C . THR B 1 69 ? -20.391 -39.531 -5.352 1 96.06 69 THR B C 1
ATOM 3313 O O . THR B 1 69 ? -21.281 -38.938 -5.992 1 96.06 69 THR B O 1
ATOM 3316 N N . THR B 1 70 ? -20.625 -40.156 -4.219 1 95.69 70 THR B N 1
ATOM 3317 C CA . THR B 1 70 ? -21.922 -40.094 -3.559 1 95.69 70 THR B CA 1
ATOM 3318 C C . THR B 1 70 ? -22.219 -38.688 -3.047 1 95.69 70 THR B C 1
ATOM 3320 O O . THR B 1 70 ? -23.344 -38.188 -3.182 1 95.69 70 THR B O 1
ATOM 3323 N N . GLU B 1 71 ? -21.219 -38.062 -2.48 1 96.88 71 GLU B N 1
ATOM 3324 C CA . GLU B 1 71 ? -21.281 -36.688 -2.037 1 96.88 71 GLU B CA 1
ATOM 3325 C C . GLU B 1 71 ? -20.531 -35.75 -2.99 1 96.88 71 GLU B C 1
ATOM 3327 O O . GLU B 1 71 ? -19.547 -36.156 -3.604 1 96.88 71 GLU B O 1
ATOM 3332 N N . PRO B 1 72 ? -21.062 -34.531 -3.09 1 97.94 72 PRO B N 1
ATOM 3333 C CA . PRO B 1 72 ? -20.328 -33.594 -3.936 1 97.94 72 PRO B CA 1
ATOM 3334 C C . PRO B 1 72 ? -18.859 -33.438 -3.512 1 97.94 72 PRO B C 1
ATOM 3336 O O . PRO B 1 72 ? -18.562 -33.406 -2.314 1 97.94 72 PRO B O 1
ATOM 3339 N N . ALA B 1 73 ? -17.953 -33.469 -4.43 1 98.31 73 ALA B N 1
ATOM 3340 C CA . ALA B 1 73 ? -16.516 -33.344 -4.203 1 98.31 73 ALA B CA 1
ATOM 3341 C C . ALA B 1 73 ? -15.891 -32.375 -5.207 1 98.31 73 ALA B C 1
ATOM 3343 O O . ALA B 1 73 ? -16.438 -32.156 -6.289 1 98.31 73 ALA B O 1
ATOM 3344 N N . ALA B 1 74 ? -14.828 -31.781 -4.801 1 97.94 74 ALA B N 1
ATOM 3345 C CA . ALA B 1 74 ? -14.102 -30.859 -5.66 1 97.94 74 ALA B CA 1
ATOM 3346 C C . ALA B 1 74 ? -12.773 -31.453 -6.113 1 97.94 74 ALA B C 1
ATOM 3348 O O . ALA B 1 74 ? -12.078 -32.125 -5.332 1 97.94 74 ALA B O 1
ATOM 3349 N N . PRO B 1 75 ? -12.438 -31.297 -7.391 1 97.62 75 PRO B N 1
ATOM 3350 C CA . PRO B 1 75 ? -11.133 -31.766 -7.871 1 97.62 75 PRO B CA 1
ATOM 3351 C C . PRO B 1 75 ? -9.984 -30.875 -7.387 1 97.62 75 PRO B C 1
ATOM 3353 O O . PRO B 1 75 ? -10.141 -29.672 -7.266 1 97.62 75 PRO B O 1
ATOM 3356 N N . CYS B 1 76 ? -8.789 -31.422 -7.152 1 98.31 76 CYS B N 1
ATOM 3357 C CA . CYS B 1 76 ? -7.625 -30.703 -6.645 1 98.31 76 CYS B CA 1
ATOM 3358 C C . CYS B 1 76 ? -6.695 -30.297 -7.781 1 98.31 76 CYS B C 1
ATOM 3360 O O . CYS B 1 76 ? -6.688 -30.922 -8.836 1 98.31 76 CYS B O 1
ATOM 3362 N N . GLY B 1 77 ? -5.977 -29.219 -7.5 1 97.75 77 GLY B N 1
ATOM 3363 C CA . GLY B 1 77 ? -4.938 -28.781 -8.422 1 97.75 77 GLY B CA 1
ATOM 3364 C C . GLY B 1 77 ? -5.387 -27.672 -9.352 1 97.75 77 GLY B C 1
ATOM 3365 O O . GLY B 1 77 ? -6.477 -27.734 -9.922 1 97.75 77 GLY B O 1
ATOM 3366 N N . ASN B 1 78 ? -4.496 -26.719 -9.57 1 96.56 78 ASN B N 1
ATOM 3367 C CA . ASN B 1 78 ? -4.84 -25.562 -10.383 1 96.56 78 ASN B CA 1
ATOM 3368 C C . ASN B 1 78 ? -3.961 -25.484 -11.633 1 96.56 78 ASN B C 1
ATOM 3370 O O . ASN B 1 78 ? -4.312 -24.797 -12.594 1 96.56 78 ASN B O 1
ATOM 3374 N N . GLU B 1 79 ? -2.883 -26.094 -11.602 1 97.69 79 GLU B N 1
ATOM 3375 C CA . GLU B 1 79 ? -1.89 -26.016 -12.672 1 97.69 79 GLU B CA 1
ATOM 3376 C C . GLU B 1 79 ? -1.485 -27.422 -13.148 1 97.69 79 GLU B C 1
ATOM 3378 O O . GLU B 1 79 ? -1.434 -28.359 -12.359 1 97.69 79 GLU B O 1
ATOM 3383 N N . GLY B 1 80 ? -1.22 -27.5 -14.492 1 98.38 80 GLY B N 1
ATOM 3384 C CA . GLY B 1 80 ? -0.835 -28.797 -15.055 1 98.38 80 GLY B CA 1
ATOM 3385 C C . GLY B 1 80 ? -0.775 -28.781 -16.578 1 98.38 80 GLY B C 1
ATOM 3386 O O . GLY B 1 80 ? -1.299 -27.875 -17.219 1 98.38 80 GLY B O 1
ATOM 3387 N N . LEU B 1 81 ? -0.109 -29.781 -17.094 1 98.88 81 LEU B N 1
ATOM 3388 C CA . LEU B 1 81 ? 0.06 -30 -18.516 1 98.88 81 LEU B CA 1
ATOM 3389 C C . LEU B 1 81 ? -0.673 -31.25 -18.969 1 98.88 81 LEU B C 1
ATOM 3391 O O . LEU B 1 81 ? -0.595 -32.281 -18.328 1 98.88 81 LEU B O 1
ATOM 3395 N N . PHE B 1 82 ? -1.363 -31.125 -20.125 1 98.88 82 PHE B N 1
ATOM 3396 C CA . PHE B 1 82 ? -2.119 -32.219 -20.688 1 98.88 82 PHE B CA 1
ATOM 3397 C C . PHE B 1 82 ? -1.766 -32.438 -22.156 1 98.88 82 PHE B C 1
ATOM 3399 O O . PHE B 1 82 ? -1.252 -31.516 -22.812 1 98.88 82 PHE B O 1
ATOM 3406 N N . GLU B 1 83 ? -2.051 -33.594 -22.594 1 98.88 83 GLU B N 1
ATOM 3407 C CA . GLU B 1 83 ? -2.055 -33.906 -24.016 1 98.88 83 GLU B CA 1
ATOM 3408 C C . GLU B 1 83 ? -3.461 -34.281 -24.5 1 98.88 83 GLU B C 1
ATOM 3410 O O . GLU B 1 83 ? -4.156 -35.062 -23.875 1 98.88 83 GLU B O 1
ATOM 3415 N N . VAL B 1 84 ? -3.869 -33.656 -25.562 1 98.81 84 VAL B N 1
ATOM 3416 C CA . VAL B 1 84 ? -5.168 -33.969 -26.156 1 98.81 84 VAL B CA 1
ATOM 3417 C C . VAL B 1 84 ? -5.16 -35.375 -26.719 1 98.81 84 VAL B C 1
ATOM 3419 O O . VAL B 1 84 ? -4.234 -35.75 -27.438 1 98.81 84 VAL B O 1
ATOM 3422 N N . ILE B 1 85 ? -6.211 -36.125 -26.391 1 98.19 85 ILE B N 1
ATOM 3423 C CA . ILE B 1 85 ? -6.281 -37.469 -26.891 1 98.19 85 ILE B CA 1
ATOM 3424 C C . ILE B 1 85 ? -7.387 -37.594 -27.922 1 98.19 85 ILE B C 1
ATOM 3426 O O . ILE B 1 85 ? -7.273 -38.375 -28.875 1 98.19 85 ILE B O 1
ATOM 3430 N N . LYS B 1 86 ? -8.438 -36.906 -27.75 1 98.25 86 LYS B N 1
ATOM 3431 C CA . LYS B 1 86 ? -9.594 -36.969 -28.641 1 98.25 86 LYS B CA 1
ATOM 3432 C C . LYS B 1 86 ? -10.383 -35.656 -28.609 1 98.25 86 LYS B C 1
ATOM 3434 O O . LYS B 1 86 ? -10.453 -35 -27.562 1 98.25 86 LYS B O 1
ATOM 3439 N N . VAL B 1 87 ? -10.977 -35.281 -29.781 1 98.31 87 VAL B N 1
ATOM 3440 C CA . VAL B 1 87 ? -11.758 -34.031 -29.859 1 98.31 87 VAL B CA 1
ATOM 3441 C C . VAL B 1 87 ? -13.102 -34.312 -30.516 1 98.31 87 VAL B C 1
ATOM 3443 O O . VAL B 1 87 ? -13.219 -35.25 -31.328 1 98.31 87 VAL B O 1
ATOM 3446 N N . GLY B 1 88 ? -14.047 -33.562 -30.125 1 98 88 GLY B N 1
ATOM 3447 C CA . GLY B 1 88 ? -15.344 -33.625 -30.766 1 98 88 GLY B CA 1
ATOM 3448 C C . GLY B 1 88 ? -15.352 -33.031 -32.156 1 98 88 GLY B C 1
ATOM 3449 O O . GLY B 1 88 ? -14.375 -32.438 -32.594 1 98 88 GLY B O 1
ATOM 3450 N N . SER B 1 89 ? -16.5 -33.188 -32.844 1 97.31 89 SER B N 1
ATOM 3451 C CA . SER B 1 89 ? -16.609 -32.906 -34.281 1 97.31 89 SER B CA 1
ATOM 3452 C C . SER B 1 89 ? -16.516 -31.406 -34.562 1 97.31 89 SER B C 1
ATOM 3454 O O . SER B 1 89 ? -16.125 -31 -35.656 1 97.31 89 SER B O 1
ATOM 3456 N N . ASN B 1 90 ? -16.828 -30.562 -33.562 1 97.94 90 ASN B N 1
ATOM 3457 C CA . ASN B 1 90 ? -16.859 -29.109 -33.781 1 97.94 90 ASN B CA 1
ATOM 3458 C C . ASN B 1 90 ? -15.547 -28.453 -33.375 1 97.94 90 ASN B C 1
ATOM 3460 O O . ASN B 1 90 ? -15.359 -27.25 -33.562 1 97.94 90 ASN B O 1
ATOM 3464 N N . VAL B 1 91 ? -14.672 -29.234 -32.719 1 98.12 91 VAL B N 1
ATOM 3465 C CA . VAL B 1 91 ? -13.422 -28.688 -32.219 1 98.12 91 VAL B CA 1
ATOM 3466 C C . VAL B 1 91 ? -12.422 -28.547 -33.375 1 98.12 91 VAL B C 1
ATOM 3468 O O . VAL B 1 91 ? -11.977 -29.547 -33.938 1 98.12 91 VAL B O 1
ATOM 3471 N N . LEU B 1 92 ? -12.062 -27.312 -33.719 1 96.44 92 LEU B N 1
ATOM 3472 C CA . LEU B 1 92 ? -11.148 -27.047 -34.812 1 96.44 92 LEU B CA 1
ATOM 3473 C C . LEU B 1 92 ? -9.812 -26.531 -34.312 1 96.44 92 LEU B C 1
ATOM 3475 O O . LEU B 1 92 ? -8.797 -26.609 -35 1 96.44 92 LEU B O 1
ATOM 3479 N N . SER B 1 93 ? -9.766 -26.016 -33.125 1 95.94 93 SER B N 1
ATOM 3480 C CA . SER B 1 93 ? -8.594 -25.328 -32.625 1 95.94 93 SER B CA 1
ATOM 3481 C C . SER B 1 93 ? -7.613 -26.312 -31.969 1 95.94 93 SER B C 1
ATOM 3483 O O . SER B 1 93 ? -6.457 -25.969 -31.719 1 95.94 93 SER B O 1
ATOM 3485 N N . LEU B 1 94 ? -8.016 -27.578 -31.719 1 98.31 94 LEU B N 1
ATOM 3486 C CA . LEU B 1 94 ? -7.203 -28.594 -31.062 1 98.31 94 LEU B CA 1
ATOM 3487 C C . LEU B 1 94 ? -7.27 -29.906 -31.812 1 98.31 94 LEU B C 1
ATOM 3489 O O . LEU B 1 94 ? -8.25 -30.188 -32.5 1 98.31 94 LEU B O 1
ATOM 3493 N N . GLU B 1 95 ? -6.258 -30.688 -31.672 1 97.81 95 GLU B N 1
ATOM 3494 C CA . GLU B 1 95 ? -6.219 -32.031 -32.219 1 97.81 95 GLU B CA 1
ATOM 3495 C C . GLU B 1 95 ? -5.398 -32.969 -31.328 1 97.81 95 GLU B C 1
ATOM 3497 O O . GLU B 1 95 ? -4.641 -32.5 -30.469 1 97.81 95 GLU B O 1
ATOM 3502 N N . ALA B 1 96 ? -5.59 -34.25 -31.531 1 98 96 ALA B N 1
ATOM 3503 C CA . ALA B 1 96 ? -4.832 -35.25 -30.75 1 98 96 ALA B CA 1
ATOM 3504 C C . ALA B 1 96 ? -3.332 -34.969 -30.859 1 98 96 ALA B C 1
ATOM 3506 O O . ALA B 1 96 ? -2.818 -34.688 -31.938 1 98 96 ALA B O 1
ATOM 3507 N N . GLY B 1 97 ? -2.676 -35 -29.703 1 98.19 97 GLY B N 1
ATOM 3508 C CA . GLY B 1 97 ? -1.242 -34.75 -29.672 1 98.19 97 GLY B CA 1
ATOM 3509 C C . GLY B 1 97 ? -0.888 -33.344 -29.203 1 98.19 97 GLY B C 1
ATOM 3510 O O . GLY B 1 97 ? 0.248 -33.094 -28.797 1 98.19 97 GLY B O 1
ATOM 3511 N N . ASP B 1 98 ? -1.829 -32.438 -29.266 1 98.62 98 ASP B N 1
ATOM 3512 C CA . ASP B 1 98 ? -1.588 -31.062 -28.781 1 98.62 98 ASP B CA 1
ATOM 3513 C C . ASP B 1 98 ? -1.35 -31.062 -27.266 1 98.62 98 ASP B C 1
ATOM 3515 O O . ASP B 1 98 ? -2.008 -31.797 -26.531 1 98.62 98 ASP B O 1
ATOM 3519 N N . TRP B 1 99 ? -0.384 -30.312 -26.828 1 98.81 99 TRP B N 1
ATOM 3520 C CA . TRP B 1 99 ? -0.264 -30 -25.422 1 98.81 99 TRP B CA 1
ATOM 3521 C C . TRP B 1 99 ? -1.185 -28.844 -25.031 1 98.81 99 TRP B C 1
ATOM 3523 O O . TRP B 1 99 ? -1.379 -27.906 -25.812 1 98.81 99 TRP B O 1
ATOM 3533 N N . VAL B 1 100 ? -1.813 -28.953 -23.875 1 98.75 100 VAL B N 1
ATOM 3534 C CA . VAL B 1 100 ? -2.725 -27.906 -23.422 1 98.75 100 VAL B CA 1
ATOM 3535 C C . VAL B 1 100 ? -2.607 -27.719 -21.922 1 98.75 100 VAL B C 1
ATOM 3537 O O . VAL B 1 100 ? -2.156 -28.609 -21.203 1 98.75 100 VAL B O 1
ATOM 3540 N N . ILE B 1 101 ? -2.934 -26.578 -21.453 1 98.5 101 ILE B N 1
ATOM 3541 C CA . ILE B 1 101 ? -3.096 -26.25 -20.031 1 98.5 101 ILE B CA 1
ATOM 3542 C C . ILE B 1 101 ? -4.496 -25.688 -19.797 1 98.5 101 ILE B C 1
ATOM 3544 O O . ILE B 1 101 ? -5.18 -25.281 -20.734 1 98.5 101 ILE B O 1
ATOM 3548 N N . PRO B 1 102 ? -4.926 -25.688 -18.562 1 97.06 102 PRO B N 1
ATOM 3549 C CA . PRO B 1 102 ? -6.254 -25.141 -18.281 1 97.06 102 PRO B CA 1
ATOM 3550 C C . PRO B 1 102 ? -6.348 -23.641 -18.609 1 97.06 102 PRO B C 1
ATOM 3552 O O . PRO B 1 102 ? -5.402 -22.891 -18.359 1 97.06 102 PRO B O 1
ATOM 3555 N N . SER B 1 103 ? -7.5 -23.266 -19.156 1 95.38 103 SER B N 1
ATOM 3556 C CA . SER B 1 103 ? -7.742 -21.859 -19.469 1 95.38 103 SER B CA 1
ATOM 3557 C C . SER B 1 103 ? -8.367 -21.125 -18.297 1 95.38 103 SER B C 1
ATOM 3559 O O . SER B 1 103 ? -8.297 -19.906 -18.203 1 95.38 103 SER B O 1
ATOM 3561 N N . HIS B 1 104 ? -8.984 -21.891 -17.453 1 90.5 104 HIS B N 1
ATOM 3562 C CA . HIS B 1 104 ? -9.719 -21.297 -16.344 1 90.5 104 HIS B CA 1
ATOM 3563 C C . HIS B 1 104 ? -9.18 -21.766 -15 1 90.5 104 HIS B C 1
ATOM 3565 O O . HIS B 1 104 ? -8.547 -22.812 -14.914 1 90.5 104 HIS B O 1
ATOM 3571 N N . VAL B 1 105 ? -9.492 -20.953 -14 1 90.19 105 VAL B N 1
ATOM 3572 C CA . VAL B 1 105 ? -9.094 -21.297 -12.641 1 90.19 105 VAL B CA 1
ATOM 3573 C C . VAL B 1 105 ? -9.945 -22.453 -12.133 1 90.19 105 VAL B C 1
ATOM 3575 O O . VAL B 1 105 ? -11.055 -22.688 -12.625 1 90.19 105 VAL B O 1
ATOM 3578 N N . ASN B 1 106 ? -9.438 -23.25 -11.242 1 94.38 106 ASN B N 1
ATOM 3579 C CA . ASN B 1 106 ? -10.172 -24.281 -10.5 1 94.38 106 ASN B CA 1
ATOM 3580 C C . ASN B 1 106 ? -10.555 -25.453 -11.398 1 94.38 106 ASN B C 1
ATOM 3582 O O . ASN B 1 106 ? -11.617 -26.047 -11.227 1 94.38 106 ASN B O 1
ATOM 3586 N N . PHE B 1 107 ? -9.766 -25.719 -12.414 1 95.19 107 PHE B N 1
ATOM 3587 C CA . PHE B 1 107 ? -10.047 -26.781 -13.359 1 95.19 107 PHE B CA 1
ATOM 3588 C C . PHE B 1 107 ? -9.898 -28.156 -12.695 1 95.19 107 PHE B C 1
ATOM 3590 O O . PHE B 1 107 ? -10.633 -29.094 -13.016 1 95.19 107 PHE B O 1
ATOM 3597 N N . GLY B 1 108 ? -9.016 -28.312 -11.742 1 97.44 108 GLY B N 1
ATOM 3598 C CA . GLY B 1 108 ? -8.703 -29.609 -11.164 1 97.44 108 GLY B CA 1
ATOM 3599 C C . GLY B 1 108 ? -7.738 -30.422 -12 1 97.44 108 GLY B C 1
ATOM 3600 O O . GLY B 1 108 ? -8.156 -31.219 -12.836 1 97.44 108 GLY B O 1
ATOM 3601 N N . THR B 1 109 ? -6.488 -30.359 -11.672 1 98.5 109 THR B N 1
ATOM 3602 C CA . THR B 1 109 ? -5.473 -30.922 -12.562 1 98.5 109 THR B CA 1
ATOM 3603 C C . THR B 1 109 ? -4.867 -32.188 -11.969 1 98.5 109 THR B C 1
ATOM 3605 O O . THR B 1 109 ? -4.121 -32.906 -12.648 1 98.5 109 THR B O 1
ATOM 3608 N N . TRP B 1 110 ? -5.172 -32.438 -10.727 1 98.75 110 TRP B N 1
ATOM 3609 C CA . TRP B 1 110 ? -4.668 -33.656 -10.109 1 98.75 110 TRP B CA 1
ATOM 3610 C C . TRP B 1 110 ? -5.504 -34.875 -10.531 1 98.75 110 TRP B C 1
ATOM 3612 O O . TRP B 1 110 ? -6.242 -35.438 -9.719 1 98.75 110 TRP B O 1
ATOM 3622 N N . ARG B 1 111 ? -5.289 -35.344 -11.75 1 98.69 111 ARG B N 1
ATOM 3623 C CA . ARG B 1 111 ? -6.07 -36.406 -12.352 1 98.69 111 ARG B CA 1
ATOM 3624 C C . ARG B 1 111 ? -5.336 -37.031 -13.531 1 98.69 111 ARG B C 1
ATOM 3626 O O . ARG B 1 111 ? -4.406 -36.438 -14.078 1 98.69 111 ARG B O 1
ATOM 3633 N N . THR B 1 112 ? -5.773 -38.219 -13.945 1 98.62 112 THR B N 1
ATOM 3634 C CA . THR B 1 112 ? -5.09 -38.906 -15.031 1 98.62 112 THR B CA 1
ATOM 3635 C C . THR B 1 112 ? -5.605 -38.438 -16.391 1 98.62 112 THR B C 1
ATOM 3637 O O . THR B 1 112 ? -4.859 -38.406 -17.375 1 98.62 112 THR B O 1
ATOM 3640 N N . HIS B 1 113 ? -6.918 -38.219 -16.438 1 98.5 113 HIS B N 1
ATOM 3641 C CA . HIS B 1 113 ? -7.602 -37.75 -17.641 1 98.5 113 HIS B CA 1
ATOM 3642 C C . HIS B 1 113 ? -8.664 -36.719 -17.281 1 98.5 113 HIS B C 1
ATOM 3644 O O . HIS B 1 113 ? -9.125 -36.656 -16.141 1 98.5 113 HIS B O 1
ATOM 3650 N N . ALA B 1 114 ? -9 -35.906 -18.219 1 97.94 114 ALA B N 1
ATOM 3651 C CA . ALA B 1 114 ? -10.078 -34.938 -18.016 1 97.94 114 ALA B CA 1
ATOM 3652 C C . ALA B 1 114 ? -10.906 -34.781 -19.297 1 97.94 114 ALA B C 1
ATOM 3654 O O . ALA B 1 114 ? -10.383 -34.938 -20.406 1 97.94 114 ALA B O 1
ATOM 3655 N N . LEU B 1 115 ? -12.164 -34.594 -19.078 1 97.44 115 LEU B N 1
ATOM 3656 C CA . LEU B 1 115 ? -13.094 -34.156 -20.125 1 97.44 115 LEU B CA 1
ATOM 3657 C C . LEU B 1 115 ? -13.445 -32.688 -19.984 1 97.44 115 LEU B C 1
ATOM 3659 O O . LEU B 1 115 ? -13.766 -32.219 -18.891 1 97.44 115 LEU B O 1
ATOM 3663 N N . GLY B 1 116 ? -13.258 -31.906 -21 1 96.75 116 GLY B N 1
ATOM 3664 C CA . GLY B 1 116 ? -13.648 -30.516 -21.047 1 96.75 116 GLY B CA 1
ATOM 3665 C C . GLY B 1 116 ? -14.07 -30.047 -22.422 1 96.75 116 GLY B C 1
ATOM 3666 O O . GLY B 1 116 ? -14.211 -30.859 -23.344 1 96.75 116 GLY B O 1
ATOM 3667 N N . ASN B 1 117 ? -14.406 -28.781 -22.5 1 97.31 117 ASN B N 1
ATOM 3668 C CA . ASN B 1 117 ? -14.633 -28.156 -23.797 1 97.31 117 ASN B CA 1
ATOM 3669 C C . ASN B 1 117 ? -13.367 -27.5 -24.344 1 97.31 117 ASN B C 1
ATOM 3671 O O . ASN B 1 117 ? -12.398 -27.297 -23.594 1 97.31 117 ASN B O 1
ATOM 3675 N N . ASP B 1 118 ? -13.406 -27.25 -25.594 1 96.44 118 ASP B N 1
ATOM 3676 C CA . ASP B 1 118 ? -12.211 -26.688 -26.219 1 96.44 118 ASP B CA 1
ATOM 3677 C C . ASP B 1 118 ? -11.789 -25.391 -25.531 1 96.44 118 ASP B C 1
ATOM 3679 O O . ASP B 1 118 ? -10.602 -25.125 -25.359 1 96.44 118 ASP B O 1
ATOM 3683 N N . ASP B 1 119 ? -12.727 -24.609 -25.031 1 95.25 119 ASP B N 1
ATOM 3684 C CA . ASP B 1 119 ? -12.414 -23.312 -24.438 1 95.25 119 ASP B CA 1
ATOM 3685 C C . ASP B 1 119 ? -11.914 -23.469 -23 1 95.25 119 ASP B C 1
ATOM 3687 O O . ASP B 1 119 ? -11.477 -22.5 -22.375 1 95.25 119 ASP B O 1
ATOM 3691 N N . ASP B 1 120 ? -11.883 -24.719 -22.516 1 96.38 120 ASP B N 1
ATOM 3692 C CA . ASP B 1 120 ? -11.344 -24.984 -21.188 1 96.38 120 ASP B CA 1
ATOM 3693 C C . ASP B 1 120 ? -9.82 -25.094 -21.234 1 96.38 120 ASP B C 1
ATOM 3695 O O . ASP B 1 120 ? -9.164 -25.188 -20.188 1 96.38 120 ASP B O 1
ATOM 3699 N N . PHE B 1 121 ? -9.281 -25 -22.469 1 97.38 121 PHE B N 1
ATOM 3700 C CA . PHE B 1 121 ? -7.859 -25.281 -22.625 1 97.38 121 PHE B CA 1
ATOM 3701 C C . PHE B 1 121 ? -7.176 -24.219 -23.469 1 97.38 121 PHE B C 1
ATOM 3703 O O . PHE B 1 121 ? -7.797 -23.625 -24.344 1 97.38 121 PHE B O 1
ATOM 3710 N N . ILE B 1 122 ? -5.949 -23.984 -23.156 1 97.56 122 ILE B N 1
ATOM 3711 C CA . ILE B 1 122 ? -5.043 -23.172 -23.969 1 97.56 122 ILE B CA 1
ATOM 3712 C C . ILE B 1 122 ? -3.949 -24.062 -24.562 1 97.56 122 ILE B C 1
ATOM 3714 O O . ILE B 1 122 ? -3.322 -24.844 -23.844 1 97.56 122 ILE B O 1
ATOM 3718 N N . LYS B 1 123 ? -3.756 -23.938 -25.812 1 97.88 123 LYS B N 1
ATOM 3719 C CA . LYS B 1 123 ? -2.793 -24.766 -26.531 1 97.88 123 LYS B CA 1
ATOM 3720 C C . LYS B 1 123 ? -1.363 -24.297 -26.266 1 97.88 123 LYS B C 1
ATOM 3722 O O . LYS B 1 123 ? -1.094 -23.094 -26.25 1 97.88 123 LYS B O 1
ATOM 3727 N N . LEU B 1 124 ? -0.465 -25.203 -25.984 1 98 124 LEU B N 1
ATOM 3728 C CA . LEU B 1 124 ? 0.982 -25.031 -25.969 1 98 124 LEU B CA 1
ATOM 3729 C C . LEU B 1 124 ? 1.646 -25.859 -27.047 1 98 124 LEU B C 1
ATOM 3731 O O . LEU B 1 124 ? 1.188 -26.969 -27.359 1 98 124 LEU B O 1
ATOM 3735 N N . PRO B 1 125 ? 2.693 -25.312 -27.641 1 97.62 125 PRO B N 1
ATOM 3736 C CA . PRO B 1 125 ? 3.404 -26.188 -28.578 1 97.62 125 PRO B CA 1
ATOM 3737 C C . PRO B 1 125 ? 4.094 -27.359 -27.891 1 97.62 125 PRO B C 1
ATOM 3739 O O . PRO B 1 125 ? 4.875 -27.172 -26.953 1 97.62 125 PRO B O 1
ATOM 3742 N N . ASN B 1 126 ? 3.783 -28.531 -28.344 1 97.94 126 ASN B N 1
ATOM 3743 C CA . ASN B 1 126 ? 4.586 -29.656 -27.859 1 97.94 126 ASN B CA 1
ATOM 3744 C C . ASN B 1 126 ? 5.984 -29.641 -28.469 1 97.94 126 ASN B C 1
ATOM 3746 O O . ASN B 1 126 ? 6.266 -28.859 -29.375 1 97.94 126 ASN B O 1
ATOM 3750 N N . PRO B 1 127 ? 6.887 -30.453 -27.969 1 97.75 127 PRO B N 1
ATOM 3751 C CA . PRO B 1 127 ? 8.273 -30.391 -28.438 1 97.75 127 PRO B CA 1
ATOM 3752 C C . PRO B 1 127 ? 8.391 -30.609 -29.953 1 97.75 127 PRO B C 1
ATOM 3754 O O . PRO B 1 127 ? 9.172 -29.922 -30.609 1 97.75 127 PRO B O 1
ATOM 3757 N N . ALA B 1 128 ? 7.676 -31.562 -30.516 1 97.56 128 ALA B N 1
ATOM 3758 C CA . ALA B 1 128 ? 7.715 -31.828 -31.953 1 97.56 128 ALA B CA 1
ATOM 3759 C C . ALA B 1 128 ? 7.234 -30.609 -32.75 1 97.56 128 ALA B C 1
ATOM 3761 O O . ALA B 1 128 ? 7.793 -30.281 -33.781 1 97.56 128 ALA B O 1
ATOM 3762 N N . GLN B 1 129 ? 6.223 -30 -32.281 1 97.44 129 GLN B N 1
ATOM 3763 C CA . GLN B 1 129 ? 5.676 -28.812 -32.938 1 97.44 129 GLN B CA 1
ATOM 3764 C C . GLN B 1 129 ? 6.664 -27.656 -32.875 1 97.44 129 GLN B C 1
ATOM 3766 O O . GLN B 1 129 ? 6.816 -26.922 -33.844 1 97.44 129 GLN B O 1
ATOM 3771 N N . SER B 1 130 ? 7.316 -27.438 -31.703 1 97.56 130 SER B N 1
ATOM 3772 C CA . SER B 1 130 ? 8.344 -26.406 -31.594 1 97.56 130 SER B CA 1
ATOM 3773 C C . SER B 1 130 ? 9.453 -26.625 -32.625 1 97.56 130 SER B C 1
ATOM 3775 O O . SER B 1 130 ? 9.859 -25.688 -33.312 1 97.56 130 SER B O 1
ATOM 3777 N N . LYS B 1 131 ? 9.867 -27.844 -32.75 1 96.44 131 LYS B N 1
ATOM 3778 C CA . LYS B 1 131 ? 10.906 -28.188 -33.719 1 96.44 131 LYS B CA 1
ATOM 3779 C C . LYS B 1 131 ? 10.438 -27.938 -35.156 1 96.44 131 LYS B C 1
ATOM 3781 O O . LYS B 1 131 ? 11.18 -27.391 -35.969 1 96.44 131 LYS B O 1
ATOM 3786 N N . ALA B 1 132 ? 9.312 -28.344 -35.406 1 97.12 132 ALA B N 1
ATOM 3787 C CA . ALA B 1 132 ? 8.75 -28.156 -36.75 1 97.12 132 ALA B CA 1
ATOM 3788 C C . ALA B 1 132 ? 8.648 -26.688 -37.094 1 97.12 132 ALA B C 1
ATOM 3790 O O . ALA B 1 132 ? 8.75 -26.312 -38.281 1 97.12 132 ALA B O 1
ATOM 3791 N N . ASN B 1 133 ? 8.461 -25.891 -36.125 1 96.06 133 ASN B N 1
ATOM 3792 C CA . ASN B 1 133 ? 8.352 -24.453 -36.344 1 96.06 133 ASN B CA 1
ATOM 3793 C C . ASN B 1 133 ? 9.711 -23.781 -36.312 1 96.06 133 ASN B C 1
ATOM 3795 O O . ASN B 1 133 ? 9.797 -22.547 -36.25 1 96.06 133 ASN B O 1
ATOM 3799 N N . GLY B 1 134 ? 10.781 -24.531 -36.188 1 96.88 134 GLY B N 1
ATOM 3800 C CA . GLY B 1 134 ? 12.133 -24.031 -36.312 1 96.88 134 GLY B CA 1
ATOM 3801 C C . GLY B 1 134 ? 12.703 -23.531 -35 1 96.88 134 GLY B C 1
ATOM 3802 O O . GLY B 1 134 ? 13.672 -22.766 -34.969 1 96.88 134 GLY B O 1
ATOM 3803 N N . LYS B 1 135 ? 12.039 -23.922 -33.906 1 97.38 135 LYS B N 1
ATOM 3804 C CA . LYS B 1 135 ? 12.555 -23.484 -32.594 1 97.38 135 LYS B CA 1
ATOM 3805 C C . LYS B 1 135 ? 13.688 -24.391 -32.125 1 97.38 135 LYS B C 1
ATOM 3807 O O . LYS B 1 135 ? 13.656 -25.609 -32.344 1 97.38 135 LYS B O 1
ATOM 3812 N N . PRO B 1 136 ? 14.727 -23.828 -31.531 1 97.12 136 PRO B N 1
ATOM 3813 C CA . PRO B 1 136 ? 15.867 -24.641 -31.094 1 97.12 136 PRO B CA 1
ATOM 3814 C C . PRO B 1 136 ? 15.516 -25.609 -29.984 1 97.12 136 PRO B C 1
ATOM 3816 O O . PRO B 1 136 ? 16.156 -26.656 -29.844 1 97.12 136 PRO B O 1
ATOM 3819 N N . ASN B 1 137 ? 14.523 -25.25 -29.172 1 97.12 137 ASN B N 1
ATOM 3820 C CA . ASN B 1 137 ? 14.117 -26.094 -28.062 1 97.12 137 ASN B CA 1
ATOM 3821 C C . ASN B 1 137 ? 12.609 -26.297 -28.016 1 97.12 137 ASN B C 1
ATOM 3823 O O . ASN B 1 137 ? 11.852 -25.453 -28.5 1 97.12 137 ASN B O 1
ATOM 3827 N N . GLY B 1 138 ? 12.227 -27.453 -27.453 1 97.5 138 GLY B N 1
ATOM 3828 C CA . GLY B 1 138 ? 10.844 -27.672 -27.062 1 97.5 138 GLY B CA 1
ATOM 3829 C C . GLY B 1 138 ? 10.617 -27.578 -25.578 1 97.5 138 GLY B C 1
ATOM 3830 O O . GLY B 1 138 ? 11.562 -27.688 -24.781 1 97.5 138 GLY B O 1
ATOM 3831 N N . LEU B 1 139 ? 9.383 -27.375 -25.234 1 98.19 139 LEU B N 1
ATOM 3832 C CA . LEU B 1 139 ? 9.062 -27.344 -23.812 1 98.19 139 LEU B CA 1
ATOM 3833 C C . LEU B 1 139 ? 9.266 -28.719 -23.188 1 98.19 139 LEU B C 1
ATOM 3835 O O . LEU B 1 139 ? 8.922 -29.75 -23.781 1 98.19 139 LEU B O 1
ATOM 3839 N N . THR B 1 140 ? 9.852 -28.719 -22.016 1 98.06 140 THR B N 1
ATOM 3840 C CA . THR B 1 140 ? 9.836 -29.938 -21.203 1 98.06 140 THR B CA 1
ATOM 3841 C C . THR B 1 140 ? 8.5 -30.078 -20.469 1 98.06 140 THR B C 1
ATOM 3843 O O . THR B 1 140 ? 7.727 -29.125 -20.391 1 98.06 140 THR B O 1
ATOM 3846 N N . ILE B 1 141 ? 8.242 -31.25 -19.906 1 98.31 141 ILE B N 1
ATOM 3847 C CA . ILE B 1 141 ? 7.027 -31.484 -19.125 1 98.31 141 ILE B CA 1
ATOM 3848 C C . ILE B 1 141 ? 7.004 -30.547 -17.922 1 98.31 141 ILE B C 1
ATOM 3850 O O . ILE B 1 141 ? 5.969 -29.953 -17.625 1 98.31 141 ILE B O 1
ATOM 3854 N N . ASN B 1 142 ? 8.133 -30.359 -17.25 1 98.31 142 ASN B N 1
ATOM 3855 C CA . ASN B 1 142 ? 8.195 -29.453 -16.125 1 98.31 142 ASN B CA 1
ATOM 3856 C C . ASN B 1 142 ? 7.871 -28.016 -16.531 1 98.31 142 ASN B C 1
ATOM 3858 O O . ASN B 1 142 ? 7.086 -27.344 -15.859 1 98.31 142 ASN B O 1
ATOM 3862 N N . GLN B 1 143 ? 8.43 -27.594 -17.641 1 98.38 143 GLN B N 1
ATOM 3863 C CA . GLN B 1 143 ? 8.172 -26.234 -18.141 1 98.38 143 GLN B CA 1
ATOM 3864 C C . GLN B 1 143 ? 6.688 -26.047 -18.438 1 98.38 143 GLN B C 1
ATOM 3866 O O . GLN B 1 143 ? 6.082 -25.062 -18 1 98.38 143 GLN B O 1
ATOM 3871 N N . GLY B 1 144 ? 6.098 -27 -19.141 1 98.5 144 GLY B N 1
ATOM 3872 C CA . GLY B 1 144 ? 4.691 -26.906 -19.484 1 98.5 144 GLY B CA 1
ATOM 3873 C C . GLY B 1 144 ? 3.773 -26.984 -18.281 1 98.5 144 GLY B C 1
ATOM 3874 O O . GLY B 1 144 ? 2.801 -26.234 -18.188 1 98.5 144 GLY B O 1
ATOM 3875 N N . ALA B 1 145 ? 4.102 -27.891 -17.328 1 98.5 145 ALA B N 1
ATOM 3876 C CA . ALA B 1 145 ? 3.232 -28.172 -16.188 1 98.5 145 ALA B CA 1
ATOM 3877 C C . ALA B 1 145 ? 3.277 -27.047 -15.156 1 98.5 145 ALA B C 1
ATOM 3879 O O . ALA B 1 145 ? 2.41 -26.969 -14.289 1 98.5 145 ALA B O 1
ATOM 3880 N N . THR B 1 146 ? 4.324 -26.203 -15.195 1 98.12 146 THR B N 1
ATOM 3881 C CA . THR B 1 146 ? 4.484 -25.156 -14.195 1 98.12 146 THR B CA 1
ATOM 3882 C C . THR B 1 146 ? 4.488 -23.781 -14.844 1 98.12 146 THR B C 1
ATOM 3884 O O . THR B 1 146 ? 4.965 -22.812 -14.25 1 98.12 146 THR B O 1
ATOM 3887 N N . ILE B 1 147 ? 3.934 -23.641 -16 1 98.19 147 ILE B N 1
ATOM 3888 C CA . ILE B 1 147 ? 4.137 -22.453 -16.812 1 98.19 147 ILE B CA 1
ATOM 3889 C C . ILE B 1 147 ? 3.148 -21.359 -16.391 1 98.19 147 ILE B C 1
ATOM 3891 O O . ILE B 1 147 ? 3.432 -20.172 -16.531 1 98.19 147 ILE B O 1
ATOM 3895 N N . SER B 1 148 ? 2.055 -21.703 -15.789 1 96.94 148 SER B N 1
ATOM 3896 C CA . SER B 1 148 ? 0.927 -20.781 -15.711 1 96.94 148 SER B CA 1
ATOM 3897 C C . SER B 1 148 ? 0.965 -19.953 -14.43 1 96.94 148 SER B C 1
ATOM 3899 O O . SER B 1 148 ? 0.233 -18.984 -14.289 1 96.94 148 SER B O 1
ATOM 3901 N N . VAL B 1 149 ? 1.843 -20.312 -13.453 1 97 149 VAL B N 1
ATOM 3902 C CA . VAL B 1 149 ? 1.766 -19.641 -12.164 1 97 149 VAL B CA 1
ATOM 3903 C C . VAL B 1 149 ? 3.057 -18.875 -11.906 1 97 149 VAL B C 1
ATOM 3905 O O . VAL B 1 149 ? 3.072 -17.641 -11.977 1 97 149 VAL B O 1
ATOM 3908 N N . ASN B 1 150 ? 4.184 -19.547 -11.742 1 97.81 150 ASN B N 1
ATOM 3909 C CA . ASN B 1 150 ? 5.402 -18.938 -11.227 1 97.81 150 ASN B CA 1
ATOM 3910 C C . ASN B 1 150 ? 6.031 -18 -12.25 1 97.81 150 ASN B C 1
ATOM 3912 O O . ASN B 1 150 ? 6.316 -16.844 -11.938 1 97.81 150 ASN B O 1
ATOM 3916 N N . PRO B 1 151 ? 6.215 -18.469 -13.516 1 98.44 151 PRO B N 1
ATOM 3917 C CA . PRO B 1 151 ? 6.852 -17.547 -14.445 1 98.44 151 PRO B CA 1
ATOM 3918 C C . PRO B 1 151 ? 5.945 -16.375 -14.82 1 98.44 151 PRO B C 1
ATOM 3920 O O . PRO B 1 151 ? 6.426 -15.25 -15.023 1 98.44 151 PRO B O 1
ATOM 3923 N N . LEU B 1 152 ? 4.609 -16.594 -14.945 1 98.31 152 LEU B N 1
ATOM 3924 C CA . LEU B 1 152 ? 3.693 -15.5 -15.242 1 98.31 152 LEU B CA 1
ATOM 3925 C C . LEU B 1 152 ? 3.664 -14.484 -14.102 1 98.31 152 LEU B C 1
ATOM 3927 O O . LEU B 1 152 ? 3.596 -13.281 -14.336 1 98.31 152 LEU B O 1
ATOM 3931 N N . THR B 1 153 ? 3.711 -15 -12.875 1 98.5 153 THR B N 1
ATOM 3932 C CA . THR B 1 153 ? 3.764 -14.133 -11.703 1 98.5 153 THR B CA 1
ATOM 3933 C C . THR B 1 153 ? 4.977 -13.211 -11.766 1 98.5 153 THR B C 1
ATOM 3935 O O . THR B 1 153 ? 4.844 -11.992 -11.648 1 98.5 153 THR B O 1
ATOM 3938 N N . ALA B 1 154 ? 6.121 -13.789 -12 1 98.81 154 ALA B N 1
ATOM 3939 C CA . ALA B 1 154 ? 7.359 -13.016 -12.055 1 98.81 154 ALA B CA 1
ATOM 3940 C C . ALA B 1 154 ? 7.305 -11.984 -13.18 1 98.81 154 ALA B C 1
ATOM 3942 O O . ALA B 1 154 ? 7.602 -10.805 -12.969 1 98.81 154 ALA B O 1
ATOM 3943 N N . TYR B 1 155 ? 6.875 -12.414 -14.359 1 98.88 155 TYR B N 1
ATOM 3944 C CA . TYR B 1 155 ? 6.84 -11.555 -15.539 1 98.88 155 TYR B CA 1
ATOM 3945 C C . TYR B 1 155 ? 5.902 -10.375 -15.328 1 98.88 155 TYR B C 1
ATOM 3947 O O . TYR B 1 155 ? 6.262 -9.227 -15.602 1 98.88 155 TYR B O 1
ATOM 3955 N N . LEU B 1 156 ? 4.738 -10.664 -14.836 1 98.88 156 LEU B N 1
ATOM 3956 C CA . LEU B 1 156 ? 3.715 -9.625 -14.711 1 98.88 156 LEU B CA 1
ATOM 3957 C C . LEU B 1 156 ? 4.059 -8.656 -13.586 1 98.88 156 LEU B C 1
ATOM 3959 O O . LEU B 1 156 ? 3.795 -7.457 -13.695 1 98.88 156 LEU B O 1
ATOM 3963 N N . MET B 1 157 ? 4.656 -9.094 -12.484 1 98.88 157 MET B N 1
ATOM 3964 C CA . MET B 1 157 ? 5.074 -8.164 -11.438 1 98.88 157 MET B CA 1
ATOM 3965 C C . MET B 1 157 ? 6.137 -7.203 -11.953 1 98.88 157 MET B C 1
ATOM 3967 O O . MET B 1 157 ? 6.152 -6.031 -11.578 1 98.88 157 MET B O 1
ATOM 3971 N N . LEU B 1 158 ? 6.949 -7.656 -12.875 1 98.88 158 LEU B N 1
ATOM 3972 C CA . LEU B 1 158 ? 8.062 -6.848 -13.359 1 98.88 158 LEU B CA 1
ATOM 3973 C C . LEU B 1 158 ? 7.602 -5.898 -14.461 1 98.88 158 LEU B C 1
ATOM 3975 O O . LEU B 1 158 ? 8.273 -4.91 -14.758 1 98.88 158 LEU B O 1
ATOM 3979 N N . THR B 1 159 ? 6.41 -6.141 -15.07 1 98.62 159 THR B N 1
ATOM 3980 C CA . THR B 1 159 ? 6.172 -5.434 -16.328 1 98.62 159 THR B CA 1
ATOM 3981 C C . THR B 1 159 ? 4.828 -4.707 -16.281 1 98.62 159 THR B C 1
ATOM 3983 O O . THR B 1 159 ? 4.582 -3.807 -17.094 1 98.62 159 THR B O 1
ATOM 3986 N N . HIS B 1 160 ? 3.965 -5.094 -15.375 1 98.19 160 HIS B N 1
ATOM 3987 C CA . HIS B 1 160 ? 2.568 -4.707 -15.539 1 98.19 160 HIS B CA 1
ATOM 3988 C C . HIS B 1 160 ? 2.236 -3.477 -14.695 1 98.19 160 HIS B C 1
ATOM 3990 O O . HIS B 1 160 ? 1.229 -2.807 -14.945 1 98.19 160 HIS B O 1
ATOM 3996 N N . TYR B 1 161 ? 3.09 -3.074 -13.711 1 97.75 161 TYR B N 1
ATOM 3997 C CA . TYR B 1 161 ? 2.631 -2.102 -12.727 1 97.75 161 TYR B CA 1
ATOM 3998 C C . TYR B 1 161 ? 3.525 -0.868 -12.719 1 97.75 161 TYR B C 1
ATOM 4000 O O . TYR B 1 161 ? 3.072 0.233 -12.398 1 97.75 161 TYR B O 1
ATOM 4008 N N . VAL B 1 162 ? 4.789 -1.048 -12.938 1 97.81 162 VAL B N 1
ATOM 4009 C CA . VAL B 1 162 ? 5.73 0.067 -12.93 1 97.81 162 VAL B CA 1
ATOM 4010 C C . VAL B 1 162 ? 6.672 -0.041 -14.125 1 97.81 162 VAL B C 1
ATOM 4012 O O . VAL B 1 162 ? 7.031 -1.145 -14.547 1 97.81 162 VAL B O 1
ATOM 4015 N N . LYS B 1 163 ? 7.016 1.061 -14.648 1 98.19 163 LYS B N 1
ATOM 4016 C CA . LYS B 1 163 ? 7.988 1.068 -15.742 1 98.19 163 LYS B CA 1
ATOM 4017 C C . LYS B 1 163 ? 9.414 1.147 -15.203 1 98.19 163 LYS B C 1
ATOM 4019 O O . LYS B 1 163 ? 9.773 2.104 -14.516 1 98.19 163 LYS B O 1
ATOM 4024 N N . LEU B 1 164 ? 10.188 0.161 -15.453 1 98.69 164 LEU B N 1
ATOM 4025 C CA . LEU B 1 164 ? 11.609 0.154 -15.125 1 98.69 164 LEU B CA 1
ATOM 4026 C C . LEU B 1 164 ? 12.445 0.492 -16.359 1 98.69 164 LEU B C 1
ATOM 4028 O O . LEU B 1 164 ? 12.203 -0.031 -17.438 1 98.69 164 LEU B O 1
ATOM 4032 N N . THR B 1 165 ? 13.367 1.387 -16.203 1 98.69 165 THR B N 1
ATOM 4033 C CA . THR B 1 165 ? 14.273 1.722 -17.297 1 98.69 165 THR B CA 1
ATOM 4034 C C . THR B 1 165 ? 15.375 0.674 -17.422 1 98.69 165 THR B C 1
ATOM 4036 O O . THR B 1 165 ? 16.203 0.521 -16.516 1 98.69 165 THR B O 1
ATOM 4039 N N . PRO B 1 166 ? 15.406 -0.062 -18.531 1 98.69 166 PRO B N 1
ATOM 4040 C CA . PRO B 1 166 ? 16.438 -1.078 -18.719 1 98.69 166 PRO B CA 1
ATOM 4041 C C . PRO B 1 166 ? 17.859 -0.512 -18.578 1 98.69 166 PRO B C 1
ATOM 4043 O O . PRO B 1 166 ? 18.125 0.6 -19.031 1 98.69 166 PRO B O 1
ATOM 4046 N N . GLY B 1 167 ? 18.656 -1.235 -17.875 1 98.38 167 GLY B N 1
ATOM 4047 C CA . GLY B 1 167 ? 20.062 -0.849 -17.719 1 98.38 167 GLY B CA 1
ATOM 4048 C C . GLY B 1 167 ? 20.281 0.122 -16.562 1 98.38 167 GLY B C 1
ATOM 4049 O O . GLY B 1 167 ? 21.422 0.362 -16.172 1 98.38 167 GLY B O 1
ATOM 4050 N N . LYS B 1 168 ? 19.203 0.619 -16.016 1 98.69 168 LYS B N 1
ATOM 4051 C CA . LYS B 1 168 ? 19.359 1.647 -14.984 1 98.69 168 LYS B CA 1
ATOM 4052 C C . LYS B 1 168 ? 18.594 1.281 -13.711 1 98.69 168 LYS B C 1
ATOM 4054 O O . LYS B 1 168 ? 19.188 1.168 -12.641 1 98.69 168 LYS B O 1
ATOM 4059 N N . ASP B 1 169 ? 17.312 1.044 -13.781 1 98.88 169 ASP B N 1
ATOM 4060 C CA . ASP B 1 169 ? 16.453 0.881 -12.609 1 98.88 169 ASP B CA 1
ATOM 4061 C C . ASP B 1 169 ? 16.594 -0.516 -12.016 1 98.88 169 ASP B C 1
ATOM 4063 O O . ASP B 1 169 ? 17.141 -1.415 -12.648 1 98.88 169 ASP B O 1
ATOM 4067 N N . TRP B 1 170 ? 16.203 -0.577 -10.766 1 98.94 170 TRP B N 1
ATOM 4068 C CA . TRP B 1 170 ? 16.359 -1.78 -9.953 1 98.94 170 TRP B CA 1
ATOM 4069 C C . TRP B 1 170 ? 15.023 -2.273 -9.43 1 98.94 170 TRP B C 1
ATOM 4071 O O . TRP B 1 170 ? 14.109 -1.477 -9.203 1 98.94 170 TRP B O 1
ATOM 4081 N N . PHE B 1 171 ? 14.891 -3.559 -9.297 1 98.94 171 PHE B N 1
ATOM 4082 C CA . PHE B 1 171 ? 13.914 -4.137 -8.383 1 98.94 171 PHE B CA 1
ATOM 4083 C C . PHE B 1 171 ? 14.594 -4.977 -7.316 1 98.94 171 PHE B C 1
ATOM 4085 O O . PHE B 1 171 ? 15.719 -5.441 -7.508 1 98.94 171 PHE B O 1
ATOM 4092 N N . ILE B 1 172 ? 13.984 -5.086 -6.172 1 98.94 172 ILE B N 1
ATOM 4093 C CA . ILE B 1 172 ? 14.477 -5.91 -5.074 1 98.94 172 ILE B CA 1
ATOM 4094 C C . ILE B 1 172 ? 13.414 -6.938 -4.688 1 98.94 172 ILE B C 1
ATOM 4096 O O . ILE B 1 172 ? 12.219 -6.648 -4.73 1 98.94 172 ILE B O 1
ATOM 4100 N N . GLN B 1 173 ? 13.852 -8.117 -4.367 1 98.94 173 GLN B N 1
ATOM 4101 C CA . GLN B 1 173 ? 12.914 -9.164 -3.984 1 98.94 173 GLN B CA 1
ATOM 4102 C C . GLN B 1 173 ? 13.422 -9.938 -2.77 1 98.94 173 GLN B C 1
ATOM 4104 O O . GLN B 1 173 ? 14.625 -10.141 -2.615 1 98.94 173 GLN B O 1
ATOM 4109 N N . ASN B 1 174 ? 12.508 -10.281 -1.905 1 98.81 174 ASN B N 1
ATOM 4110 C CA . ASN B 1 174 ? 12.828 -11.344 -0.957 1 98.81 174 ASN B CA 1
ATOM 4111 C C . ASN B 1 174 ? 12.344 -12.703 -1.447 1 98.81 174 ASN B C 1
ATOM 4113 O O . ASN B 1 174 ? 11.688 -12.789 -2.49 1 98.81 174 ASN B O 1
ATOM 4117 N N . GLY B 1 175 ? 12.852 -13.781 -0.871 1 97.19 175 GLY B N 1
ATOM 4118 C CA . GLY B 1 175 ? 12.562 -15.102 -1.397 1 97.19 175 GLY B CA 1
ATOM 4119 C C . GLY B 1 175 ? 13.312 -15.414 -2.68 1 97.19 175 GLY B C 1
ATOM 4120 O O . GLY B 1 175 ? 12.766 -16.031 -3.596 1 97.19 175 GLY B O 1
ATOM 4121 N N . GLY B 1 176 ? 14.531 -15 -2.738 1 97.25 176 GLY B N 1
ATOM 4122 C CA . GLY B 1 176 ? 15.312 -15.094 -3.965 1 97.25 176 GLY B CA 1
ATOM 4123 C C . GLY B 1 176 ? 15.484 -16.516 -4.461 1 97.25 176 GLY B C 1
ATOM 4124 O O . GLY B 1 176 ? 15.656 -16.734 -5.66 1 97.25 176 GLY B O 1
ATOM 4125 N N . THR B 1 177 ? 15.406 -17.484 -3.555 1 95.19 177 THR B N 1
ATOM 4126 C CA . THR B 1 177 ? 15.633 -18.875 -3.949 1 95.19 177 THR B CA 1
ATOM 4127 C C . THR B 1 177 ? 14.32 -19.562 -4.324 1 95.19 177 THR B C 1
ATOM 4129 O O . THR B 1 177 ? 14.312 -20.703 -4.766 1 95.19 177 THR B O 1
ATOM 4132 N N . SER B 1 178 ? 13.227 -18.922 -4.129 1 94.25 178 SER B N 1
ATOM 4133 C CA . SER B 1 178 ? 11.938 -19.484 -4.512 1 94.25 178 SER B CA 1
ATOM 4134 C C . SER B 1 178 ? 11.82 -19.609 -6.023 1 94.25 178 SER B C 1
ATOM 4136 O O . SER B 1 178 ? 12.609 -19.031 -6.77 1 94.25 178 SER B O 1
ATOM 4138 N N . ALA B 1 179 ? 10.82 -20.391 -6.48 1 95.75 179 ALA B N 1
ATOM 4139 C CA . ALA B 1 179 ? 10.594 -20.516 -7.918 1 95.75 179 ALA B CA 1
ATOM 4140 C C . ALA B 1 179 ? 10.336 -19.156 -8.555 1 95.75 179 ALA B C 1
ATOM 4142 O O . ALA B 1 179 ? 11 -18.781 -9.523 1 95.75 179 ALA B O 1
ATOM 4143 N N . VAL B 1 180 ? 9.445 -18.375 -7.965 1 97.56 180 VAL B N 1
ATOM 4144 C CA . VAL B 1 180 ? 9.133 -17.047 -8.5 1 97.56 180 VAL B CA 1
ATOM 4145 C C . VAL B 1 180 ? 10.383 -16.172 -8.438 1 97.56 180 VAL B C 1
ATOM 4147 O O . VAL B 1 180 ? 10.664 -15.422 -9.383 1 97.56 180 VAL B O 1
ATOM 4150 N N . GLY B 1 181 ? 11.109 -16.234 -7.344 1 97.94 181 GLY B N 1
ATOM 4151 C CA . GLY B 1 181 ? 12.328 -15.461 -7.215 1 97.94 181 GLY B CA 1
ATOM 4152 C C . GLY B 1 181 ? 13.344 -15.758 -8.305 1 97.94 181 GLY B C 1
ATOM 4153 O O . GLY B 1 181 ? 13.961 -14.836 -8.852 1 97.94 181 GLY B O 1
ATOM 4154 N N . LYS B 1 182 ? 13.508 -17 -8.617 1 98 182 LYS B N 1
ATOM 4155 C CA . LYS B 1 182 ? 14.438 -17.406 -9.672 1 98 182 LYS B CA 1
ATOM 4156 C C . LYS B 1 182 ? 13.977 -16.906 -11.031 1 98 182 LYS B C 1
ATOM 4158 O O . LYS B 1 182 ? 14.781 -16.422 -11.836 1 98 182 LYS B O 1
ATOM 4163 N N . TYR B 1 183 ? 12.688 -16.984 -11.266 1 98.69 183 TYR B N 1
ATOM 4164 C CA . TYR B 1 183 ? 12.156 -16.469 -12.523 1 98.69 183 TYR B CA 1
ATOM 4165 C C . TYR B 1 183 ? 12.32 -14.953 -12.594 1 98.69 183 TYR B C 1
ATOM 4167 O O . TYR B 1 183 ? 12.656 -14.406 -13.648 1 98.69 183 TYR B O 1
ATOM 4175 N N . ALA B 1 184 ? 12.102 -14.273 -11.492 1 98.88 184 ALA B N 1
ATOM 4176 C CA . ALA B 1 184 ? 12.242 -12.82 -11.469 1 98.88 184 ALA B CA 1
ATOM 4177 C C . ALA B 1 184 ? 13.672 -12.398 -11.812 1 98.88 184 ALA B C 1
ATOM 4179 O O . ALA B 1 184 ? 13.883 -11.438 -12.555 1 98.88 184 ALA B O 1
ATOM 4180 N N . SER B 1 185 ? 14.648 -13.133 -11.266 1 98.75 185 SER B N 1
ATOM 4181 C CA . SER B 1 185 ? 16.047 -12.836 -11.57 1 98.75 185 SER B CA 1
ATOM 4182 C C . SER B 1 185 ? 16.344 -13.047 -13.055 1 98.75 185 SER B C 1
ATOM 4184 O O . SER B 1 185 ? 16.953 -12.195 -13.695 1 98.75 185 SER B O 1
ATOM 4186 N N . GLN B 1 186 ? 15.883 -14.133 -13.609 1 98.88 186 GLN B N 1
ATOM 4187 C CA . GLN B 1 186 ? 16.125 -14.43 -15.016 1 98.88 186 GLN B CA 1
ATOM 4188 C C . GLN B 1 186 ? 15.453 -13.406 -15.922 1 98.88 186 GLN B C 1
ATOM 4190 O O . GLN B 1 186 ? 16.078 -12.891 -16.859 1 98.88 186 GLN B O 1
ATOM 4195 N N . ILE B 1 187 ? 14.195 -13.141 -15.641 1 98.88 187 ILE B N 1
ATOM 4196 C CA . ILE B 1 187 ? 13.414 -12.242 -16.484 1 98.88 187 ILE B CA 1
ATOM 4197 C C . ILE B 1 187 ? 13.945 -10.812 -16.344 1 98.88 187 ILE B C 1
ATOM 4199 O O . ILE B 1 187 ? 14.008 -10.07 -17.312 1 98.88 187 ILE B O 1
ATOM 4203 N N . GLY B 1 188 ? 14.305 -10.453 -15.086 1 98.88 188 GLY B N 1
ATOM 4204 C CA . GLY B 1 188 ? 14.977 -9.172 -14.914 1 98.88 188 GLY B CA 1
ATOM 4205 C C . GLY B 1 188 ? 16.188 -9.016 -15.812 1 98.88 188 GLY B C 1
ATOM 4206 O O . GLY B 1 188 ? 16.359 -7.977 -16.453 1 98.88 188 GLY B O 1
ATOM 4207 N N . LYS B 1 189 ? 16.984 -10.039 -15.852 1 98.81 189 LYS B N 1
ATOM 4208 C CA . LYS B 1 189 ? 18.156 -10.023 -16.719 1 98.81 189 LYS B CA 1
ATOM 4209 C C . LYS B 1 189 ? 17.75 -9.906 -18.188 1 98.81 189 LYS B C 1
ATOM 4211 O O . LYS B 1 189 ? 18.312 -9.102 -18.938 1 98.81 189 LYS B O 1
ATOM 4216 N N . LEU B 1 190 ? 16.781 -10.695 -18.625 1 98.81 190 LEU B N 1
ATOM 4217 C CA . LEU B 1 190 ? 16.312 -10.688 -20 1 98.81 190 LEU B CA 1
ATOM 4218 C C . LEU B 1 190 ? 15.789 -9.312 -20.406 1 98.81 190 LEU B C 1
ATOM 4220 O O . LEU B 1 190 ? 15.938 -8.891 -21.547 1 98.81 190 LEU B O 1
ATOM 4224 N N . LEU B 1 191 ? 15.203 -8.594 -19.453 1 98.75 191 LEU B N 1
ATOM 4225 C CA . LEU B 1 191 ? 14.625 -7.281 -19.703 1 98.75 191 LEU B CA 1
ATOM 4226 C C . LEU B 1 191 ? 15.617 -6.172 -19.391 1 98.75 191 LEU B C 1
ATOM 4228 O O . LEU B 1 191 ? 15.305 -4.988 -19.531 1 98.75 191 LEU B O 1
ATOM 4232 N N . ASN B 1 192 ? 16.766 -6.551 -18.922 1 98.75 192 ASN B N 1
ATOM 4233 C CA . ASN B 1 192 ? 17.875 -5.656 -18.609 1 98.75 192 ASN B CA 1
ATOM 4234 C C . ASN B 1 192 ? 17.531 -4.754 -17.422 1 98.75 192 ASN B C 1
ATOM 4236 O O . ASN B 1 192 ? 17.797 -3.547 -17.453 1 98.75 192 ASN B O 1
ATOM 4240 N N . PHE B 1 193 ? 16.859 -5.289 -16.422 1 98.88 193 PHE B N 1
ATOM 4241 C CA . PHE B 1 193 ? 16.656 -4.641 -15.141 1 98.88 193 PHE B CA 1
ATOM 4242 C C . PHE B 1 193 ? 17.703 -5.105 -14.133 1 98.88 193 PHE B C 1
ATOM 4244 O O . PHE B 1 193 ? 18.062 -6.285 -14.109 1 98.88 193 PHE B O 1
ATOM 4251 N N . ASN B 1 194 ? 18.172 -4.195 -13.266 1 98.88 194 ASN B N 1
ATOM 4252 C CA . ASN B 1 194 ? 19.016 -4.609 -12.156 1 98.88 194 ASN B CA 1
ATOM 4253 C C . ASN B 1 194 ? 18.203 -5.164 -11 1 98.88 194 ASN B C 1
ATOM 4255 O O . ASN B 1 194 ? 17.062 -4.734 -10.766 1 98.88 194 ASN B O 1
ATOM 4259 N N . SER B 1 195 ? 18.812 -6.137 -10.305 1 98.88 195 SER B N 1
ATOM 4260 C CA . SER B 1 195 ? 18.031 -6.773 -9.25 1 98.88 195 SER B CA 1
ATOM 4261 C C . SER B 1 195 ? 18.891 -7.035 -8.016 1 98.88 195 SER B C 1
ATOM 4263 O O . SER B 1 195 ? 20.094 -7.223 -8.117 1 98.88 195 SER B O 1
ATOM 4265 N N . ILE B 1 196 ? 18.25 -6.922 -6.895 1 98.88 196 ILE B N 1
ATOM 4266 C CA . ILE B 1 196 ? 18.781 -7.414 -5.633 1 98.88 196 ILE B CA 1
ATOM 4267 C C . ILE B 1 196 ? 17.922 -8.57 -5.125 1 98.88 196 ILE B C 1
ATOM 4269 O O . ILE B 1 196 ? 16.719 -8.398 -4.879 1 98.88 196 ILE B O 1
ATOM 4273 N N . SER B 1 197 ? 18.531 -9.711 -5.008 1 98.88 197 SER B N 1
ATOM 4274 C CA . SER B 1 197 ? 17.828 -10.883 -4.484 1 98.88 197 SER B CA 1
ATOM 4275 C C . SER B 1 197 ? 18.219 -11.148 -3.031 1 98.88 197 SER B C 1
ATOM 4277 O O . SER B 1 197 ? 19.375 -11.398 -2.723 1 98.88 197 SER B O 1
ATOM 4279 N N . VAL B 1 198 ? 17.219 -11.07 -2.178 1 98.81 198 VAL B N 1
ATOM 4280 C CA . VAL B 1 198 ? 17.438 -11.32 -0.755 1 98.81 198 VAL B CA 1
ATOM 4281 C C . VAL B 1 198 ? 17.188 -12.789 -0.435 1 98.81 198 VAL B C 1
ATOM 4283 O O . VAL B 1 198 ? 16.156 -13.336 -0.823 1 98.81 198 VAL B O 1
ATOM 4286 N N . ILE B 1 199 ? 18.125 -13.422 0.264 1 98.12 199 ILE B N 1
ATOM 4287 C CA . ILE B 1 199 ? 17.969 -14.828 0.61 1 98.12 199 ILE B CA 1
ATOM 4288 C C . ILE B 1 199 ? 18.297 -15.039 2.09 1 98.12 199 ILE B C 1
ATOM 4290 O O . ILE B 1 199 ? 18.953 -14.203 2.709 1 98.12 199 ILE B O 1
ATOM 4294 N N . ARG B 1 200 ? 17.859 -16.172 2.654 1 95.06 200 ARG B N 1
ATOM 4295 C CA . ARG B 1 200 ? 18.203 -16.562 4.02 1 95.06 200 ARG B CA 1
ATOM 4296 C C . ARG B 1 200 ? 19.656 -17 4.109 1 95.06 200 ARG B C 1
ATOM 4298 O O . ARG B 1 200 ? 20.188 -17.609 3.172 1 95.06 200 ARG B O 1
ATOM 4305 N N . ASP B 1 201 ? 20.141 -16.641 5.23 1 90.94 201 ASP B N 1
ATOM 4306 C CA . ASP B 1 201 ? 21.469 -17.172 5.469 1 90.94 201 ASP B CA 1
ATOM 4307 C C . ASP B 1 201 ? 21.469 -18.703 5.496 1 90.94 201 ASP B C 1
ATOM 4309 O O . ASP B 1 201 ? 20.5 -19.312 5.953 1 90.94 201 ASP B O 1
ATOM 4313 N N . ARG B 1 202 ? 22.609 -19.266 4.984 1 92.12 202 ARG B N 1
ATOM 4314 C CA . ARG B 1 202 ? 22.688 -20.719 4.859 1 92.12 202 ARG B CA 1
ATOM 4315 C C . ARG B 1 202 ? 24.141 -21.172 4.723 1 92.12 202 ARG B C 1
ATOM 4317 O O . ARG B 1 202 ? 25.016 -20.375 4.352 1 92.12 202 ARG B O 1
ATOM 4324 N N . PRO B 1 203 ? 24.359 -22.438 5.055 1 93.19 203 PRO B N 1
ATOM 4325 C CA . PRO B 1 203 ? 25.734 -22.938 5.051 1 93.19 203 PRO B CA 1
ATOM 4326 C C . PRO B 1 203 ? 26.375 -22.859 3.67 1 93.19 203 PRO B C 1
ATOM 4328 O O . PRO B 1 203 ? 27.578 -22.609 3.561 1 93.19 203 PRO B O 1
ATOM 4331 N N . ASN B 1 204 ? 25.641 -23.031 2.578 1 95.12 204 ASN B N 1
ATOM 4332 C CA . ASN B 1 204 ? 26.203 -23.016 1.229 1 95.12 204 ASN B CA 1
ATOM 4333 C C . ASN B 1 204 ? 25.906 -21.688 0.525 1 95.12 204 ASN B C 1
ATOM 4335 O O . ASN B 1 204 ? 25.594 -21.672 -0.668 1 95.12 204 ASN B O 1
ATOM 4339 N N . LEU B 1 205 ? 26.047 -20.688 1.308 1 96.44 205 LEU B N 1
ATOM 4340 C CA . LEU B 1 205 ? 25.641 -19.359 0.859 1 96.44 205 LEU B CA 1
ATOM 4341 C C . LEU B 1 205 ? 26.375 -18.984 -0.428 1 96.44 205 LEU B C 1
ATOM 4343 O O . LEU B 1 205 ? 25.734 -18.562 -1.4 1 96.44 205 LEU B O 1
ATOM 4347 N N . ASP B 1 206 ? 27.688 -19.141 -0.508 1 97.12 206 ASP B N 1
ATOM 4348 C CA . ASP B 1 206 ? 28.469 -18.734 -1.666 1 97.12 206 ASP B CA 1
ATOM 4349 C C . ASP B 1 206 ? 28 -19.438 -2.932 1 97.12 206 ASP B C 1
ATOM 4351 O O . ASP B 1 206 ? 27.906 -18.828 -3.998 1 97.12 206 ASP B O 1
ATOM 4355 N N . GLU B 1 207 ? 27.719 -20.672 -2.783 1 97.38 207 GLU B N 1
ATOM 4356 C CA . GLU B 1 207 ? 27.234 -21.453 -3.91 1 97.38 207 GLU B CA 1
ATOM 4357 C C . GLU B 1 207 ? 25.875 -20.969 -4.391 1 97.38 207 GLU B C 1
ATOM 4359 O O . GLU B 1 207 ? 25.641 -20.859 -5.594 1 97.38 207 GLU B O 1
ATOM 4364 N N . VAL B 1 208 ? 25.062 -20.703 -3.447 1 96.75 208 VAL B N 1
ATOM 4365 C CA . VAL B 1 208 ? 23.719 -20.266 -3.781 1 96.75 208 VAL B CA 1
ATOM 4366 C C . VAL B 1 208 ? 23.766 -18.875 -4.414 1 96.75 208 VAL B C 1
ATOM 4368 O O . VAL B 1 208 ? 23.078 -18.609 -5.398 1 96.75 208 VAL B O 1
ATOM 4371 N N . VAL B 1 209 ? 24.609 -18.016 -3.861 1 98.06 209 VAL B N 1
ATOM 4372 C CA . VAL B 1 209 ? 24.797 -16.688 -4.422 1 98.06 209 VAL B CA 1
ATOM 4373 C C . VAL B 1 209 ? 25.281 -16.797 -5.863 1 98.06 209 VAL B C 1
ATOM 4375 O O . VAL B 1 209 ? 24.75 -16.141 -6.762 1 98.06 209 VAL B O 1
ATOM 4378 N N . ALA B 1 210 ? 26.266 -17.609 -6.086 1 98 210 ALA B N 1
ATOM 4379 C CA . ALA B 1 210 ? 26.812 -17.797 -7.43 1 98 210 ALA B CA 1
ATOM 4380 C C . ALA B 1 210 ? 25.734 -18.312 -8.391 1 98 210 ALA B C 1
ATOM 4382 O O . ALA B 1 210 ? 25.641 -17.844 -9.523 1 98 210 ALA B O 1
ATOM 4383 N N . SER B 1 211 ? 24.984 -19.25 -7.91 1 96.75 211 SER B N 1
ATOM 4384 C CA . SER B 1 211 ? 23.922 -19.828 -8.734 1 96.75 211 SER B CA 1
ATOM 4385 C C . SER B 1 211 ? 22.875 -18.781 -9.109 1 96.75 211 SER B C 1
ATOM 4387 O O . SER B 1 211 ? 22.438 -18.734 -10.258 1 96.75 211 SER B O 1
ATOM 4389 N N . LEU B 1 212 ? 22.484 -17.938 -8.188 1 98 212 LEU B N 1
ATOM 4390 C CA . LEU B 1 212 ? 21.484 -16.922 -8.453 1 98 212 LEU B CA 1
ATOM 4391 C C . LEU B 1 212 ? 22.016 -15.852 -9.391 1 98 212 LEU B C 1
ATOM 4393 O O . LEU B 1 212 ? 21.297 -15.344 -10.242 1 98 212 LEU B O 1
ATOM 4397 N N . LYS B 1 213 ? 23.281 -15.539 -9.242 1 98.5 213 LYS B N 1
ATOM 4398 C CA . LYS B 1 213 ? 23.891 -14.586 -10.164 1 98.5 213 LYS B CA 1
ATOM 4399 C C . LYS B 1 213 ? 23.969 -15.156 -11.57 1 98.5 213 LYS B C 1
ATOM 4401 O O . LYS B 1 213 ? 23.75 -14.438 -12.555 1 98.5 213 LYS B O 1
ATOM 4406 N N . GLU B 1 214 ? 24.281 -16.406 -11.648 1 97.75 214 GLU B N 1
ATOM 4407 C CA . GLU B 1 214 ? 24.281 -17.078 -12.945 1 97.75 214 GLU B CA 1
ATOM 4408 C C . GLU B 1 214 ? 22.891 -17.047 -13.586 1 97.75 214 GLU B C 1
ATOM 4410 O O . GLU B 1 214 ? 22.766 -16.938 -14.805 1 97.75 214 GLU B O 1
ATOM 4415 N N . LEU B 1 215 ? 21.922 -17.125 -12.766 1 97.19 215 LEU B N 1
ATOM 4416 C CA . LEU B 1 215 ? 20.547 -17.125 -13.25 1 97.19 215 LEU B CA 1
ATOM 4417 C C . LEU B 1 215 ? 20.125 -15.734 -13.695 1 97.19 215 LEU B C 1
ATOM 4419 O O . LEU B 1 215 ? 19.188 -15.586 -14.492 1 97.19 215 LEU B O 1
ATOM 4423 N N . GLY B 1 216 ? 20.781 -14.719 -13.117 1 98.44 216 GLY B N 1
ATOM 4424 C CA . GLY B 1 216 ? 20.469 -13.398 -13.641 1 98.44 216 GLY B CA 1
ATOM 4425 C C . GLY B 1 216 ? 20.406 -12.328 -12.562 1 98.44 216 GLY B C 1
ATOM 4426 O O . GLY B 1 216 ? 20.281 -11.141 -12.867 1 98.44 216 GLY B O 1
ATOM 4427 N N . ALA B 1 217 ? 20.5 -12.695 -11.297 1 98.75 217 ALA B N 1
ATOM 4428 C CA . ALA B 1 217 ? 20.5 -11.688 -10.242 1 98.75 217 ALA B CA 1
ATOM 4429 C C . ALA B 1 217 ? 21.719 -10.766 -10.359 1 98.75 217 ALA B C 1
ATOM 4431 O O . ALA B 1 217 ? 22.844 -11.242 -10.523 1 98.75 217 ALA B O 1
ATOM 4432 N N . THR B 1 218 ? 21.469 -9.445 -10.281 1 98.81 218 THR B N 1
ATOM 4433 C CA . THR B 1 218 ? 22.578 -8.5 -10.312 1 98.81 218 THR B CA 1
ATOM 4434 C C . THR B 1 218 ? 23.375 -8.547 -9.008 1 98.81 218 THR B C 1
ATOM 4436 O O . THR B 1 218 ? 24.609 -8.625 -9.023 1 98.81 218 THR B O 1
ATOM 4439 N N . GLN B 1 219 ? 22.688 -8.492 -7.867 1 98.75 219 GLN B N 1
ATOM 4440 C CA . GLN B 1 219 ? 23.25 -8.641 -6.523 1 98.75 219 GLN B CA 1
ATOM 4441 C C . GLN B 1 219 ? 22.422 -9.617 -5.695 1 98.75 219 GLN B C 1
ATOM 4443 O O . GLN B 1 219 ? 21.203 -9.742 -5.898 1 98.75 219 GLN B O 1
ATOM 4448 N N . VAL B 1 220 ? 23.078 -10.352 -4.836 1 98.81 220 VAL B N 1
ATOM 4449 C CA . VAL B 1 220 ? 22.438 -11.242 -3.883 1 98.81 220 VAL B CA 1
ATOM 4450 C C . VAL B 1 220 ? 22.891 -10.898 -2.465 1 98.81 220 VAL B C 1
ATOM 4452 O O . VAL B 1 220 ? 24.078 -10.789 -2.197 1 98.81 220 VAL B O 1
ATOM 4455 N N . ILE B 1 221 ? 21.922 -10.664 -1.608 1 98.56 221 ILE B N 1
ATOM 4456 C CA . ILE B 1 221 ? 22.266 -10.336 -0.229 1 98.56 221 ILE B CA 1
ATOM 4457 C C . ILE B 1 221 ? 21.484 -11.234 0.724 1 98.56 221 ILE B C 1
ATOM 4459 O O . ILE B 1 221 ? 20.469 -11.836 0.335 1 98.56 221 ILE B O 1
ATOM 4463 N N . THR B 1 222 ? 21.969 -11.344 1.98 1 98.19 222 THR B N 1
ATOM 4464 C CA . THR B 1 222 ? 21.281 -12.133 2.998 1 98.19 222 THR B CA 1
ATOM 4465 C C . THR B 1 222 ? 20.234 -11.289 3.719 1 98.19 222 THR B C 1
ATOM 4467 O O . THR B 1 222 ? 20.234 -10.062 3.621 1 98.19 222 THR B O 1
ATOM 4470 N N . GLU B 1 223 ? 19.391 -11.953 4.402 1 97.94 223 GLU B N 1
ATOM 4471 C CA . GLU B 1 223 ? 18.406 -11.258 5.242 1 97.94 223 GLU B CA 1
ATOM 4472 C C . GLU B 1 223 ? 19.094 -10.406 6.301 1 97.94 223 GLU B C 1
ATOM 4474 O O . GLU B 1 223 ? 18.594 -9.336 6.656 1 97.94 223 GLU B O 1
ATOM 4479 N N . ASP B 1 224 ? 20.172 -10.922 6.777 1 96.94 224 ASP B N 1
ATOM 4480 C CA . ASP B 1 224 ? 20.938 -10.125 7.742 1 96.94 224 ASP B CA 1
ATOM 4481 C C . ASP B 1 224 ? 21.406 -8.812 7.121 1 96.94 224 ASP B C 1
ATOM 4483 O O . ASP B 1 224 ? 21.312 -7.758 7.746 1 96.94 224 ASP B O 1
ATOM 4487 N N . GLN B 1 225 ? 21.922 -8.891 5.945 1 97.38 225 GLN B N 1
ATOM 4488 C CA . GLN B 1 225 ? 22.344 -7.695 5.227 1 97.38 225 GLN B CA 1
ATOM 4489 C C . GLN B 1 225 ? 21.156 -6.793 4.91 1 97.38 225 GLN B C 1
ATOM 4491 O O . GLN B 1 225 ? 21.25 -5.57 5.031 1 97.38 225 GLN B O 1
ATOM 4496 N N . ASN B 1 226 ? 20.062 -7.402 4.52 1 97.75 226 ASN B N 1
ATOM 4497 C CA . ASN B 1 226 ? 18.828 -6.684 4.215 1 97.75 226 ASN B CA 1
ATOM 4498 C C . ASN B 1 226 ? 18.359 -5.863 5.41 1 97.75 226 ASN B C 1
ATOM 4500 O O . ASN B 1 226 ? 17.781 -4.781 5.238 1 97.75 226 ASN B O 1
ATOM 4504 N N . ASN B 1 227 ? 18.594 -6.34 6.609 1 96.06 227 ASN B N 1
ATOM 4505 C CA . ASN B 1 227 ? 18.094 -5.684 7.816 1 96.06 227 ASN B CA 1
ATOM 4506 C C . ASN B 1 227 ? 19.203 -4.887 8.516 1 96.06 227 ASN B C 1
ATOM 4508 O O . ASN B 1 227 ? 18.984 -4.34 9.602 1 96.06 227 ASN B O 1
ATOM 4512 N N . SER B 1 228 ? 20.328 -4.809 7.898 1 95.06 228 SER B N 1
ATOM 4513 C CA . SER B 1 228 ? 21.484 -4.156 8.508 1 95.06 228 SER B CA 1
ATOM 4514 C C . SER B 1 228 ? 21.516 -2.672 8.156 1 95.06 228 SER B C 1
ATOM 4516 O O . SER B 1 228 ? 21.516 -2.307 6.977 1 95.06 228 SER B O 1
ATOM 4518 N N . ARG B 1 229 ? 21.641 -1.789 9.07 1 91.44 229 ARG B N 1
ATOM 4519 C CA . ARG B 1 229 ? 21.812 -0.356 8.859 1 91.44 229 ARG B CA 1
ATOM 4520 C C . ARG B 1 229 ? 23.188 -0.056 8.25 1 91.44 229 ARG B C 1
ATOM 4522 O O . ARG B 1 229 ? 23.328 0.884 7.465 1 91.44 229 ARG B O 1
ATOM 4529 N N . GLU B 1 230 ? 24.156 -0.923 8.57 1 94.25 230 GLU B N 1
ATOM 4530 C CA . GLU B 1 230 ? 25.516 -0.727 8.094 1 94.25 230 GLU B CA 1
ATOM 4531 C C . GLU B 1 230 ? 25.656 -1.104 6.621 1 94.25 230 GLU B C 1
ATOM 4533 O O . GLU B 1 230 ? 26.484 -0.538 5.902 1 94.25 230 GLU B O 1
ATOM 4538 N N . PHE B 1 231 ? 24.828 -2.035 6.164 1 95.62 231 PHE B N 1
ATOM 4539 C CA . PHE B 1 231 ? 24.938 -2.514 4.793 1 95.62 231 PHE B CA 1
ATOM 4540 C C . PHE B 1 231 ? 24.125 -1.643 3.848 1 95.62 231 PHE B C 1
ATOM 4542 O O . PHE B 1 231 ? 24.344 -1.656 2.635 1 95.62 231 PHE B O 1
ATOM 4549 N N . GLY B 1 232 ? 23.266 -0.851 4.352 1 94.31 232 GLY B N 1
ATOM 4550 C CA . GLY B 1 232 ? 22.375 0.008 3.584 1 94.31 232 GLY B CA 1
ATOM 4551 C C . GLY B 1 232 ? 23.109 0.891 2.594 1 94.31 232 GLY B C 1
ATOM 4552 O O . GLY B 1 232 ? 22.75 0.942 1.415 1 94.31 232 GLY B O 1
ATOM 4553 N N . PRO B 1 233 ? 24.156 1.51 3.006 1 95.44 233 PRO B N 1
ATOM 4554 C CA . PRO B 1 233 ? 24.906 2.389 2.107 1 95.44 233 PRO B CA 1
ATOM 4555 C C . PRO B 1 233 ? 25.5 1.646 0.908 1 95.44 233 PRO B C 1
ATOM 4557 O O . PRO B 1 233 ? 25.594 2.213 -0.183 1 95.44 233 PRO B O 1
ATOM 4560 N N . THR B 1 234 ? 25.875 0.388 1.105 1 97.62 234 THR B N 1
ATOM 4561 C CA . THR B 1 234 ? 26.375 -0.421 0.001 1 97.62 234 THR B CA 1
ATOM 4562 C C . THR B 1 234 ? 25.312 -0.56 -1.093 1 97.62 234 THR B C 1
ATOM 4564 O O . THR B 1 234 ? 25.609 -0.389 -2.275 1 97.62 234 THR B O 1
ATOM 4567 N N . ILE B 1 235 ? 24.109 -0.809 -0.743 1 97.56 235 ILE B N 1
ATOM 4568 C CA . ILE B 1 235 ? 23.016 -0.958 -1.689 1 97.56 235 ILE B CA 1
ATOM 4569 C C . ILE B 1 235 ? 22.75 0.377 -2.381 1 97.56 235 ILE B C 1
ATOM 4571 O O . ILE B 1 235 ? 22.562 0.427 -3.6 1 97.56 235 ILE B O 1
ATOM 4575 N N . LYS B 1 236 ? 22.75 1.406 -1.597 1 96.69 236 LYS B N 1
ATOM 4576 C CA . LYS B 1 236 ? 22.531 2.74 -2.154 1 96.69 236 LYS B CA 1
ATOM 4577 C C . LYS B 1 236 ? 23.594 3.07 -3.203 1 96.69 236 LYS B C 1
ATOM 4579 O O . LYS B 1 236 ? 23.297 3.691 -4.223 1 96.69 236 LYS B O 1
ATOM 4584 N N . GLU B 1 237 ? 24.797 2.645 -2.941 1 97.81 237 GLU B N 1
ATOM 4585 C CA . GLU B 1 237 ? 25.891 2.887 -3.877 1 97.81 237 GLU B CA 1
ATOM 4586 C C . GLU B 1 237 ? 25.703 2.105 -5.172 1 97.81 237 GLU B C 1
ATOM 4588 O O . GLU B 1 237 ? 25.938 2.627 -6.262 1 97.81 237 GLU B O 1
ATOM 4593 N N . TRP B 1 238 ? 25.25 0.808 -5.078 1 98.31 238 TRP B N 1
ATOM 4594 C CA . TRP B 1 238 ? 24.938 0.028 -6.27 1 98.31 238 TRP B CA 1
ATOM 4595 C C . TRP B 1 238 ? 23.938 0.764 -7.16 1 98.31 238 TRP B C 1
ATOM 4597 O O . TRP B 1 238 ? 24.141 0.875 -8.367 1 98.31 238 TRP B O 1
ATOM 4607 N N . ILE B 1 239 ? 22.922 1.271 -6.602 1 98.25 239 ILE B N 1
ATOM 4608 C CA . ILE B 1 239 ? 21.828 1.914 -7.32 1 98.25 239 ILE B CA 1
ATOM 4609 C C . ILE B 1 239 ? 22.312 3.227 -7.93 1 98.25 239 ILE B C 1
ATOM 4611 O O . ILE B 1 239 ? 22.047 3.512 -9.102 1 98.25 239 ILE B O 1
ATOM 4615 N N . LYS B 1 240 ? 23.078 3.961 -7.195 1 97.44 240 LYS B N 1
ATOM 4616 C CA . LYS B 1 240 ? 23.609 5.23 -7.68 1 97.44 240 LYS B CA 1
ATOM 4617 C C . LYS B 1 240 ? 24.516 5.02 -8.891 1 97.44 240 LYS B C 1
ATOM 4619 O O . LYS B 1 240 ? 24.469 5.793 -9.852 1 97.44 240 LYS B O 1
ATOM 4624 N N . GLN B 1 241 ? 25.281 4.004 -8.812 1 97.88 241 GLN B N 1
ATOM 4625 C CA . GLN B 1 241 ? 26.234 3.721 -9.875 1 97.88 241 GLN B CA 1
ATOM 4626 C C . GLN B 1 241 ? 25.531 3.426 -11.195 1 97.88 241 GLN B C 1
ATOM 4628 O O . GLN B 1 241 ? 26.047 3.734 -12.266 1 97.88 241 GLN B O 1
ATOM 4633 N N . SER B 1 242 ? 24.344 2.867 -11.117 1 97.62 242 SER B N 1
ATOM 4634 C CA . SER B 1 242 ? 23.609 2.529 -12.336 1 97.62 242 SER B CA 1
ATOM 4635 C C . SER B 1 242 ? 22.906 3.75 -12.914 1 97.62 242 SER B C 1
ATOM 4637 O O . SER B 1 242 ? 22.469 3.73 -14.062 1 97.62 242 SER B O 1
ATOM 4639 N N . GLY B 1 243 ? 22.781 4.801 -12.102 1 98.19 243 GLY B N 1
ATOM 4640 C CA . GLY B 1 243 ? 22.094 6.004 -12.523 1 98.19 243 GLY B CA 1
ATOM 4641 C C . GLY B 1 243 ? 20.578 5.863 -12.5 1 98.19 243 GLY B C 1
ATOM 4642 O O . GLY B 1 243 ? 19.859 6.684 -13.078 1 98.19 243 GLY B O 1
ATOM 4643 N N . GLY B 1 244 ? 20.078 4.785 -11.93 1 98.25 244 GLY B N 1
ATOM 4644 C CA . GLY B 1 244 ? 18.641 4.555 -11.852 1 98.25 244 GLY B CA 1
ATOM 4645 C C . GLY B 1 244 ? 18.109 4.625 -10.43 1 98.25 244 GLY B C 1
ATOM 4646 O O . GLY B 1 244 ? 18.656 5.344 -9.594 1 98.25 244 GLY B O 1
ATOM 4647 N N . GLU B 1 245 ? 16.984 4.004 -10.141 1 98.69 245 GLU B N 1
ATOM 4648 C CA . GLU B 1 245 ? 16.312 3.945 -8.852 1 98.69 245 GLU B CA 1
ATOM 4649 C C . GLU B 1 245 ? 15.812 2.533 -8.555 1 98.69 245 GLU B C 1
ATOM 4651 O O . GLU B 1 245 ? 15.547 1.756 -9.469 1 98.69 245 GLU B O 1
ATOM 4656 N N . ALA B 1 246 ? 15.789 2.193 -7.309 1 98.81 246 ALA B N 1
ATOM 4657 C CA . ALA B 1 246 ? 15.008 1.022 -6.914 1 98.81 246 ALA B CA 1
ATOM 4658 C C . ALA B 1 246 ? 13.523 1.357 -6.824 1 98.81 246 ALA B C 1
ATOM 4660 O O . ALA B 1 246 ? 13.086 2.02 -5.879 1 98.81 246 ALA B O 1
ATOM 4661 N N . LYS B 1 247 ? 12.742 0.828 -7.793 1 98.88 247 LYS B N 1
ATOM 4662 C CA . LYS B 1 247 ? 11.367 1.303 -7.938 1 98.88 247 LYS B CA 1
ATOM 4663 C C . LYS B 1 247 ? 10.367 0.233 -7.508 1 98.88 247 LYS B C 1
ATOM 4665 O O . LYS B 1 247 ? 9.195 0.531 -7.27 1 98.88 247 LYS B O 1
ATOM 4670 N N . LEU B 1 248 ? 10.844 -0.99 -7.41 1 98.94 248 LEU B N 1
ATOM 4671 C CA . LEU B 1 248 ? 9.914 -2.104 -7.262 1 98.94 248 LEU B CA 1
ATOM 4672 C C . LEU B 1 248 ? 10.453 -3.141 -6.285 1 98.94 248 LEU B C 1
ATOM 4674 O O . LEU B 1 248 ? 11.633 -3.504 -6.352 1 98.94 248 LEU B O 1
ATOM 4678 N N . ALA B 1 249 ? 9.672 -3.479 -5.32 1 98.94 249 ALA B N 1
ATOM 4679 C CA . ALA B 1 249 ? 9.984 -4.594 -4.43 1 98.94 249 ALA B CA 1
ATOM 4680 C C . ALA B 1 249 ? 8.969 -5.719 -4.578 1 98.94 249 ALA B C 1
ATOM 4682 O O . ALA B 1 249 ? 7.766 -5.465 -4.707 1 98.94 249 ALA B O 1
ATOM 4683 N N . LEU B 1 250 ? 9.422 -6.902 -4.652 1 98.94 250 LEU B N 1
ATOM 4684 C CA . LEU B 1 250 ? 8.594 -8.102 -4.672 1 98.94 250 LEU B CA 1
ATOM 4685 C C . LEU B 1 250 ? 8.68 -8.836 -3.338 1 98.94 250 LEU B C 1
ATOM 4687 O O . LEU B 1 250 ? 9.75 -9.32 -2.957 1 98.94 250 LEU B O 1
ATOM 4691 N N . ASN B 1 251 ? 7.539 -8.945 -2.672 1 98.94 251 ASN B N 1
ATOM 4692 C CA . ASN B 1 251 ? 7.527 -9.492 -1.32 1 98.94 251 ASN B CA 1
ATOM 4693 C C . ASN B 1 251 ? 6.711 -10.781 -1.246 1 98.94 251 ASN B C 1
ATOM 4695 O O . ASN B 1 251 ? 5.551 -10.812 -1.662 1 98.94 251 ASN B O 1
ATOM 4699 N N . CYS B 1 252 ? 7.355 -11.852 -0.739 1 98.31 252 CYS B N 1
ATOM 4700 C CA . CYS B 1 252 ? 6.605 -13.078 -0.493 1 98.31 252 CYS B CA 1
ATOM 4701 C C . CYS B 1 252 ? 6.867 -13.609 0.911 1 98.31 252 CYS B C 1
ATOM 4703 O O . CYS B 1 252 ? 6.582 -14.766 1.205 1 98.31 252 CYS B O 1
ATOM 4705 N N . VAL B 1 253 ? 7.445 -12.781 1.807 1 97.81 253 VAL B N 1
ATOM 4706 C CA . VAL B 1 253 ? 7.863 -13.273 3.115 1 97.81 253 VAL B CA 1
ATOM 4707 C C . VAL B 1 253 ? 7.086 -12.555 4.211 1 97.81 253 VAL B C 1
ATOM 4709 O O . VAL B 1 253 ? 6.402 -13.188 5.016 1 97.81 253 VAL B O 1
ATOM 4712 N N . GLY B 1 254 ? 7.113 -11.266 4.297 1 98 254 GLY B N 1
ATOM 4713 C CA . GLY B 1 254 ? 6.492 -10.484 5.352 1 98 254 GLY B CA 1
ATOM 4714 C C . GLY B 1 254 ? 7.43 -10.188 6.504 1 98 254 GLY B C 1
ATOM 4715 O O . GLY B 1 254 ? 8.641 -10.398 6.398 1 98 254 GLY B O 1
ATOM 4716 N N . GLY B 1 255 ? 6.898 -9.562 7.543 1 97.88 255 GLY B N 1
ATOM 4717 C CA . GLY B 1 255 ? 7.672 -9.281 8.742 1 97.88 255 GLY B CA 1
ATOM 4718 C C . GLY B 1 255 ? 8.844 -8.352 8.484 1 97.88 255 GLY B C 1
ATOM 4719 O O . GLY B 1 255 ? 8.719 -7.387 7.73 1 97.88 255 GLY B O 1
ATOM 4720 N N . LYS B 1 256 ? 10 -8.711 9.148 1 97.56 256 LYS B N 1
ATOM 4721 C CA . LYS B 1 256 ? 11.203 -7.891 9.047 1 97.56 256 LYS B CA 1
ATOM 4722 C C . LYS B 1 256 ? 11.742 -7.891 7.617 1 97.56 256 LYS B C 1
ATOM 4724 O O . LYS B 1 256 ? 12.312 -6.895 7.168 1 97.56 256 LYS B O 1
ATOM 4729 N N . SER B 1 257 ? 11.523 -8.953 6.926 1 98.5 257 SER B N 1
ATOM 4730 C CA . SER B 1 257 ? 12.008 -9.062 5.555 1 98.5 257 SER B CA 1
ATOM 4731 C C . SER B 1 257 ? 11.328 -8.039 4.648 1 98.5 257 SER B C 1
ATOM 4733 O O . SER B 1 257 ? 11.992 -7.359 3.865 1 98.5 257 SER B O 1
ATOM 4735 N N . SER B 1 258 ? 10 -7.93 4.805 1 98.69 258 SER B N 1
ATOM 4736 C CA . SER B 1 258 ? 9.281 -6.938 4.012 1 98.69 258 SER B CA 1
ATOM 4737 C C . SER B 1 258 ? 9.695 -5.52 4.387 1 98.69 258 SER B C 1
ATOM 4739 O O . SER B 1 258 ? 9.844 -4.66 3.516 1 98.69 258 SER B O 1
ATOM 4741 N N . THR B 1 259 ? 9.938 -5.289 5.68 1 98.62 259 THR B N 1
ATOM 4742 C CA . THR B 1 259 ? 10.438 -4 6.137 1 98.62 259 THR B CA 1
ATOM 4743 C C . THR B 1 259 ? 11.766 -3.668 5.457 1 98.62 259 THR B C 1
ATOM 4745 O O . THR B 1 259 ? 11.953 -2.557 4.957 1 98.62 259 THR B O 1
ATOM 4748 N N . GLY B 1 260 ? 12.633 -4.641 5.48 1 98.5 260 GLY B N 1
ATOM 4749 C CA . GLY B 1 260 ? 13.969 -4.449 4.941 1 98.5 260 GLY B CA 1
ATOM 4750 C C . GLY B 1 260 ? 13.977 -4.078 3.473 1 98.5 260 GLY B C 1
ATOM 4751 O O . GLY B 1 260 ? 14.648 -3.129 3.068 1 98.5 260 GLY B O 1
ATOM 4752 N N . ILE B 1 261 ? 13.203 -4.75 2.637 1 98.81 261 ILE B N 1
ATOM 4753 C CA . ILE B 1 261 ? 13.258 -4.473 1.205 1 98.81 261 ILE B CA 1
ATOM 4754 C C . ILE B 1 261 ? 12.523 -3.172 0.902 1 98.81 261 ILE B C 1
ATOM 4756 O O . ILE B 1 261 ? 12.898 -2.434 -0.011 1 98.81 261 ILE B O 1
ATOM 4760 N N . ALA B 1 262 ? 11.5 -2.861 1.633 1 98.75 262 ALA B N 1
ATOM 4761 C CA . ALA B 1 262 ? 10.797 -1.596 1.458 1 98.75 262 ALA B CA 1
ATOM 4762 C C . ALA B 1 262 ? 11.727 -0.41 1.692 1 98.75 262 ALA B C 1
ATOM 4764 O O . ALA B 1 262 ? 11.672 0.581 0.959 1 98.75 262 ALA B O 1
ATOM 4765 N N . ARG B 1 263 ? 12.586 -0.515 2.645 1 98.38 263 ARG B N 1
ATOM 4766 C CA . ARG B 1 263 ? 13.492 0.562 3.029 1 98.38 263 ARG B CA 1
ATOM 4767 C C . ARG B 1 263 ? 14.477 0.879 1.906 1 98.38 263 ARG B C 1
ATOM 4769 O O . ARG B 1 263 ? 15.086 1.952 1.89 1 98.38 263 ARG B O 1
ATOM 4776 N N . LYS B 1 264 ? 14.648 -0.062 0.977 1 98.38 264 LYS B N 1
ATOM 4777 C CA . LYS B 1 264 ? 15.664 0.111 -0.059 1 98.38 264 LYS B CA 1
ATOM 4778 C C . LYS B 1 264 ? 15.094 0.858 -1.263 1 98.38 264 LYS B C 1
ATOM 4780 O O . LYS B 1 264 ? 15.852 1.305 -2.131 1 98.38 264 LYS B O 1
ATOM 4785 N N . LEU B 1 265 ? 13.797 0.978 -1.306 1 98.5 265 LEU B N 1
ATOM 4786 C CA . LEU B 1 265 ? 13.172 1.608 -2.463 1 98.5 265 LEU B CA 1
ATOM 4787 C C . LEU B 1 265 ? 13.359 3.121 -2.426 1 98.5 265 LEU B C 1
ATOM 4789 O O . LEU B 1 265 ? 13.367 3.725 -1.352 1 98.5 265 LEU B O 1
ATOM 4793 N N . ASN B 1 266 ? 13.562 3.693 -3.602 1 98.06 266 ASN B N 1
ATOM 4794 C CA . ASN B 1 266 ? 13.57 5.145 -3.766 1 98.06 266 ASN B CA 1
ATOM 4795 C C . ASN B 1 266 ? 12.172 5.734 -3.596 1 98.06 266 ASN B C 1
ATOM 4797 O O . ASN B 1 266 ? 11.211 5.004 -3.357 1 98.06 266 ASN B O 1
ATOM 4801 N N . ASN B 1 267 ? 12.047 7.043 -3.666 1 97.5 267 ASN B N 1
ATOM 4802 C CA . ASN B 1 267 ? 10.75 7.707 -3.602 1 97.5 267 ASN B CA 1
ATOM 4803 C C . ASN B 1 267 ? 9.781 7.137 -4.633 1 97.5 267 ASN B C 1
ATOM 4805 O O . ASN B 1 267 ? 10.188 6.75 -5.727 1 97.5 267 ASN B O 1
ATOM 4809 N N . ASN B 1 268 ? 8.531 7.059 -4.25 1 98 268 ASN B N 1
ATOM 4810 C CA . ASN B 1 268 ? 7.453 6.555 -5.098 1 98 268 ASN B CA 1
ATOM 4811 C C . ASN B 1 268 ? 7.602 5.059 -5.359 1 98 268 ASN B C 1
ATOM 4813 O O . ASN B 1 268 ? 7.117 4.551 -6.371 1 98 268 ASN B O 1
ATOM 4817 N N . GLY B 1 269 ? 8.336 4.375 -4.504 1 98.69 269 GLY B N 1
ATOM 4818 C CA . GLY B 1 269 ? 8.523 2.941 -4.645 1 98.69 269 GLY B CA 1
ATOM 4819 C C . GLY B 1 269 ? 7.242 2.146 -4.484 1 98.69 269 GLY B C 1
ATOM 4820 O O . GLY B 1 269 ? 6.352 2.543 -3.732 1 98.69 269 GLY B O 1
ATOM 4821 N N . LEU B 1 270 ? 7.164 1.032 -5.156 1 98.94 270 LEU B N 1
ATOM 4822 C CA . LEU B 1 270 ? 6.043 0.099 -5.09 1 98.94 270 LEU B CA 1
ATOM 4823 C C . LEU B 1 270 ? 6.504 -1.266 -4.586 1 98.94 270 LEU B C 1
ATOM 4825 O O . LEU B 1 270 ? 7.5 -1.807 -5.07 1 98.94 270 LEU B O 1
ATOM 4829 N N . MET B 1 271 ? 5.855 -1.743 -3.58 1 98.94 271 MET B N 1
ATOM 4830 C CA . MET B 1 271 ? 6.074 -3.127 -3.168 1 98.94 271 MET B CA 1
ATOM 4831 C C . MET B 1 271 ? 4.848 -3.982 -3.455 1 98.94 271 MET B C 1
ATOM 4833 O O . MET B 1 271 ? 3.744 -3.662 -3.008 1 98.94 271 MET B O 1
ATOM 4837 N N . LEU B 1 272 ? 5.051 -4.977 -4.215 1 98.94 272 LEU B N 1
ATOM 4838 C CA . LEU B 1 272 ? 4.004 -5.957 -4.496 1 98.94 272 LEU B CA 1
ATOM 4839 C C . LEU B 1 272 ? 4.141 -7.176 -3.588 1 98.94 272 LEU B C 1
ATOM 4841 O O . LEU B 1 272 ? 5.207 -7.789 -3.523 1 98.94 272 LEU B O 1
ATOM 4845 N N . THR B 1 273 ? 3.086 -7.484 -2.891 1 98.88 273 THR B N 1
ATOM 4846 C CA . THR B 1 273 ? 3.045 -8.68 -2.055 1 98.88 273 THR B CA 1
ATOM 4847 C C . THR B 1 273 ? 2.283 -9.805 -2.754 1 98.88 273 THR B C 1
ATOM 4849 O O . THR B 1 273 ? 1.111 -9.641 -3.102 1 98.88 273 THR B O 1
ATOM 4852 N N . TYR B 1 274 ? 2.973 -10.891 -2.945 1 98.19 274 TYR B N 1
ATOM 4853 C CA . TYR B 1 274 ? 2.357 -11.977 -3.705 1 98.19 274 TYR B CA 1
ATOM 4854 C C . TYR B 1 274 ? 2.391 -13.281 -2.92 1 98.19 274 TYR B C 1
ATOM 4856 O O . TYR B 1 274 ? 1.893 -14.305 -3.389 1 98.19 274 TYR B O 1
ATOM 4864 N N . GLY B 1 275 ? 2.955 -13.242 -1.698 1 96.31 275 GLY B N 1
ATOM 4865 C CA . GLY B 1 275 ? 3.037 -14.406 -0.824 1 96.31 275 GLY B CA 1
ATOM 4866 C C . GLY B 1 275 ? 3.299 -14.039 0.626 1 96.31 275 GLY B C 1
ATOM 4867 O O . GLY B 1 275 ? 3.482 -12.867 0.954 1 96.31 275 GLY B O 1
ATOM 4868 N N . GLY B 1 276 ? 3.283 -14.984 1.498 1 94.19 276 GLY B N 1
ATOM 4869 C CA . GLY B 1 276 ? 3.49 -14.828 2.93 1 94.19 276 GLY B CA 1
ATOM 4870 C C . GLY B 1 276 ? 4.18 -16.016 3.566 1 94.19 276 GLY B C 1
ATOM 4871 O O . GLY B 1 276 ? 3.625 -16.656 4.457 1 94.19 276 GLY B O 1
ATOM 4872 N N . MET B 1 277 ? 5.383 -16.188 3.244 1 91 277 MET B N 1
ATOM 4873 C CA . MET B 1 277 ? 6.07 -17.438 3.568 1 91 277 MET B CA 1
ATOM 4874 C C . MET B 1 277 ? 6.445 -17.484 5.047 1 91 277 MET B C 1
ATOM 4876 O O . MET B 1 277 ? 6.715 -18.547 5.586 1 91 277 MET B O 1
ATOM 4880 N N . SER B 1 278 ? 6.523 -16.344 5.707 1 92.81 278 SER B N 1
ATOM 4881 C CA . SER B 1 278 ? 6.887 -16.312 7.121 1 92.81 278 SER B CA 1
ATOM 4882 C C . SER B 1 278 ? 5.652 -16.391 8.008 1 92.81 278 SER B C 1
ATOM 4884 O O . SER B 1 278 ? 5.766 -16.531 9.227 1 92.81 278 SER B O 1
ATOM 4886 N N . PHE B 1 279 ? 4.504 -16.266 7.371 1 92.62 279 PHE B N 1
ATOM 4887 C CA . PHE B 1 279 ? 3.227 -16.219 8.078 1 92.62 279 PHE B CA 1
ATOM 4888 C C . PHE B 1 279 ? 3.145 -14.984 8.961 1 92.62 279 PHE B C 1
ATOM 4890 O O . PHE B 1 279 ? 2.277 -14.898 9.836 1 92.62 279 PHE B O 1
ATOM 4897 N N . GLN B 1 280 ? 4.047 -14.094 8.836 1 96.62 280 GLN B N 1
ATOM 4898 C CA . GLN B 1 280 ? 3.979 -12.789 9.477 1 96.62 280 GLN B CA 1
ATOM 4899 C C . GLN B 1 280 ? 3.318 -11.758 8.555 1 96.62 280 GLN B C 1
ATOM 4901 O O . GLN B 1 280 ? 3.418 -11.859 7.332 1 96.62 280 GLN B O 1
ATOM 4906 N N . PRO B 1 281 ? 2.631 -10.844 9.164 1 98.25 281 PRO B N 1
ATOM 4907 C CA . PRO B 1 281 ? 2.055 -9.789 8.328 1 98.25 281 PRO B CA 1
ATOM 4908 C C . PRO B 1 281 ? 3.117 -8.93 7.652 1 98.25 281 PRO B C 1
ATOM 4910 O O . PRO B 1 281 ? 4.305 -9.039 7.973 1 98.25 281 PRO B O 1
ATOM 4913 N N . VAL B 1 282 ? 2.689 -8.188 6.656 1 98.81 282 VAL B N 1
ATOM 4914 C CA . VAL B 1 282 ? 3.539 -7.164 6.055 1 98.81 282 VAL B CA 1
ATOM 4915 C C . VAL B 1 282 ? 3.715 -6 7.023 1 98.81 282 VAL B C 1
ATOM 4917 O O . VAL B 1 282 ? 2.732 -5.469 7.551 1 98.81 282 VAL B O 1
ATOM 4920 N N . THR B 1 283 ? 4.926 -5.664 7.277 1 98.75 283 THR B N 1
ATOM 4921 C CA . THR B 1 283 ? 5.242 -4.586 8.211 1 98.75 283 THR B CA 1
ATOM 4922 C C . THR B 1 283 ? 6.059 -3.498 7.523 1 98.75 283 THR B C 1
ATOM 4924 O O . THR B 1 283 ? 7.125 -3.771 6.965 1 98.75 283 THR B O 1
ATOM 4927 N N . ILE B 1 284 ? 5.551 -2.254 7.52 1 98.81 284 ILE B N 1
ATOM 4928 C CA . ILE B 1 284 ? 6.188 -1.14 6.828 1 98.81 284 ILE B CA 1
ATOM 4929 C C . ILE B 1 284 ? 6.297 0.058 7.77 1 98.81 284 ILE B C 1
ATOM 4931 O O . ILE B 1 284 ? 5.305 0.479 8.367 1 98.81 284 ILE B O 1
ATOM 4935 N N . PRO B 1 285 ? 7.484 0.604 7.957 1 98.12 285 PRO B N 1
ATOM 4936 C CA . PRO B 1 285 ? 7.598 1.836 8.742 1 98.12 285 PRO B CA 1
ATOM 4937 C C . PRO B 1 285 ? 6.703 2.955 8.211 1 98.12 285 PRO B C 1
ATOM 4939 O O . PRO B 1 285 ? 6.637 3.178 7 1 98.12 285 PRO B O 1
ATOM 4942 N N . THR B 1 286 ? 6.098 3.66 9.094 1 97.62 286 THR B N 1
ATOM 4943 C CA . THR B 1 286 ? 5.156 4.73 8.773 1 97.62 286 THR B CA 1
ATOM 4944 C C . THR B 1 286 ? 5.832 5.805 7.93 1 97.62 286 THR B C 1
ATOM 4946 O O . THR B 1 286 ? 5.227 6.336 6.992 1 97.62 286 THR B O 1
ATOM 4949 N N . SER B 1 287 ? 7.062 6.125 8.219 1 97 287 SER B N 1
ATOM 4950 C CA . SER B 1 287 ? 7.773 7.215 7.562 1 97 287 SER B CA 1
ATOM 4951 C C . SER B 1 287 ? 7.945 6.949 6.07 1 97 287 SER B C 1
ATOM 4953 O O . SER B 1 287 ? 7.957 7.883 5.262 1 97 287 SER B O 1
ATOM 4955 N N . LEU B 1 288 ? 8.078 5.66 5.637 1 98.19 288 LEU B N 1
ATOM 4956 C CA . LEU B 1 288 ? 8.188 5.348 4.215 1 98.19 288 LEU B CA 1
ATOM 4957 C C . LEU B 1 288 ? 6.93 5.762 3.467 1 98.19 288 LEU B C 1
ATOM 4959 O O . LEU B 1 288 ? 7.008 6.34 2.381 1 98.19 288 LEU B O 1
ATOM 4963 N N . TYR B 1 289 ? 5.762 5.414 4.086 1 98.5 289 TYR B N 1
ATOM 4964 C CA . TYR B 1 289 ? 4.492 5.793 3.473 1 98.5 289 TYR B CA 1
ATOM 4965 C C . TYR B 1 289 ? 4.414 7.301 3.275 1 98.5 289 TYR B C 1
ATOM 4967 O O . TYR B 1 289 ? 4.18 7.777 2.164 1 98.5 289 TYR B O 1
ATOM 4975 N N . ILE B 1 290 ? 4.637 7.977 4.316 1 97.38 290 ILE B N 1
ATOM 4976 C CA . ILE B 1 290 ? 4.359 9.406 4.328 1 97.38 290 ILE B CA 1
ATOM 4977 C C . ILE B 1 290 ? 5.445 10.148 3.545 1 97.38 290 ILE B C 1
ATOM 4979 O O . ILE B 1 290 ? 5.145 10.891 2.607 1 97.38 290 ILE B O 1
ATOM 4983 N N . PHE B 1 291 ? 6.781 9.836 3.748 1 96.88 291 PHE B N 1
ATOM 4984 C CA . PHE B 1 291 ? 7.82 10.758 3.311 1 96.88 291 PHE B CA 1
ATOM 4985 C C . PHE B 1 291 ? 8.484 10.258 2.031 1 96.88 291 PHE B C 1
ATOM 4987 O O . PHE B 1 291 ? 9.164 11.023 1.342 1 96.88 291 PHE B O 1
ATOM 4994 N N . LYS B 1 292 ? 8.25 8.977 1.643 1 97.25 292 LYS B N 1
ATOM 4995 C CA . LYS B 1 292 ? 8.766 8.477 0.375 1 97.25 292 LYS B CA 1
ATOM 4996 C C . LYS B 1 292 ? 7.645 8.258 -0.634 1 97.25 292 LYS B C 1
ATOM 4998 O O . LYS B 1 292 ? 7.887 7.797 -1.753 1 97.25 292 LYS B O 1
ATOM 5003 N N . ASN B 1 293 ? 6.469 8.578 -0.175 1 97.44 293 ASN B N 1
ATOM 5004 C CA . ASN B 1 293 ? 5.316 8.281 -1.024 1 97.44 293 ASN B CA 1
ATOM 5005 C C . ASN B 1 293 ? 5.316 6.828 -1.482 1 97.44 293 ASN B C 1
ATOM 5007 O O . ASN B 1 293 ? 5.129 6.547 -2.668 1 97.44 293 ASN B O 1
ATOM 5011 N N . PHE B 1 294 ? 5.613 5.973 -0.542 1 98.38 294 PHE B N 1
ATOM 5012 C CA . PHE B 1 294 ? 5.672 4.531 -0.737 1 98.38 294 PHE B CA 1
ATOM 5013 C C . PHE B 1 294 ? 4.27 3.953 -0.915 1 98.38 294 PHE B C 1
ATOM 5015 O O . PHE B 1 294 ? 3.314 4.43 -0.298 1 98.38 294 PHE B O 1
ATOM 5022 N N . THR B 1 295 ? 4.109 2.939 -1.772 1 98.88 295 THR B N 1
ATOM 5023 C CA . THR B 1 295 ? 2.863 2.199 -1.942 1 98.88 295 THR B CA 1
ATOM 5024 C C . THR B 1 295 ? 3.098 0.7 -1.772 1 98.88 295 THR B C 1
ATOM 5026 O O . THR B 1 295 ? 4.062 0.153 -2.309 1 98.88 295 THR B O 1
ATOM 5029 N N . SER B 1 296 ? 2.318 0.088 -0.942 1 98.88 296 SER B N 1
ATOM 5030 C CA . SER B 1 296 ? 2.264 -1.363 -0.809 1 98.88 296 SER B CA 1
ATOM 5031 C C . SER B 1 296 ? 0.965 -1.923 -1.383 1 98.88 296 SER B C 1
ATOM 5033 O O . SER B 1 296 ? -0.125 -1.485 -1.007 1 98.88 296 SER B O 1
ATOM 5035 N N . ALA B 1 297 ? 1.05 -2.848 -2.318 1 98.81 297 ALA B N 1
ATOM 5036 C CA . ALA B 1 297 ? -0.115 -3.432 -2.977 1 98.81 297 ALA B CA 1
ATOM 5037 C C . ALA B 1 297 ? 0.026 -4.945 -3.1 1 98.81 297 ALA B C 1
ATOM 5039 O O . ALA B 1 297 ? 1.078 -5.508 -2.783 1 98.81 297 ALA B O 1
ATOM 5040 N N . GLY B 1 298 ? -1.048 -5.562 -3.475 1 98.38 298 GLY B N 1
ATOM 5041 C CA . GLY B 1 298 ? -1.05 -7.004 -3.652 1 98.38 298 GLY B CA 1
ATOM 5042 C C . GLY B 1 298 ? -0.9 -7.43 -5.102 1 98.38 298 GLY B C 1
ATOM 5043 O O . GLY B 1 298 ? -1.08 -6.617 -6.012 1 98.38 298 GLY B O 1
ATOM 5044 N N . PHE B 1 299 ? -0.501 -8.648 -5.27 1 98.38 299 PHE B N 1
ATOM 5045 C CA . PHE B 1 299 ? -0.49 -9.289 -6.582 1 98.38 299 PHE B CA 1
ATOM 5046 C C . PHE B 1 299 ? -1.059 -10.695 -6.5 1 98.38 299 PHE B C 1
ATOM 5048 O O . PHE B 1 299 ? -0.664 -11.484 -5.637 1 98.38 299 PHE B O 1
ATOM 5055 N N . TRP B 1 300 ? -1.959 -10.93 -7.379 1 97.44 300 TRP B N 1
ATOM 5056 C CA . TRP B 1 300 ? -2.578 -12.242 -7.52 1 97.44 300 TRP B CA 1
ATOM 5057 C C . TRP B 1 300 ? -2.787 -12.594 -8.992 1 97.44 300 TRP B C 1
ATOM 5059 O O . TRP B 1 300 ? -3.723 -12.102 -9.625 1 97.44 300 TRP B O 1
ATOM 5069 N N . VAL B 1 301 ? -1.973 -13.5 -9.477 1 96.56 301 VAL B N 1
ATOM 5070 C CA . VAL B 1 301 ? -1.934 -13.797 -10.906 1 96.56 301 VAL B CA 1
ATOM 5071 C C . VAL B 1 301 ? -3.273 -14.383 -11.352 1 96.56 301 VAL B C 1
ATOM 5073 O O . VAL B 1 301 ? -3.768 -14.062 -12.43 1 96.56 301 VAL B O 1
ATOM 5076 N N . THR B 1 302 ? -3.885 -15.219 -10.508 1 93.75 302 THR B N 1
ATOM 5077 C CA . THR B 1 302 ? -5.168 -15.836 -10.828 1 93.75 302 THR B CA 1
ATOM 5078 C C . THR B 1 302 ? -6.234 -14.773 -11.07 1 93.75 302 THR B C 1
ATOM 5080 O O . THR B 1 302 ? -6.941 -14.812 -12.078 1 93.75 302 THR B O 1
ATOM 5083 N N . GLU B 1 303 ? -6.301 -13.867 -10.164 1 94.56 303 GLU B N 1
ATOM 5084 C CA . GLU B 1 303 ? -7.309 -12.812 -10.258 1 94.56 303 GLU B CA 1
ATOM 5085 C C . GLU B 1 303 ? -7.008 -11.867 -11.422 1 94.56 303 GLU B C 1
ATOM 5087 O O . GLU B 1 303 ? -7.922 -11.461 -12.141 1 94.56 303 GLU B O 1
ATOM 5092 N N . LEU B 1 304 ? -5.754 -11.5 -11.625 1 95.94 304 LEU B N 1
ATOM 5093 C CA . LEU B 1 304 ? -5.355 -10.57 -12.664 1 95.94 304 LEU B CA 1
ATOM 5094 C C . LEU B 1 304 ? -5.719 -11.109 -14.047 1 95.94 304 LEU B C 1
ATOM 5096 O O . LEU B 1 304 ? -6.141 -10.352 -14.922 1 95.94 304 LEU B O 1
ATOM 5100 N N . LEU B 1 305 ? -5.633 -12.414 -14.219 1 95.31 305 LEU B N 1
ATOM 5101 C CA . LEU B 1 305 ? -5.742 -12.984 -15.555 1 95.31 305 LEU B CA 1
ATOM 5102 C C . LEU B 1 305 ? -7.117 -13.617 -15.766 1 95.31 305 LEU B C 1
ATOM 5104 O O . LEU B 1 305 ? -7.461 -14.008 -16.891 1 95.31 305 LEU B O 1
ATOM 5108 N N . LYS B 1 306 ? -7.906 -13.734 -14.742 1 91.19 306 LYS B N 1
ATOM 5109 C CA . LYS B 1 306 ? -9.18 -14.461 -14.758 1 91.19 306 LYS B CA 1
ATOM 5110 C C . LYS B 1 306 ? -10.07 -13.969 -15.898 1 91.19 306 LYS B C 1
ATOM 5112 O O . LYS B 1 306 ? -10.672 -14.773 -16.609 1 91.19 306 LYS B O 1
ATOM 5117 N N . ASN B 1 307 ? -10.156 -12.688 -16.188 1 89.94 307 ASN B N 1
ATOM 5118 C CA . ASN B 1 307 ? -11.039 -12.148 -17.219 1 89.94 307 ASN B CA 1
ATOM 5119 C C . ASN B 1 307 ? -10.266 -11.344 -18.266 1 89.94 307 ASN B C 1
ATOM 5121 O O . ASN B 1 307 ? -10.82 -10.445 -18.906 1 89.94 307 ASN B O 1
ATOM 5125 N N . ASN B 1 308 ? -9.023 -11.703 -18.359 1 93.88 308 ASN B N 1
ATOM 5126 C CA . ASN B 1 308 ? -8.18 -11.023 -19.328 1 93.88 308 ASN B CA 1
ATOM 5127 C C . ASN B 1 308 ? -7.41 -12.016 -20.203 1 93.88 308 ASN B C 1
ATOM 5129 O O . ASN B 1 308 ? -6.188 -12.125 -20.094 1 93.88 308 ASN B O 1
ATOM 5133 N N . LYS B 1 309 ? -8.109 -12.586 -21.109 1 92 309 LYS B N 1
ATOM 5134 C CA . LYS B 1 309 ? -7.57 -13.633 -21.969 1 92 309 LYS B CA 1
ATOM 5135 C C . LYS B 1 309 ? -6.422 -13.102 -22.828 1 92 309 LYS B C 1
ATOM 5137 O O . LYS B 1 309 ? -5.449 -13.812 -23.078 1 92 309 LYS B O 1
ATOM 5142 N N . GLU B 1 310 ? -6.605 -11.914 -23.219 1 95.81 310 GLU B N 1
ATOM 5143 C CA . GLU B 1 310 ? -5.566 -11.32 -24.047 1 95.81 310 GLU B CA 1
ATOM 5144 C C . GLU B 1 310 ? -4.246 -11.211 -23.297 1 95.81 310 GLU B C 1
ATOM 5146 O O . GLU B 1 310 ? -3.201 -11.633 -23.797 1 95.81 310 GLU B O 1
ATOM 5151 N N . LEU B 1 311 ? -4.312 -10.664 -22.078 1 97.38 311 LEU B N 1
ATOM 5152 C CA . LEU B 1 311 ? -3.107 -10.539 -21.266 1 97.38 311 LEU B CA 1
ATOM 5153 C C . LEU B 1 311 ? -2.516 -11.906 -20.953 1 97.38 311 LEU B C 1
ATOM 5155 O O . LEU B 1 311 ? -1.296 -12.086 -21 1 97.38 311 LEU B O 1
ATOM 5159 N N . LYS B 1 312 ? -3.338 -12.844 -20.656 1 96.44 312 LYS B N 1
ATOM 5160 C CA . LYS B 1 312 ? -2.885 -14.203 -20.375 1 96.44 312 LYS B CA 1
ATOM 5161 C C . LYS B 1 312 ? -2.143 -14.797 -21.562 1 96.44 312 LYS B C 1
ATOM 5163 O O . LYS B 1 312 ? -1.044 -15.336 -21.406 1 96.44 312 LYS B O 1
ATOM 5168 N N . THR B 1 313 ? -2.705 -14.648 -22.719 1 95.81 313 THR B N 1
ATOM 5169 C CA . THR B 1 313 ? -2.123 -15.219 -23.938 1 95.81 313 THR B CA 1
ATOM 5170 C C . THR B 1 313 ? -0.796 -14.547 -24.266 1 95.81 313 THR B C 1
ATOM 5172 O O . THR B 1 313 ? 0.19 -15.219 -24.562 1 95.81 313 THR B O 1
ATOM 5175 N N . LEU B 1 314 ? -0.793 -13.227 -24.156 1 97.62 314 LEU B N 1
ATOM 5176 C CA . LEU B 1 314 ? 0.425 -12.477 -24.438 1 97.62 314 LEU B CA 1
ATOM 5177 C C . LEU B 1 314 ? 1.547 -12.875 -23.484 1 97.62 314 LEU B C 1
ATOM 5179 O O . LEU B 1 314 ? 2.689 -13.062 -23.906 1 97.62 314 LEU B O 1
ATOM 5183 N N . THR B 1 315 ? 1.204 -13 -22.25 1 98.06 315 THR B N 1
ATOM 5184 C CA . THR B 1 315 ? 2.184 -13.344 -21.219 1 98.06 315 THR B CA 1
ATOM 5185 C C . THR B 1 315 ? 2.689 -14.773 -21.422 1 98.06 315 THR B C 1
ATOM 5187 O O . THR B 1 315 ? 3.895 -15.023 -21.375 1 98.06 315 THR B O 1
ATOM 5190 N N . LEU B 1 316 ? 1.809 -15.656 -21.688 1 98.12 316 LEU B N 1
ATOM 5191 C CA . LEU B 1 316 ? 2.15 -17.062 -21.922 1 98.12 316 LEU B CA 1
ATOM 5192 C C . LEU B 1 316 ? 3.043 -17.219 -23.141 1 98.12 316 LEU B C 1
ATOM 5194 O O . LEU B 1 316 ? 4.043 -17.938 -23.109 1 98.12 316 LEU B O 1
ATOM 5198 N N . ASN B 1 317 ? 2.715 -16.516 -24.172 1 98.31 317 ASN B N 1
ATOM 5199 C CA . ASN B 1 317 ? 3.494 -16.594 -25.406 1 98.31 317 ASN B CA 1
ATOM 5200 C C . ASN B 1 317 ? 4.922 -16.109 -25.203 1 98.31 317 ASN B C 1
ATOM 5202 O O . ASN B 1 317 ? 5.863 -16.656 -25.766 1 98.31 317 ASN B O 1
ATOM 5206 N N . GLN B 1 318 ? 5.07 -15.094 -24.391 1 98.75 318 GLN B N 1
ATOM 5207 C CA . GLN B 1 318 ? 6.402 -14.578 -24.109 1 98.75 318 GLN B CA 1
ATOM 5208 C C . GLN B 1 318 ? 7.242 -15.609 -23.344 1 98.75 318 GLN B C 1
ATOM 5210 O O . GLN B 1 318 ? 8.406 -15.828 -23.672 1 98.75 318 GLN B O 1
ATOM 5215 N N . ILE B 1 319 ? 6.645 -16.234 -22.406 1 98.81 319 ILE B N 1
ATOM 5216 C CA . ILE B 1 319 ? 7.352 -17.25 -21.641 1 98.81 319 ILE B CA 1
ATOM 5217 C C . ILE B 1 319 ? 7.711 -18.422 -22.531 1 98.81 319 ILE B C 1
ATOM 5219 O O . ILE B 1 319 ? 8.836 -18.922 -22.5 1 98.81 319 ILE B O 1
ATOM 5223 N N . ILE B 1 320 ? 6.777 -18.844 -23.375 1 98.69 320 ILE B N 1
ATOM 5224 C CA . ILE B 1 320 ? 7.004 -19.953 -24.312 1 98.69 320 ILE B CA 1
ATOM 5225 C C . ILE B 1 320 ? 8.172 -19.609 -25.234 1 98.69 320 ILE B C 1
ATOM 5227 O O . ILE B 1 320 ? 9.07 -20.438 -25.438 1 98.69 320 ILE B O 1
ATOM 5231 N N . ALA B 1 321 ? 8.148 -18.422 -25.75 1 98.62 321 ALA B N 1
ATOM 5232 C CA . ALA B 1 321 ? 9.219 -18 -26.656 1 98.62 321 ALA B CA 1
ATOM 5233 C C . ALA B 1 321 ? 10.578 -18.078 -25.969 1 98.62 321 ALA B C 1
ATOM 5235 O O . ALA B 1 321 ? 11.547 -18.578 -26.562 1 98.62 321 ALA B O 1
ATOM 5236 N N . TRP B 1 322 ? 10.656 -17.625 -24.766 1 98.81 322 TRP B N 1
ATOM 5237 C CA . TRP B 1 322 ? 11.922 -17.641 -24.031 1 98.81 322 TRP B CA 1
ATOM 5238 C C . TRP B 1 322 ? 12.375 -19.062 -23.75 1 98.81 322 TRP B C 1
ATOM 5240 O O . TRP B 1 322 ? 13.578 -19.359 -23.797 1 98.81 322 TRP B O 1
ATOM 5250 N N . TYR B 1 323 ? 11.422 -19.922 -23.438 1 98.56 323 TYR B N 1
ATOM 5251 C CA . TYR B 1 323 ? 11.766 -21.328 -23.25 1 98.56 323 TYR B CA 1
ATOM 5252 C C . TYR B 1 323 ? 12.273 -21.938 -24.547 1 98.56 323 TYR B C 1
ATOM 5254 O O . TYR B 1 323 ? 13.32 -22.609 -24.562 1 98.56 323 TYR B O 1
ATOM 5262 N N . GLU B 1 324 ? 11.578 -21.703 -25.641 1 98.5 324 GLU B N 1
ATOM 5263 C CA . GLU B 1 324 ? 11.914 -22.281 -26.922 1 98.5 324 GLU B CA 1
ATOM 5264 C C . GLU B 1 324 ? 13.266 -21.781 -27.422 1 98.5 324 GLU B C 1
ATOM 5266 O O . GLU B 1 324 ? 13.969 -22.484 -28.156 1 98.5 324 GLU B O 1
ATOM 5271 N N . GLU B 1 325 ? 13.648 -20.594 -27.016 1 98.12 325 GLU B N 1
ATOM 5272 C CA . GLU B 1 325 ? 14.906 -19.984 -27.438 1 98.12 325 GLU B CA 1
ATOM 5273 C C . GLU B 1 325 ? 16.031 -20.312 -26.453 1 98.12 325 GLU B C 1
ATOM 5275 O O . GLU B 1 325 ? 17.188 -19.938 -26.688 1 98.12 325 GLU B O 1
ATOM 5280 N N . GLY B 1 326 ? 15.695 -20.906 -25.359 1 97.56 326 GLY B N 1
ATOM 5281 C CA . GLY B 1 326 ? 16.688 -21.281 -24.359 1 97.56 326 GLY B CA 1
ATOM 5282 C C . GLY B 1 326 ? 17.125 -20.125 -23.5 1 97.56 326 GLY B C 1
ATOM 5283 O O . GLY B 1 326 ? 18.172 -20.172 -22.859 1 97.56 326 GLY B O 1
ATOM 5284 N N . LYS B 1 327 ? 16.297 -19.109 -23.453 1 98.31 327 LYS B N 1
ATOM 5285 C CA . LYS B 1 327 ? 16.656 -17.891 -22.719 1 98.31 327 LYS B CA 1
ATOM 5286 C C . LYS B 1 327 ? 16.156 -17.938 -21.281 1 98.31 327 LYS B C 1
ATOM 5288 O O . LYS B 1 327 ? 16.609 -17.188 -20.438 1 98.31 327 LYS B O 1
ATOM 5293 N N . LEU B 1 328 ? 15.188 -18.797 -21.078 1 98.5 328 LEU B N 1
ATOM 5294 C CA . LEU B 1 328 ? 14.602 -18.984 -19.766 1 98.5 328 LEU B CA 1
ATOM 5295 C C . LEU B 1 328 ? 14.695 -20.438 -19.328 1 98.5 328 LEU B C 1
ATOM 5297 O O . LEU B 1 328 ? 14.453 -21.344 -20.125 1 98.5 328 LEU B O 1
ATOM 5301 N N . THR B 1 329 ? 15.125 -20.625 -18.125 1 97.12 329 THR B N 1
ATOM 5302 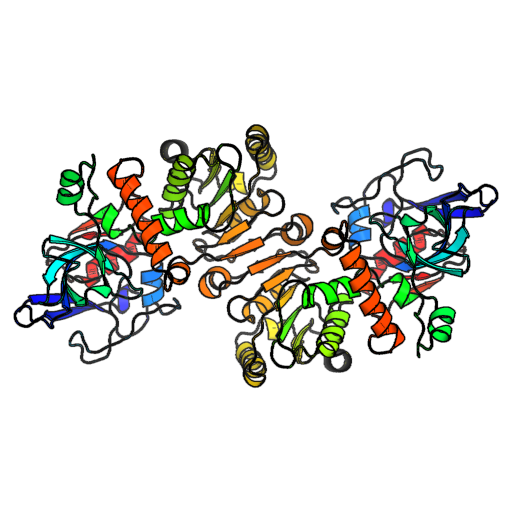C CA . THR B 1 329 ? 15.195 -21.969 -17.562 1 97.12 329 THR B CA 1
ATOM 5303 C C . THR B 1 329 ? 14.18 -22.125 -16.438 1 97.12 329 THR B C 1
ATOM 5305 O O . THR B 1 329 ? 13.984 -21.219 -15.633 1 97.12 329 THR B O 1
ATOM 5308 N N . ASP B 1 330 ? 13.539 -23.219 -16.422 1 96.56 330 ASP B N 1
ATOM 5309 C CA . ASP B 1 330 ? 12.523 -23.438 -15.398 1 96.56 330 ASP B CA 1
ATOM 5310 C C . ASP B 1 330 ? 13.164 -23.688 -14.039 1 96.56 330 ASP B C 1
ATOM 5312 O O . ASP B 1 330 ? 14.32 -24.109 -13.961 1 96.56 330 ASP B O 1
ATOM 5316 N N . ALA B 1 331 ? 12.43 -23.375 -12.961 1 92.31 331 ALA B N 1
ATOM 5317 C CA . ALA B 1 331 ? 12.82 -23.812 -11.625 1 92.31 331 ALA B CA 1
ATOM 5318 C C . ALA B 1 331 ? 12.727 -25.344 -11.508 1 92.31 331 ALA B C 1
ATOM 5320 O O . ALA B 1 331 ? 11.758 -25.938 -11.961 1 92.31 331 ALA B O 1
ATOM 5321 N N . LYS B 1 332 ? 13.695 -25.922 -10.891 1 91 332 LYS B N 1
ATOM 5322 C CA . LYS B 1 332 ? 13.734 -27.375 -10.773 1 91 332 LYS B CA 1
ATOM 5323 C C . LYS B 1 332 ? 12.578 -27.891 -9.93 1 91 332 LYS B C 1
ATOM 5325 O O . LYS B 1 332 ? 12.219 -27.281 -8.922 1 91 332 LYS B O 1
ATOM 5330 N N . SER B 1 333 ? 11.977 -29 -10.375 1 95.25 333 SER B N 1
ATOM 5331 C CA . SER B 1 333 ? 10.961 -29.703 -9.617 1 95.25 333 SER B CA 1
ATOM 5332 C C . SER B 1 333 ? 11.438 -31.094 -9.219 1 95.25 333 SER B C 1
ATOM 5334 O O . SER B 1 333 ? 12.273 -31.688 -9.898 1 95.25 333 SER B O 1
ATOM 5336 N N . ILE B 1 334 ? 11.023 -31.5 -8.078 1 96.69 334 ILE B N 1
ATOM 5337 C CA . ILE B 1 334 ? 11.18 -32.906 -7.703 1 96.69 334 ILE B CA 1
ATOM 5338 C C . ILE B 1 334 ? 10.055 -33.719 -8.32 1 96.69 334 ILE B C 1
ATOM 5340 O O . ILE B 1 334 ? 8.898 -33.594 -7.922 1 96.69 334 ILE B O 1
ATOM 5344 N N . GLU B 1 335 ? 10.461 -34.562 -9.227 1 97.31 335 GLU B N 1
ATOM 5345 C CA . GLU B 1 335 ? 9.469 -35.312 -10.016 1 97.31 335 GLU B CA 1
ATOM 5346 C C . GLU B 1 335 ? 9.172 -36.656 -9.398 1 97.31 335 GLU B C 1
ATOM 5348 O O . GLU B 1 335 ? 10.078 -37.344 -8.938 1 97.31 335 GLU B O 1
ATOM 5353 N N . THR B 1 336 ? 7.953 -37 -9.32 1 97.94 336 THR B N 1
ATOM 5354 C CA . THR B 1 336 ? 7.473 -38.312 -8.953 1 97.94 336 THR B CA 1
ATOM 5355 C C . THR B 1 336 ? 6.559 -38.875 -10.031 1 97.94 336 THR B C 1
ATOM 5357 O O . THR B 1 336 ? 5.582 -38.25 -10.43 1 97.94 336 THR B O 1
ATOM 5360 N N . LEU B 1 337 ? 6.848 -40.094 -10.5 1 98.06 337 LEU B N 1
ATOM 5361 C CA . LEU B 1 337 ? 6.059 -40.719 -11.555 1 98.06 337 LEU B CA 1
ATOM 5362 C C . LEU B 1 337 ? 4.875 -41.469 -10.961 1 98.06 337 LEU B C 1
ATOM 5364 O O . LEU B 1 337 ? 5.039 -42.25 -10.023 1 98.06 337 LEU B O 1
ATOM 5368 N N . TYR B 1 338 ? 3.746 -41.219 -11.422 1 98.25 338 TYR B N 1
ATOM 5369 C CA . TYR B 1 338 ? 2.59 -42.062 -11.148 1 98.25 338 TYR B CA 1
ATOM 5370 C C . TYR B 1 338 ? 2.58 -43.281 -12.047 1 98.25 338 TYR B C 1
ATOM 5372 O O . TYR B 1 338 ? 2.365 -43.156 -13.258 1 98.25 338 TYR B O 1
ATOM 5380 N N . ASP B 1 339 ? 2.691 -44.438 -11.391 1 95.31 339 ASP B N 1
ATOM 5381 C CA . ASP B 1 339 ? 2.742 -45.688 -12.164 1 95.31 339 ASP B CA 1
ATOM 5382 C C . ASP B 1 339 ? 1.606 -46.625 -11.766 1 95.31 339 ASP B C 1
ATOM 5384 O O . ASP B 1 339 ? 1.615 -47.781 -12.133 1 95.31 339 ASP B O 1
ATOM 5388 N N . GLY B 1 340 ? 0.81 -46.156 -10.977 1 93.25 340 GLY B N 1
ATOM 5389 C CA . GLY B 1 340 ? -0.354 -46.938 -10.602 1 93.25 340 GLY B CA 1
ATOM 5390 C C . GLY B 1 340 ? -0.119 -47.812 -9.375 1 93.25 340 GLY B C 1
ATOM 5391 O O . GLY B 1 340 ? -1.037 -48.469 -8.898 1 93.25 340 GLY B O 1
ATOM 5392 N N . THR B 1 341 ? 1.048 -47.781 -8.773 1 94.62 341 THR B N 1
ATOM 5393 C CA . THR B 1 341 ? 1.374 -48.625 -7.641 1 94.62 341 THR B CA 1
ATOM 5394 C C . THR B 1 341 ? 0.781 -48.094 -6.348 1 94.62 341 THR B C 1
ATOM 5396 O O . THR B 1 341 ? 0.545 -48.812 -5.395 1 94.62 341 THR B O 1
ATOM 5399 N N . LYS B 1 342 ? 0.662 -46.812 -6.258 1 95.88 342 LYS B N 1
ATOM 5400 C CA . LYS B 1 342 ? 0.027 -46.094 -5.145 1 95.88 342 LYS B CA 1
ATOM 5401 C C . LYS B 1 342 ? -1.174 -45.281 -5.617 1 95.88 342 LYS B C 1
ATOM 5403 O O . LYS B 1 342 ? -1.217 -44.844 -6.766 1 95.88 342 LYS B O 1
ATOM 5408 N N . PRO B 1 343 ? -2.141 -45.219 -4.68 1 97.94 343 PRO B N 1
ATOM 5409 C CA . PRO B 1 343 ? -3.219 -44.281 -5.047 1 97.94 343 PRO B CA 1
ATOM 5410 C C . PRO B 1 343 ? -2.709 -42.875 -5.379 1 97.94 343 PRO B C 1
ATOM 5412 O O . PRO B 1 343 ? -1.772 -42.406 -4.742 1 97.94 343 PRO B O 1
ATOM 5415 N N . LEU B 1 344 ? -3.326 -42.312 -6.348 1 98.56 344 LEU B N 1
ATOM 5416 C CA . LEU B 1 344 ? -2.873 -41.031 -6.867 1 98.56 344 LEU B CA 1
ATOM 5417 C C . LEU B 1 344 ? -2.812 -40 -5.758 1 98.56 344 LEU B C 1
ATOM 5419 O O . LEU B 1 344 ? -1.859 -39.219 -5.684 1 98.56 344 LEU B O 1
ATOM 5423 N N . HIS B 1 345 ? -3.846 -39.906 -4.848 1 98.75 345 HIS B N 1
ATOM 5424 C CA . HIS B 1 345 ? -3.895 -38.875 -3.816 1 98.75 345 HIS B CA 1
ATOM 5425 C C . HIS B 1 345 ? -2.705 -39 -2.871 1 98.75 345 HIS B C 1
ATOM 5427 O O . HIS B 1 345 ? -2.262 -38 -2.303 1 98.75 345 HIS B O 1
ATOM 5433 N N . GLU B 1 346 ? -2.119 -40.156 -2.689 1 98.56 346 GLU B N 1
ATOM 5434 C CA . GLU B 1 346 ? -0.983 -40.344 -1.794 1 98.56 346 GLU B CA 1
ATOM 5435 C C . GLU B 1 346 ? 0.27 -39.688 -2.338 1 98.56 346 GLU B C 1
ATOM 5437 O O . GLU B 1 346 ? 1.092 -39.156 -1.568 1 98.56 346 GLU B O 1
ATOM 5442 N N . LEU B 1 347 ? 0.403 -39.719 -3.68 1 98.44 347 LEU B N 1
ATOM 5443 C CA . LEU B 1 347 ? 1.537 -39 -4.277 1 98.44 347 LEU B CA 1
ATOM 5444 C C . LEU B 1 347 ? 1.459 -37.5 -4.012 1 98.44 347 LEU B C 1
ATOM 5446 O O . LEU B 1 347 ? 2.471 -36.875 -3.703 1 98.44 347 LEU B O 1
ATOM 5450 N N . TYR B 1 348 ? 0.263 -37 -4.113 1 98.56 348 TYR B N 1
ATOM 5451 C CA . TYR B 1 348 ? 0.103 -35.562 -3.871 1 98.56 348 TYR B CA 1
ATOM 5452 C C . TYR B 1 348 ? 0.222 -35.25 -2.387 1 98.56 348 TYR B C 1
ATOM 5454 O O . TYR B 1 348 ? 0.733 -34.188 -2.01 1 98.56 348 TYR B O 1
ATOM 5462 N N . GLN B 1 349 ? -0.268 -36.125 -1.511 1 98.5 349 GLN B N 1
ATOM 5463 C CA . GLN B 1 349 ? -0.052 -35.938 -0.078 1 98.5 349 GLN B CA 1
ATOM 5464 C C . GLN B 1 349 ? 1.437 -35.906 0.252 1 98.5 349 GLN B C 1
ATOM 5466 O O . GLN B 1 349 ? 1.878 -35.031 1.026 1 98.5 349 GLN B O 1
ATOM 5471 N N . ASP B 1 350 ? 2.189 -36.812 -0.389 1 97.62 350 ASP B N 1
ATOM 5472 C CA . ASP B 1 350 ? 3.639 -36.812 -0.224 1 97.62 350 ASP B CA 1
ATOM 5473 C C . ASP B 1 350 ? 4.234 -35.5 -0.752 1 97.62 350 ASP B C 1
ATOM 5475 O O . ASP B 1 350 ? 5.137 -34.938 -0.135 1 97.62 350 ASP B O 1
ATOM 5479 N N . GLY B 1 351 ? 3.766 -35.094 -1.943 1 97.25 351 GLY B N 1
ATOM 5480 C CA . GLY B 1 351 ? 4.219 -33.844 -2.506 1 97.25 351 GLY B CA 1
ATOM 5481 C C . GLY B 1 351 ? 3.99 -32.656 -1.583 1 97.25 351 GLY B C 1
ATOM 5482 O O . GLY B 1 351 ? 4.859 -31.797 -1.44 1 97.25 351 GLY B O 1
ATOM 5483 N N . VAL B 1 352 ? 2.805 -32.594 -0.962 1 97.06 352 VAL B N 1
ATOM 5484 C CA . VAL B 1 352 ? 2.473 -31.531 -0.018 1 97.06 352 VAL B CA 1
ATOM 5485 C C . VAL B 1 352 ? 3.412 -31.594 1.185 1 97.06 352 VAL B C 1
ATOM 5487 O O . VAL B 1 352 ? 3.955 -30.578 1.61 1 97.06 352 VAL B O 1
ATOM 5490 N N . ALA B 1 353 ? 3.65 -32.75 1.696 1 96.19 353 ALA B N 1
ATOM 5491 C CA . ALA B 1 353 ? 4.504 -32.938 2.865 1 96.19 353 ALA B CA 1
ATOM 5492 C C . ALA B 1 353 ? 5.945 -32.531 2.566 1 96.19 353 ALA B C 1
ATOM 5494 O O . ALA B 1 353 ? 6.648 -32.031 3.445 1 96.19 353 ALA B O 1
ATOM 5495 N N . ASN B 1 354 ? 6.352 -32.75 1.312 1 94.69 354 ASN B N 1
ATOM 5496 C CA . ASN B 1 354 ? 7.734 -32.5 0.92 1 94.69 354 ASN B CA 1
ATOM 5497 C C . ASN B 1 354 ? 7.898 -31.141 0.247 1 94.69 354 ASN B C 1
ATOM 5499 O O . ASN B 1 354 ? 8.945 -30.859 -0.333 1 94.69 354 ASN B O 1
ATOM 5503 N N . SER B 1 355 ? 6.871 -30.375 0.32 1 90.25 355 SER B N 1
ATOM 5504 C CA . SER B 1 355 ? 6.883 -29.109 -0.412 1 90.25 355 SER B CA 1
ATOM 5505 C C . SER B 1 355 ? 7.992 -28.188 0.088 1 90.25 355 SER B C 1
ATOM 5507 O O . SER B 1 355 ? 8.477 -27.328 -0.653 1 90.25 355 SER B O 1
ATOM 5509 N N . LYS B 1 356 ? 8.5 -28.281 1.278 1 83.19 356 LYS B N 1
ATOM 5510 C CA . LYS B 1 356 ? 9.562 -27.453 1.846 1 83.19 356 LYS B CA 1
ATOM 5511 C C . LYS B 1 356 ? 10.906 -27.766 1.182 1 83.19 356 LYS B C 1
ATOM 5513 O O . LYS B 1 356 ? 11.836 -26.953 1.25 1 83.19 356 LYS B O 1
ATOM 5518 N N . ASP B 1 357 ? 11 -28.875 0.551 1 88 357 ASP B N 1
ATOM 5519 C CA . ASP B 1 357 ? 12.258 -29.297 -0.063 1 88 357 ASP B CA 1
ATOM 5520 C C . ASP B 1 357 ? 12.375 -28.766 -1.49 1 88 357 ASP B C 1
ATOM 5522 O O . ASP B 1 357 ? 13.43 -28.891 -2.115 1 88 357 ASP B O 1
ATOM 5526 N N . GLY B 1 358 ? 11.352 -28.203 -1.995 1 89.75 358 GLY B N 1
ATOM 5527 C CA . GLY B 1 358 ? 11.305 -27.703 -3.363 1 89.75 358 GLY B CA 1
ATOM 5528 C C . GLY B 1 358 ? 9.977 -27.953 -4.043 1 89.75 358 GLY B C 1
ATOM 5529 O O . GLY B 1 358 ? 9.102 -28.625 -3.486 1 89.75 358 GLY B O 1
ATOM 5530 N N . LYS B 1 359 ? 9.875 -27.484 -5.215 1 94.31 359 LYS B N 1
ATOM 5531 C CA . LYS B 1 359 ? 8.656 -27.688 -6 1 94.31 359 LYS B CA 1
ATOM 5532 C C . LYS B 1 359 ? 8.453 -29.156 -6.344 1 94.31 359 LYS B C 1
ATOM 5534 O O . LYS B 1 359 ? 9.398 -29.844 -6.746 1 94.31 359 LYS B O 1
ATOM 5539 N N . GLN B 1 360 ? 7.266 -29.641 -6.098 1 97.5 360 GLN B N 1
ATOM 5540 C CA . GLN B 1 360 ? 6.914 -31.031 -6.375 1 97.5 360 GLN B CA 1
ATOM 5541 C C . GLN B 1 360 ? 6.098 -31.141 -7.66 1 97.5 360 GLN B C 1
ATOM 5543 O O . GLN B 1 360 ? 5.215 -30.312 -7.914 1 97.5 360 GLN B O 1
ATOM 5548 N N . LEU B 1 361 ? 6.422 -32.094 -8.477 1 98.5 361 LEU B N 1
ATOM 5549 C CA . LEU B 1 361 ? 5.723 -32.375 -9.734 1 98.5 361 LEU B CA 1
ATOM 5550 C C . LEU B 1 361 ? 5.402 -33.844 -9.875 1 98.5 361 LEU B C 1
ATOM 5552 O O . LEU B 1 361 ? 6.297 -34.688 -9.812 1 98.5 361 LEU B O 1
ATOM 5556 N N . ILE B 1 362 ? 4.145 -34.188 -10.008 1 98.75 362 ILE B N 1
ATOM 5557 C CA . ILE B 1 362 ? 3.738 -35.531 -10.344 1 98.75 362 ILE B CA 1
ATOM 5558 C C . ILE B 1 362 ? 3.621 -35.688 -11.859 1 98.75 362 ILE B C 1
ATOM 5560 O O . ILE B 1 362 ? 2.932 -34.906 -12.508 1 98.75 362 ILE B O 1
ATOM 5564 N N . THR B 1 363 ? 4.309 -36.656 -12.383 1 98.56 363 THR B N 1
ATOM 5565 C CA . THR B 1 363 ? 4.223 -36.938 -13.805 1 98.56 363 THR B CA 1
ATOM 5566 C C . THR B 1 363 ? 3.438 -38.25 -14.039 1 98.56 363 THR B C 1
ATOM 5568 O O . THR B 1 363 ? 3.268 -39.031 -13.117 1 98.56 363 THR B O 1
ATOM 5571 N N . TYR B 1 364 ? 2.969 -38.375 -15.219 1 97.69 364 TYR B N 1
ATOM 5572 C CA . TYR B 1 364 ? 2.062 -39.469 -15.523 1 97.69 364 TYR B CA 1
ATOM 5573 C C . TYR B 1 364 ? 2.578 -40.281 -16.703 1 97.69 364 TYR B C 1
ATOM 5575 O O . TYR B 1 364 ? 3.17 -39.75 -17.625 1 97.69 364 TYR B O 1
#